Protein AF-A0A1I4NZX6-F1 (afdb_monomer_lite)

Structure (mmCIF, N/CA/C/O backbone):
data_AF-A0A1I4NZX6-F1
#
_entry.id   AF-A0A1I4NZX6-F1
#
loop_
_atom_site.group_PDB
_atom_site.id
_atom_site.type_symbol
_atom_site.label_atom_id
_atom_site.label_alt_id
_atom_site.label_comp_id
_atom_site.label_asym_id
_atom_site.label_entity_id
_atom_site.label_seq_id
_atom_site.pdbx_PDB_ins_code
_atom_site.Cartn_x
_atom_site.Cartn_y
_atom_site.Cartn_z
_atom_site.occupancy
_atom_site.B_iso_or_equiv
_atom_site.auth_seq_id
_atom_site.auth_comp_id
_atom_site.auth_asym_id
_atom_site.auth_atom_id
_atom_site.pdbx_PDB_model_num
ATOM 1 N N . MET A 1 1 ? 3.596 -20.701 75.213 1.00 30.16 1 MET A N 1
ATOM 2 C CA . MET A 1 1 ? 3.706 -19.304 74.751 1.00 30.16 1 MET A CA 1
ATOM 3 C C . MET A 1 1 ? 3.427 -19.307 73.259 1.00 30.16 1 MET A C 1
ATOM 5 O O . MET A 1 1 ? 4.344 -19.486 72.475 1.00 30.16 1 MET A O 1
ATOM 9 N N . ASN A 1 2 ? 2.148 -19.255 72.891 1.00 27.12 2 ASN A N 1
ATOM 10 C CA . ASN A 1 2 ? 1.731 -18.977 71.521 1.00 27.12 2 ASN A CA 1
ATOM 11 C C . ASN A 1 2 ? 1.273 -17.527 71.542 1.00 27.12 2 ASN A C 1
ATOM 13 O O . ASN A 1 2 ? 0.329 -17.206 72.255 1.00 27.12 2 ASN A O 1
ATOM 17 N N . GLU A 1 3 ? 2.021 -16.668 70.862 1.00 26.77 3 GLU A N 1
ATOM 18 C CA . GLU A 1 3 ? 1.690 -15.258 70.723 1.00 26.77 3 GLU A CA 1
ATOM 19 C C . GLU A 1 3 ? 0.497 -15.113 69.781 1.00 26.77 3 GLU A C 1
ATOM 21 O O . GLU A 1 3 ? 0.566 -15.432 68.589 1.00 26.77 3 GLU A O 1
ATOM 26 N N . ASP A 1 4 ? -0.595 -14.619 70.355 1.00 28.33 4 ASP A N 1
ATOM 27 C CA . ASP A 1 4 ? -1.706 -14.001 69.657 1.00 28.33 4 ASP A CA 1
ATOM 28 C C . ASP A 1 4 ? -1.171 -12.886 68.752 1.00 28.33 4 ASP A C 1
ATOM 30 O O . ASP A 1 4 ? -0.745 -11.824 69.206 1.00 28.33 4 ASP A O 1
ATOM 34 N N . LYS A 1 5 ? -1.195 -13.111 67.436 1.00 30.08 5 LYS A N 1
ATOM 35 C CA . LYS A 1 5 ? -1.092 -12.010 66.477 1.00 30.08 5 LYS A CA 1
ATOM 36 C C . LYS A 1 5 ? -2.454 -11.337 66.376 1.00 30.08 5 LYS A C 1
ATOM 38 O O . LYS A 1 5 ? -3.245 -11.635 65.482 1.00 30.08 5 LYS A O 1
ATOM 43 N N . GLU A 1 6 ? -2.693 -10.398 67.285 1.00 27.98 6 GLU A N 1
ATOM 44 C CA . GLU A 1 6 ? -3.627 -9.298 67.067 1.00 27.98 6 GLU A CA 1
ATOM 45 C C . GLU A 1 6 ? -3.224 -8.556 65.784 1.00 27.98 6 GLU A C 1
ATOM 47 O O . GLU A 1 6 ? -2.279 -7.770 65.744 1.00 27.98 6 GLU A O 1
ATOM 52 N N . ILE A 1 7 ? -3.945 -8.822 64.694 1.00 33.06 7 ILE A N 1
ATOM 53 C CA . ILE A 1 7 ? -3.899 -7.997 63.484 1.00 33.06 7 ILE A CA 1
ATOM 54 C C . ILE A 1 7 ? -4.880 -6.840 63.705 1.00 33.06 7 ILE A C 1
ATOM 56 O O . ILE A 1 7 ? -6.031 -6.869 63.243 1.00 33.06 7 ILE A O 1
ATOM 60 N N . SER A 1 8 ? -4.416 -5.850 64.467 1.00 31.31 8 SER A N 1
ATOM 61 C CA . SER A 1 8 ? -5.085 -4.573 64.694 1.00 31.31 8 SER A CA 1
ATOM 62 C C . SER A 1 8 ? -5.046 -3.695 63.430 1.00 31.31 8 SER A C 1
ATOM 64 O O . SER A 1 8 ? -4.047 -3.620 62.717 1.00 31.31 8 SER A O 1
ATOM 66 N N . GLY A 1 9 ? -6.189 -3.069 63.130 1.00 38.53 9 GLY A N 1
ATOM 67 C CA . GLY A 1 9 ? -6.301 -1.829 62.353 1.00 38.53 9 GLY A CA 1
ATOM 68 C C . GLY A 1 9 ? -5.837 -1.814 60.889 1.00 38.53 9 GLY A C 1
ATOM 69 O O . GLY A 1 9 ? -4.881 -1.120 60.556 1.00 38.53 9 GLY A O 1
ATOM 70 N N . LYS A 1 10 ? -6.578 -2.447 59.967 1.00 43.25 10 LYS A N 1
ATOM 71 C CA . LYS A 1 10 ? -6.562 -2.057 58.540 1.00 43.25 10 LYS A CA 1
ATOM 72 C C . LYS A 1 10 ? -7.950 -1.569 58.102 1.00 43.25 10 LYS A C 1
ATOM 74 O O . LYS A 1 10 ? -8.851 -2.368 57.888 1.00 43.25 10 LYS A O 1
ATOM 79 N N . SER A 1 11 ? -8.063 -0.239 58.031 1.00 46.28 11 SER A N 1
ATOM 80 C CA . SER A 1 11 ? -9.014 0.631 57.310 1.00 46.28 11 SER A CA 1
ATOM 81 C C . SER A 1 11 ? -10.422 0.091 56.991 1.00 46.28 11 SER A C 1
ATOM 83 O O . SER A 1 11 ? -10.776 -0.129 55.836 1.00 46.28 11 SER A O 1
ATOM 85 N N . SER A 1 12 ? -11.285 0.029 58.005 1.00 57.16 12 SER A N 1
ATOM 86 C CA . SER A 1 12 ? -12.745 -0.153 57.902 1.00 57.16 12 SER A CA 1
ATOM 87 C C . SER A 1 12 ? -13.510 1.087 57.392 1.00 57.16 12 SER A C 1
ATOM 89 O O . SER A 1 12 ? -14.732 1.154 57.524 1.00 57.16 12 SER A O 1
ATOM 91 N N . LYS A 1 13 ? -12.815 2.092 56.836 1.00 61.47 13 LYS A N 1
ATOM 92 C CA . LYS A 1 13 ? -13.380 3.422 56.532 1.00 61.47 13 LYS A CA 1
ATOM 93 C C . LYS A 1 13 ? -13.990 3.547 55.135 1.00 61.47 13 LYS A C 1
ATOM 95 O O . LYS A 1 13 ? -14.830 4.422 54.914 1.00 61.47 13 LYS A O 1
ATOM 100 N N . ASP A 1 14 ? -13.611 2.674 54.206 1.00 76.88 14 ASP A N 1
ATOM 101 C CA . ASP A 1 14 ? -14.084 2.722 52.821 1.00 76.88 14 ASP A CA 1
ATOM 102 C C . ASP A 1 14 ? -15.595 2.448 52.719 1.00 76.88 14 ASP A C 1
ATOM 104 O O . ASP A 1 14 ? -16.129 1.565 53.393 1.00 76.88 14 ASP A O 1
ATOM 108 N N . LYS A 1 15 ? -16.285 3.207 51.858 1.00 87.56 15 LYS A N 1
ATOM 109 C CA . LYS A 1 15 ? -17.732 3.106 51.619 1.00 87.56 15 LYS A CA 1
ATOM 110 C C . LYS A 1 15 ? -18.009 2.515 50.239 1.00 87.56 15 LYS A C 1
ATOM 112 O O . LYS A 1 15 ? -17.512 3.037 49.243 1.00 87.56 15 LYS A O 1
ATOM 117 N N . PHE A 1 16 ? -18.875 1.509 50.178 1.00 91.12 16 PHE A N 1
ATOM 118 C CA . PHE A 1 16 ? -19.306 0.879 48.932 1.00 91.12 16 PHE A CA 1
ATOM 119 C C . PHE A 1 16 ? -20.825 0.969 48.760 1.00 91.12 16 PHE A C 1
ATOM 121 O O . PHE A 1 16 ? -21.578 0.933 49.731 1.00 91.12 16 PHE A O 1
ATOM 128 N N . ASP A 1 17 ? -21.274 1.104 47.511 1.00 89.00 17 ASP A N 1
ATOM 129 C CA . ASP A 1 17 ? -22.693 1.090 47.155 1.00 89.00 17 ASP A CA 1
ATOM 130 C C . ASP A 1 17 ? -23.144 -0.346 46.860 1.00 89.00 17 ASP A C 1
ATOM 132 O O . ASP A 1 17 ? -22.730 -0.953 45.870 1.00 89.00 17 ASP A O 1
ATOM 136 N N . LYS A 1 18 ? -24.024 -0.881 47.714 1.00 88.62 18 LYS A N 1
ATOM 137 C CA . LYS A 1 18 ? -24.563 -2.247 47.623 1.00 88.62 18 LYS A CA 1
ATOM 138 C C . LYS A 1 18 ? -25.339 -2.535 46.331 1.00 88.62 18 LYS A C 1
ATOM 140 O O . LYS A 1 18 ? -25.478 -3.697 45.948 1.00 88.62 18 LYS A O 1
ATOM 145 N N . SER A 1 19 ? -25.831 -1.497 45.653 1.00 84.56 19 SER A N 1
ATOM 146 C CA . SER A 1 19 ? -26.530 -1.621 44.371 1.00 84.56 19 SER A CA 1
ATOM 147 C C . SER A 1 19 ? -25.581 -1.682 43.167 1.00 84.56 19 SER A C 1
ATOM 149 O O . SER A 1 19 ? -25.990 -2.081 42.074 1.00 84.56 19 SER A O 1
ATOM 151 N N . GLU A 1 20 ? -24.298 -1.344 43.343 1.00 87.50 20 GLU A N 1
ATOM 152 C CA . GLU A 1 20 ? -23.347 -1.290 42.239 1.00 87.50 20 GLU A CA 1
ATOM 153 C C . GLU A 1 20 ? -23.066 -2.693 41.668 1.00 87.50 20 GLU A C 1
ATOM 155 O O . GLU A 1 20 ? -22.557 -3.589 42.345 1.00 87.50 20 GLU A O 1
ATOM 160 N N . SER A 1 21 ? -23.322 -2.876 40.368 1.00 85.12 21 SER A N 1
ATOM 161 C CA . SER A 1 21 ? -23.124 -4.162 39.676 1.00 85.12 21 SER A CA 1
ATOM 162 C C . SER A 1 21 ? -21.693 -4.709 39.796 1.00 85.12 21 SER A C 1
ATOM 164 O O . SER A 1 21 ? -21.498 -5.920 39.893 1.00 85.12 21 SER A O 1
ATOM 166 N N . SER A 1 22 ? -20.688 -3.825 39.807 1.00 89.62 22 SER A N 1
ATOM 167 C CA . SER A 1 22 ? -19.271 -4.184 39.957 1.00 89.62 22 SER A CA 1
ATOM 168 C C . SER A 1 22 ? -18.984 -4.787 41.335 1.00 89.62 22 SER A C 1
ATOM 170 O O . SER A 1 22 ? -18.205 -5.731 41.438 1.00 89.62 22 SER A O 1
ATOM 172 N N . LEU A 1 23 ? -19.632 -4.269 42.386 1.00 93.38 23 LEU A N 1
ATOM 173 C CA . LEU A 1 23 ? -19.502 -4.777 43.752 1.00 93.38 23 LEU A CA 1
ATOM 174 C C . LEU A 1 23 ? -20.216 -6.120 43.905 1.00 93.38 23 LEU A C 1
ATOM 176 O O . LEU A 1 23 ? -19.630 -7.070 44.417 1.00 93.38 23 LEU A O 1
ATOM 180 N N . ARG A 1 24 ? -21.450 -6.218 43.399 1.00 92.81 24 ARG A N 1
ATOM 181 C CA . ARG A 1 24 ? -22.233 -7.466 43.362 1.00 92.81 24 ARG A CA 1
ATOM 182 C C . ARG A 1 24 ? -21.461 -8.602 42.680 1.00 92.81 24 ARG A C 1
ATOM 184 O O . ARG A 1 24 ? -21.359 -9.696 43.228 1.00 92.81 24 ARG A O 1
ATOM 191 N N . SER A 1 25 ? -20.852 -8.308 41.530 1.00 91.00 25 SER A N 1
ATOM 192 C CA . SER A 1 25 ? -20.027 -9.267 40.778 1.00 91.00 25 SER A CA 1
ATOM 193 C C . SER A 1 25 ? -18.772 -9.676 41.552 1.00 91.00 25 SER A C 1
ATOM 195 O O . SER A 1 25 ? -18.437 -10.856 41.602 1.00 91.00 25 SER A O 1
ATOM 197 N N . ALA A 1 26 ? -18.095 -8.717 42.194 1.00 94.69 26 ALA A N 1
ATOM 198 C CA . ALA A 1 26 ? -16.909 -8.992 43.001 1.00 94.69 26 ALA A CA 1
ATOM 199 C C . ALA A 1 26 ? -17.219 -9.882 44.213 1.00 94.69 26 ALA A C 1
ATOM 201 O O . ALA A 1 26 ? -16.462 -10.807 44.501 1.00 94.69 26 ALA A O 1
ATOM 202 N N . LEU A 1 27 ? -18.338 -9.631 44.901 1.00 95.75 27 LEU A N 1
ATOM 203 C CA . LEU A 1 27 ? -18.786 -10.453 46.023 1.00 95.75 27 LEU A CA 1
ATOM 204 C C . LEU A 1 27 ? -19.117 -11.878 45.566 1.00 95.75 27 LEU A C 1
ATOM 206 O O . LEU A 1 27 ? -18.623 -12.826 46.165 1.00 95.75 27 LEU A O 1
ATOM 210 N N . LEU A 1 28 ? -19.884 -12.062 44.490 1.00 94.62 28 LEU A N 1
ATOM 211 C CA . LEU A 1 28 ? -20.178 -13.412 43.995 1.00 94.62 28 LEU A CA 1
ATOM 212 C C . LEU A 1 28 ? -18.919 -14.185 43.609 1.00 94.62 28 LEU A C 1
ATOM 214 O O . LEU A 1 28 ? -18.779 -15.336 44.013 1.00 94.62 28 LEU A O 1
ATOM 218 N N . ASP A 1 29 ? -17.998 -13.553 42.884 1.00 94.69 29 ASP A N 1
ATOM 219 C CA . ASP A 1 29 ? -16.764 -14.198 42.436 1.00 94.69 29 ASP A CA 1
ATOM 220 C C . ASP A 1 29 ? -15.904 -14.651 43.627 1.00 94.69 29 ASP A C 1
ATOM 222 O O . ASP A 1 29 ? -15.516 -15.813 43.715 1.00 94.69 29 ASP A O 1
ATOM 226 N N . VAL A 1 30 ? -15.671 -13.771 44.608 1.00 96.62 30 VAL A N 1
ATOM 227 C CA . VAL A 1 30 ? -14.835 -14.101 45.778 1.00 96.62 30 VAL A CA 1
ATOM 228 C C . VAL A 1 30 ? -15.483 -15.145 46.683 1.00 96.62 30 VAL A C 1
ATOM 230 O O . VAL A 1 30 ? -14.790 -16.002 47.233 1.00 96.62 30 VAL A O 1
ATOM 233 N N . TYR A 1 31 ? -16.806 -15.107 46.830 1.00 95.75 31 TYR A N 1
ATOM 234 C CA . TYR A 1 31 ? -17.549 -16.087 47.621 1.00 95.75 31 TYR A CA 1
ATOM 235 C C . TYR A 1 31 ? -17.957 -17.329 46.811 1.00 95.75 31 TYR A C 1
ATOM 237 O O . TYR A 1 31 ? -18.746 -18.141 47.299 1.00 95.75 31 TYR A O 1
ATOM 245 N N . ASN A 1 32 ? -17.397 -17.521 45.610 1.00 94.38 32 ASN A N 1
ATOM 246 C CA . ASN A 1 32 ? -17.639 -18.675 44.741 1.00 94.38 32 ASN A CA 1
ATOM 247 C C . ASN A 1 32 ? -19.132 -18.953 44.506 1.00 94.38 32 ASN A C 1
ATOM 249 O O . ASN A 1 32 ? -19.565 -20.105 44.570 1.00 94.38 32 ASN A O 1
ATOM 253 N N . TYR A 1 33 ? -19.912 -17.899 44.257 1.00 94.50 33 TYR A N 1
ATOM 254 C CA . TYR A 1 33 ? -21.345 -17.966 43.964 1.00 94.50 33 TYR A CA 1
ATOM 255 C C . TYR A 1 33 ? -22.147 -18.662 45.068 1.00 94.50 33 TYR A C 1
ATOM 257 O O . TYR A 1 33 ? -23.057 -19.444 44.796 1.00 94.50 33 TYR A O 1
ATOM 265 N N . LYS A 1 34 ? -21.794 -18.420 46.336 1.00 95.31 34 LYS A N 1
ATOM 266 C CA . LYS A 1 34 ? -22.477 -18.996 47.501 1.00 95.31 34 LYS A CA 1
ATOM 267 C C . LYS A 1 34 ? -22.960 -17.924 48.466 1.00 95.31 34 LYS A C 1
ATOM 269 O O . LYS A 1 34 ? -22.283 -16.934 48.722 1.00 95.31 34 LYS A O 1
ATOM 274 N N . CYS A 1 35 ? -24.122 -18.181 49.058 1.00 94.38 35 CYS A N 1
ATOM 275 C CA . CYS A 1 35 ? -24.672 -17.413 50.164 1.00 94.38 35 CYS A CA 1
ATOM 276 C C . CYS A 1 35 ? -23.741 -17.531 51.370 1.00 94.38 35 CYS A C 1
ATOM 278 O O . CYS A 1 35 ? -23.431 -18.636 51.815 1.00 94.38 35 CYS A O 1
ATOM 280 N N . PHE A 1 36 ? -23.347 -16.396 51.933 1.00 95.81 36 PHE A N 1
ATOM 281 C CA . PHE A 1 36 ? -22.419 -16.310 53.050 1.00 95.81 36 PHE A CA 1
ATOM 282 C C . PHE A 1 36 ? -22.888 -17.080 54.291 1.00 95.81 36 PHE A C 1
ATOM 284 O O . PHE A 1 36 ? -22.095 -17.783 54.922 1.00 95.81 36 PHE A O 1
ATOM 291 N N . TYR A 1 37 ? -24.185 -16.986 54.596 1.00 93.44 37 TYR A N 1
ATOM 292 C CA . TYR A 1 37 ? -24.783 -17.582 55.792 1.00 93.44 37 TYR A CA 1
ATOM 293 C C . TYR A 1 37 ? -25.073 -19.078 55.653 1.00 93.44 37 TYR A C 1
ATOM 295 O O . TYR A 1 37 ? -24.938 -19.819 56.617 1.00 93.44 37 TYR A O 1
ATOM 303 N N . THR A 1 38 ? -25.479 -19.534 54.465 1.00 92.69 38 THR A N 1
ATOM 304 C CA . THR A 1 38 ? -25.988 -20.911 54.275 1.00 92.69 38 THR A CA 1
ATOM 305 C C . THR A 1 38 ? -25.081 -21.797 53.430 1.00 92.69 38 THR A C 1
ATOM 307 O O . THR A 1 38 ? -25.274 -23.007 53.391 1.00 92.69 38 THR A O 1
ATOM 310 N N . GLY A 1 39 ? -24.131 -21.217 52.693 1.00 90.19 39 GLY A N 1
ATOM 311 C CA . GLY A 1 39 ? -23.296 -21.929 51.723 1.00 90.19 39 GLY A CA 1
ATOM 312 C C . GLY A 1 39 ? -24.029 -22.382 50.454 1.00 90.19 39 GLY A C 1
ATOM 313 O O . GLY A 1 39 ? -23.389 -22.937 49.560 1.00 90.19 39 GLY A O 1
ATOM 314 N N . MET A 1 40 ? -25.342 -22.144 50.346 1.00 92.69 40 MET A N 1
ATOM 315 C CA . MET A 1 40 ? -26.130 -22.507 49.166 1.00 92.69 40 MET A CA 1
ATOM 316 C C . MET A 1 40 ? -25.745 -21.654 47.947 1.00 92.69 40 MET A C 1
ATOM 318 O O . MET A 1 40 ? -25.449 -20.472 48.132 1.00 92.69 40 MET A O 1
ATOM 322 N N . PRO A 1 41 ? -25.820 -22.191 46.714 1.00 92.00 41 PRO A N 1
ATOM 323 C CA . PRO A 1 41 ? -25.543 -21.431 45.495 1.00 92.00 41 PRO A CA 1
ATOM 324 C C . PRO A 1 41 ? -26.425 -20.186 45.350 1.00 92.00 41 PRO A C 1
ATOM 326 O O . PRO A 1 41 ? -27.624 -20.263 45.626 1.00 92.00 41 PRO A O 1
ATOM 329 N N . VAL A 1 42 ? -25.835 -19.069 44.925 1.00 91.44 42 VAL A N 1
ATOM 330 C CA . VAL A 1 42 ? -26.476 -17.775 44.640 1.00 91.44 42 VAL A CA 1
ATOM 331 C C . VAL A 1 42 ? -25.980 -17.298 43.284 1.00 91.44 42 VAL A C 1
ATOM 333 O O . VAL A 1 42 ? -24.771 -17.187 43.080 1.00 91.44 42 VAL A O 1
ATOM 336 N N . ASP A 1 43 ? -26.901 -17.029 42.370 1.00 82.94 43 ASP A N 1
ATOM 337 C CA . ASP A 1 43 ? -26.598 -16.383 41.098 1.00 82.94 43 ASP A CA 1
ATOM 338 C C . ASP A 1 43 ? -26.754 -14.856 41.205 1.00 82.94 43 ASP A C 1
ATOM 340 O O . ASP A 1 43 ? -27.026 -14.303 42.271 1.00 82.94 43 ASP A O 1
ATOM 344 N N . PHE A 1 44 ? -26.501 -14.149 40.106 1.00 82.94 44 PHE A N 1
ATOM 345 C CA . PHE A 1 44 ? -26.519 -12.688 40.098 1.00 82.94 44 PHE A CA 1
ATOM 346 C C . PHE A 1 44 ? -27.912 -12.088 40.339 1.00 82.94 44 PHE A C 1
ATOM 348 O O . PHE A 1 44 ? -28.009 -11.006 40.936 1.00 82.94 44 PHE A O 1
ATOM 355 N N . ASP A 1 45 ? -28.959 -12.795 39.915 1.00 76.75 45 ASP A N 1
ATOM 356 C CA . ASP A 1 45 ? -30.344 -12.334 39.969 1.00 76.75 45 ASP A CA 1
ATOM 357 C C . ASP A 1 45 ? -30.935 -12.534 41.375 1.00 76.75 45 ASP A C 1
ATOM 359 O O . ASP A 1 45 ? -31.590 -11.634 41.900 1.00 76.75 45 ASP A O 1
ATOM 363 N N . ASP A 1 46 ? -30.602 -13.644 42.041 1.00 82.19 46 ASP A N 1
ATOM 364 C CA . ASP A 1 46 ? -31.024 -13.958 43.416 1.00 82.19 46 ASP A CA 1
ATOM 365 C C . ASP A 1 46 ? -30.149 -13.311 44.513 1.00 82.19 46 ASP A C 1
ATOM 367 O O . ASP A 1 46 ? -30.440 -13.435 45.716 1.00 82.19 46 ASP A O 1
ATOM 371 N N . LEU A 1 47 ? -29.058 -12.636 44.131 1.00 88.50 47 LEU A N 1
ATOM 372 C CA . LEU A 1 47 ? -28.125 -12.001 45.059 1.00 88.50 47 LEU A CA 1
ATOM 373 C C . LEU A 1 47 ? -28.729 -10.762 45.737 1.00 88.50 47 LEU A C 1
ATOM 375 O O . LEU A 1 47 ? -29.022 -9.754 45.092 1.00 88.50 47 LEU A O 1
ATOM 379 N N . ASN A 1 48 ? -28.709 -10.757 47.068 1.00 91.62 48 ASN A N 1
ATOM 380 C CA . ASN A 1 48 ? -28.738 -9.541 47.874 1.00 91.62 48 ASN A CA 1
ATOM 381 C C . ASN A 1 48 ? -27.378 -9.331 48.543 1.00 91.62 48 ASN A C 1
ATOM 383 O O . ASN A 1 48 ? -26.779 -10.266 49.068 1.00 91.62 48 ASN A O 1
ATOM 387 N N . VAL A 1 49 ? -26.889 -8.093 48.523 1.00 94.06 49 VAL A N 1
ATOM 388 C CA . VAL A 1 49 ? -25.727 -7.700 49.325 1.00 94.06 49 VAL A CA 1
ATOM 389 C C . VAL A 1 49 ? -26.252 -7.300 50.699 1.00 94.06 49 VAL A C 1
ATOM 391 O O . VAL A 1 49 ? -26.949 -6.292 50.814 1.00 94.06 49 VAL A O 1
ATOM 394 N N . ASP A 1 50 ? -25.949 -8.121 51.697 1.00 93.12 50 ASP A N 1
ATOM 395 C CA . ASP A 1 50 ? -26.407 -7.961 53.075 1.00 93.12 50 ASP A CA 1
ATOM 396 C C . ASP A 1 50 ? -25.338 -7.303 53.947 1.00 93.12 50 ASP A C 1
ATOM 398 O O . ASP A 1 50 ? -24.135 -7.416 53.685 1.00 93.12 50 ASP A O 1
ATOM 402 N N . HIS A 1 51 ? -25.801 -6.662 55.013 1.00 93.88 51 HIS A N 1
ATOM 403 C CA . HIS A 1 51 ? -24.993 -6.121 56.086 1.00 93.88 51 HIS A CA 1
ATOM 404 C C . HIS A 1 51 ? -25.031 -7.071 57.286 1.00 93.88 51 HIS A C 1
ATOM 406 O O . HIS A 1 51 ? -26.091 -7.291 57.877 1.00 93.88 51 HIS A O 1
ATOM 412 N N . ILE A 1 52 ? -23.873 -7.596 57.707 1.00 93.50 52 ILE A N 1
ATOM 413 C CA . ILE A 1 52 ? -23.792 -8.436 58.917 1.00 93.50 52 ILE A CA 1
ATOM 414 C C . ILE A 1 52 ? -24.335 -7.654 60.122 1.00 93.50 52 ILE A C 1
ATOM 416 O O . ILE A 1 52 ? -25.223 -8.140 60.822 1.00 93.50 52 ILE A O 1
ATOM 420 N N . ILE A 1 53 ? -23.852 -6.424 60.305 1.00 92.94 53 ILE A N 1
ATOM 421 C CA . ILE A 1 53 ? -24.388 -5.419 61.226 1.00 92.94 53 ILE A CA 1
ATOM 422 C C . ILE A 1 53 ? -25.390 -4.545 60.455 1.00 92.94 53 ILE A C 1
ATOM 424 O O . ILE A 1 53 ? -24.949 -3.812 59.565 1.00 92.94 53 ILE A O 1
ATOM 428 N N . PRO A 1 54 ? -26.697 -4.592 60.773 1.00 91.12 54 PRO A N 1
ATOM 429 C CA . PRO A 1 54 ? -27.743 -3.902 60.020 1.00 91.12 54 PRO A CA 1
ATOM 430 C C . PRO A 1 54 ? -27.514 -2.395 59.845 1.00 91.12 54 PRO A C 1
ATOM 432 O O . PRO A 1 54 ? -27.167 -1.684 60.787 1.00 91.12 54 PRO A O 1
ATOM 435 N N . GLU A 1 55 ? -27.798 -1.881 58.645 1.00 89.50 55 GLU A N 1
ATOM 436 C CA . GLU A 1 55 ? -27.704 -0.448 58.321 1.00 89.50 55 GLU A CA 1
ATOM 437 C C . GLU A 1 55 ? -28.703 0.412 59.126 1.00 89.50 55 GLU A C 1
ATOM 439 O O . GLU A 1 55 ? -28.447 1.589 59.383 1.00 89.50 55 GLU A O 1
ATOM 444 N N . SER A 1 56 ? -29.809 -0.174 59.598 1.00 87.88 56 SER A N 1
ATOM 445 C CA . SER A 1 56 ? -30.816 0.489 60.443 1.00 87.88 56 SER A CA 1
ATOM 446 C C . SER A 1 56 ? -30.255 1.012 61.774 1.00 87.88 56 SER A C 1
ATOM 448 O O . SER A 1 56 ? -30.752 2.017 62.297 1.00 87.88 56 SER A O 1
ATOM 450 N N . LEU A 1 57 ? -29.176 0.410 62.293 1.00 86.62 57 LEU A N 1
ATOM 451 C CA . LEU A 1 57 ? -28.487 0.875 63.502 1.00 86.62 57 LEU A CA 1
ATOM 452 C C . LEU A 1 57 ? -27.833 2.249 63.343 1.00 86.62 57 LEU A C 1
ATOM 454 O O . LEU A 1 57 ? -27.589 2.924 64.341 1.00 86.62 57 LEU A O 1
ATOM 458 N N . ASN A 1 58 ? -27.606 2.719 62.115 1.00 83.56 58 ASN A N 1
ATOM 459 C CA . ASN A 1 58 ? -27.014 4.034 61.871 1.00 83.56 58 ASN A CA 1
ATOM 460 C C . ASN A 1 58 ? -27.882 5.180 62.442 1.00 83.56 58 ASN A C 1
ATOM 462 O O . ASN A 1 58 ? -27.376 6.232 62.833 1.00 83.56 58 ASN A O 1
ATOM 466 N N . ASN A 1 59 ? -29.195 4.945 62.568 1.00 83.88 59 ASN A N 1
ATOM 467 C CA . ASN A 1 59 ? -30.149 5.877 63.174 1.00 83.88 59 ASN A CA 1
ATOM 468 C C . ASN A 1 59 ? -30.201 5.785 64.714 1.00 83.88 59 ASN A C 1
ATOM 470 O O . ASN A 1 59 ? -30.808 6.638 65.360 1.00 83.88 59 ASN A O 1
ATOM 474 N N . LYS A 1 60 ? -29.549 4.782 65.317 1.00 88.12 60 LYS A N 1
ATOM 475 C CA . LYS A 1 60 ? -29.525 4.506 66.761 1.00 88.12 60 LYS A CA 1
ATOM 476 C C . LYS A 1 60 ? -28.091 4.577 67.293 1.00 88.12 60 LYS A C 1
ATOM 478 O O . LYS A 1 60 ? -27.505 3.580 67.698 1.00 88.12 60 LYS A O 1
ATOM 483 N N . LYS A 1 61 ? -27.512 5.784 67.296 1.00 84.12 61 LYS A N 1
ATOM 484 C CA . LYS A 1 61 ? -26.080 6.014 67.589 1.00 84.12 61 LYS A CA 1
ATOM 485 C C . LYS A 1 61 ? -25.575 5.364 68.884 1.00 84.12 61 LYS A C 1
ATOM 487 O O . LYS A 1 61 ? -24.452 4.873 68.902 1.00 84.12 61 LYS A O 1
ATOM 492 N N . LYS A 1 62 ? -26.381 5.373 69.953 1.00 87.12 62 LYS A N 1
ATOM 493 C CA . LYS A 1 62 ? -26.013 4.752 71.235 1.00 87.12 62 LYS A CA 1
ATOM 494 C C . LYS A 1 62 ? -25.939 3.228 71.107 1.00 87.12 62 LYS A C 1
ATOM 496 O O . LYS A 1 62 ? -24.904 2.654 71.414 1.00 87.12 62 LYS A O 1
ATOM 501 N N . ASP A 1 63 ? -26.987 2.612 70.567 1.00 86.44 63 ASP A N 1
ATOM 502 C CA . ASP A 1 63 ? -27.073 1.159 70.384 1.00 86.44 63 ASP A CA 1
ATOM 503 C C . ASP A 1 63 ? -25.989 0.642 69.428 1.00 86.44 63 ASP A C 1
ATOM 505 O O . ASP A 1 63 ? -25.396 -0.407 69.667 1.00 86.44 63 ASP A O 1
ATOM 509 N N . LEU A 1 64 ? -25.682 1.405 68.371 1.00 88.62 64 LEU A N 1
ATOM 510 C CA . LEU A 1 64 ? -24.583 1.098 67.457 1.00 88.62 64 LEU A CA 1
ATOM 511 C C . LEU A 1 64 ? -23.234 1.127 68.184 1.00 88.62 64 LEU A C 1
ATOM 513 O O . LEU A 1 64 ? -22.460 0.188 68.043 1.00 88.62 64 LEU A O 1
ATOM 517 N N . LYS A 1 65 ? -22.962 2.167 68.981 1.00 87.94 65 LYS A N 1
ATOM 518 C CA . LYS A 1 65 ? -21.712 2.285 69.744 1.00 87.94 65 LYS A CA 1
ATOM 519 C C . LYS A 1 65 ? -21.555 1.143 70.751 1.00 87.94 65 LYS A C 1
ATOM 521 O O . LYS A 1 65 ? -20.493 0.526 70.811 1.00 87.94 65 LYS A O 1
ATOM 526 N N . ASP A 1 66 ? -22.620 0.830 71.485 1.00 90.44 66 ASP A N 1
ATOM 527 C CA . ASP A 1 66 ? -22.629 -0.265 72.457 1.00 90.44 66 ASP A CA 1
ATOM 528 C C . ASP A 1 66 ? -22.383 -1.616 71.761 1.00 90.44 66 ASP A C 1
ATOM 530 O O . ASP A 1 66 ? -21.600 -2.435 72.243 1.00 90.44 66 ASP A O 1
ATOM 534 N N . TYR A 1 67 ? -23.003 -1.849 70.599 1.00 90.75 67 TYR A N 1
ATOM 535 C CA . TYR A 1 67 ? -22.828 -3.089 69.844 1.00 90.75 67 TYR A CA 1
ATOM 536 C C . TYR A 1 67 ? -21.442 -3.206 69.197 1.00 90.75 67 TYR A C 1
ATOM 538 O O . TYR A 1 67 ? -20.824 -4.263 69.305 1.00 90.75 67 TYR A O 1
ATOM 546 N N . LEU A 1 68 ? -20.916 -2.133 68.589 1.00 91.06 68 LEU A N 1
ATOM 547 C CA . LEU A 1 68 ? -19.555 -2.095 68.033 1.00 91.06 68 LEU A CA 1
ATOM 548 C C . LEU A 1 68 ? -18.511 -2.408 69.110 1.00 91.06 68 LEU A C 1
ATOM 550 O O . LEU A 1 68 ? -17.625 -3.229 68.875 1.00 91.06 68 LEU A O 1
ATOM 554 N N . SER A 1 69 ? -18.674 -1.838 70.310 1.00 89.81 69 SER A N 1
ATOM 555 C CA . SER A 1 69 ? -17.805 -2.127 71.453 1.00 89.81 69 SER A CA 1
ATOM 556 C C . SER A 1 69 ? -17.845 -3.607 71.850 1.00 89.81 69 SER A C 1
ATOM 558 O O . SER A 1 69 ? -16.785 -4.207 72.023 1.00 89.81 69 SER A O 1
ATOM 560 N N . LYS A 1 70 ? -19.034 -4.227 71.913 1.00 90.56 70 LYS A N 1
ATOM 561 C CA . LYS A 1 70 ? -19.181 -5.668 72.207 1.00 90.56 70 LYS A CA 1
ATOM 562 C C . LYS A 1 70 ? -18.483 -6.551 71.176 1.00 90.56 70 LYS A C 1
ATOM 564 O O . LYS A 1 70 ? -17.789 -7.501 71.528 1.00 90.56 70 LYS A O 1
ATOM 569 N N . VAL A 1 71 ? -18.627 -6.239 69.888 1.00 89.94 71 VAL A N 1
ATOM 570 C CA . VAL A 1 71 ? -18.008 -7.039 68.818 1.00 89.94 71 VAL A CA 1
ATOM 571 C C . VAL A 1 71 ? -16.538 -6.687 68.558 1.00 89.94 71 VAL A C 1
ATOM 573 O O . VAL A 1 71 ? -15.912 -7.316 67.707 1.00 89.94 71 VAL A O 1
ATOM 576 N N . GLY A 1 72 ? -15.965 -5.738 69.307 1.00 87.75 72 GLY A N 1
ATOM 577 C CA . GLY A 1 72 ? -14.553 -5.356 69.220 1.00 87.75 72 GLY A CA 1
ATOM 578 C C . GLY A 1 72 ? -14.200 -4.542 67.972 1.00 87.75 72 GLY A C 1
ATOM 579 O O . GLY A 1 72 ? -13.111 -4.708 67.425 1.00 87.75 72 GLY A O 1
ATOM 580 N N . LEU A 1 73 ? -15.122 -3.705 67.489 1.00 89.19 73 LEU A N 1
ATOM 581 C CA . LEU A 1 73 ? -14.906 -2.792 66.364 1.00 89.19 73 LEU A CA 1
ATOM 582 C C . LEU A 1 73 ? -14.785 -1.337 66.833 1.00 89.19 73 LEU A C 1
ATOM 584 O O . LEU A 1 73 ? -15.375 -0.943 67.837 1.00 89.19 73 LEU A O 1
ATOM 588 N N . ASP A 1 74 ? -14.051 -0.537 66.059 1.00 87.88 74 ASP A N 1
ATOM 589 C CA . ASP A 1 74 ? -13.872 0.895 66.311 1.00 87.88 74 ASP A CA 1
ATOM 590 C C . ASP A 1 74 ? -15.197 1.672 66.197 1.00 87.88 74 ASP A C 1
ATOM 592 O O . ASP A 1 74 ? -16.068 1.341 65.388 1.00 87.88 74 ASP A O 1
ATOM 596 N N . GLU A 1 75 ? -15.338 2.756 66.968 1.00 83.56 75 GLU A N 1
ATOM 597 C CA . GLU A 1 75 ? -16.545 3.602 66.956 1.00 83.56 75 GLU A CA 1
ATOM 598 C C . GLU A 1 75 ? -16.810 4.275 65.597 1.00 83.56 75 GLU A C 1
ATOM 600 O O . GLU A 1 75 ? -17.941 4.668 65.312 1.00 83.56 75 GLU A O 1
ATOM 605 N N . ASP A 1 76 ? -15.781 4.418 64.758 1.00 83.62 76 ASP A N 1
ATOM 606 C CA . ASP A 1 76 ? -15.861 5.000 63.416 1.00 83.62 76 ASP A CA 1
ATOM 607 C C . ASP A 1 76 ? -16.019 3.948 62.300 1.00 83.62 76 ASP A C 1
ATOM 609 O O . ASP A 1 76 ? -15.852 4.265 61.117 1.00 83.62 76 ASP A O 1
ATOM 613 N N . PHE A 1 77 ? -16.375 2.706 62.654 1.00 88.38 77 PHE A N 1
ATOM 614 C CA . PHE A 1 77 ? -16.613 1.625 61.702 1.00 88.38 77 PHE A CA 1
ATOM 615 C C . PHE A 1 77 ? -17.697 1.984 60.677 1.00 88.38 77 PHE A C 1
ATOM 617 O O . PHE A 1 77 ? -18.851 2.269 61.012 1.00 88.38 77 PHE A O 1
ATOM 624 N N . ASN A 1 78 ? -17.351 1.907 59.391 1.00 89.44 78 ASN A N 1
ATOM 625 C CA . ASN A 1 78 ? -18.303 2.151 58.320 1.00 89.44 78 ASN A CA 1
ATOM 626 C C . ASN A 1 78 ? -19.122 0.885 58.036 1.00 89.44 78 ASN A C 1
ATOM 628 O O . ASN A 1 78 ? -18.604 -0.105 57.508 1.00 89.44 78 ASN A O 1
ATOM 632 N N . LEU A 1 79 ? -20.427 0.937 58.321 1.00 91.19 79 LEU A N 1
ATOM 633 C CA . LEU A 1 79 ? -21.352 -0.166 58.037 1.00 91.19 79 LEU A CA 1
ATOM 634 C C . LEU A 1 79 ? -21.396 -0.530 56.548 1.00 91.19 79 LEU A C 1
ATOM 636 O O . LEU A 1 79 ? -21.671 -1.674 56.222 1.00 91.19 79 LEU A O 1
ATOM 640 N N . ASN A 1 80 ? -21.076 0.393 55.642 1.00 91.56 80 ASN A N 1
ATOM 641 C CA . ASN A 1 80 ? -21.013 0.145 54.200 1.00 91.56 80 ASN A CA 1
ATOM 642 C C . ASN A 1 80 ? -19.612 -0.282 53.716 1.00 91.56 80 ASN A C 1
ATOM 644 O O . ASN A 1 80 ? -19.301 -0.147 52.531 1.00 91.56 80 ASN A O 1
ATOM 648 N N . SER A 1 81 ? -18.756 -0.773 54.614 1.00 93.62 81 SER A N 1
ATOM 649 C CA . SER A 1 81 ? -17.438 -1.313 54.269 1.00 93.62 81 SER A CA 1
ATOM 650 C C . SER A 1 81 ? -17.501 -2.788 53.863 1.00 93.62 81 SER A C 1
ATOM 652 O O . SER A 1 81 ? -18.377 -3.537 54.292 1.00 93.62 81 SER A O 1
ATOM 654 N N . LEU A 1 82 ? -16.514 -3.257 53.090 1.00 94.12 82 LEU A N 1
ATOM 655 C CA . LEU A 1 82 ? -16.397 -4.675 52.698 1.00 94.12 82 LEU A CA 1
ATOM 656 C C . LEU A 1 82 ? -16.240 -5.636 53.885 1.00 94.12 82 LEU A C 1
ATOM 658 O O . LEU A 1 82 ? -16.449 -6.835 53.736 1.00 94.12 82 LEU A O 1
ATOM 662 N N . TYR A 1 83 ? -15.896 -5.114 55.062 1.00 93.69 83 TYR A N 1
ATOM 663 C CA . TYR A 1 83 ? -15.827 -5.878 56.305 1.00 93.69 83 TYR A CA 1
ATOM 664 C C . TYR A 1 83 ? -17.216 -6.221 56.863 1.00 93.69 83 TYR A C 1
ATOM 666 O O . TYR A 1 83 ? -17.321 -7.087 57.726 1.00 93.69 83 TYR A O 1
ATOM 674 N N . ASN A 1 84 ? -18.271 -5.565 56.369 1.00 95.19 84 ASN A N 1
ATOM 675 C CA . ASN A 1 84 ? -19.657 -5.779 56.779 1.00 95.19 84 ASN A CA 1
ATOM 676 C C . ASN A 1 84 ? -20.568 -6.275 55.642 1.00 95.19 84 ASN A C 1
ATOM 678 O O . ASN A 1 84 ? -21.688 -6.697 55.916 1.00 95.19 84 ASN A O 1
ATOM 682 N N . LEU A 1 85 ? -20.116 -6.206 54.384 1.00 95.69 85 LEU A N 1
ATOM 683 C CA . LEU A 1 85 ? -20.912 -6.548 53.202 1.00 95.69 85 LEU A CA 1
ATOM 684 C C . LEU A 1 85 ? -20.656 -7.981 52.735 1.00 95.69 85 LEU A C 1
ATOM 686 O O . LEU A 1 85 ? -19.517 -8.361 52.451 1.00 95.69 85 LEU A O 1
ATOM 690 N N . VAL A 1 86 ? -21.724 -8.763 52.586 1.00 95.25 86 VAL A N 1
ATOM 691 C CA . VAL A 1 86 ? -21.645 -10.174 52.183 1.00 95.25 86 VAL A CA 1
ATOM 692 C C . VAL A 1 86 ? -22.741 -10.556 51.185 1.00 95.25 86 VAL A C 1
ATOM 694 O O . VAL A 1 86 ? -23.813 -9.953 51.183 1.00 95.25 86 VAL A O 1
ATOM 697 N N . PRO A 1 87 ? -22.513 -11.560 50.319 1.00 96.06 87 PRO A N 1
ATOM 698 C CA . PRO A 1 87 ? -23.554 -12.062 49.435 1.00 96.06 87 PRO A CA 1
ATOM 699 C C . PRO A 1 87 ? -24.524 -12.972 50.195 1.00 96.06 87 PRO A C 1
ATOM 701 O O . PRO A 1 87 ? -24.117 -13.955 50.815 1.00 96.06 87 PRO A O 1
ATOM 704 N N . ALA A 1 88 ? -25.820 -12.697 50.109 1.00 94.00 88 ALA A N 1
ATOM 705 C CA . ALA A 1 88 ? -26.875 -13.491 50.723 1.00 94.00 88 ALA A CA 1
ATOM 706 C C . ALA A 1 88 ? -28.010 -13.769 49.730 1.00 94.00 88 ALA A C 1
ATOM 708 O O . ALA A 1 88 ? -28.255 -13.002 48.801 1.00 94.00 88 ALA A O 1
ATOM 709 N N . LYS A 1 89 ? -28.741 -14.870 49.944 1.00 90.38 89 LYS A N 1
ATOM 710 C CA . LYS A 1 89 ? -30.020 -15.094 49.251 1.00 90.38 89 LYS A CA 1
ATOM 711 C C . LYS A 1 89 ? -31.057 -14.113 49.765 1.00 90.38 89 LYS A C 1
ATOM 713 O O . LYS A 1 89 ? -31.154 -13.934 50.979 1.00 90.38 89 LYS A O 1
ATOM 718 N N . MET A 1 90 ? -31.914 -13.611 48.879 1.00 83.75 90 MET A N 1
ATOM 719 C CA . MET A 1 90 ? -33.025 -12.723 49.240 1.00 83.75 90 MET A CA 1
ATOM 720 C C . MET A 1 90 ? -33.853 -13.240 50.430 1.00 83.75 90 MET A C 1
ATOM 722 O O . MET A 1 90 ? -34.105 -12.489 51.370 1.00 83.75 90 MET A O 1
ATOM 726 N N . ARG A 1 91 ? -34.232 -14.529 50.434 1.00 85.56 91 ARG A N 1
ATOM 727 C CA . ARG A 1 91 ? -35.002 -15.131 51.538 1.00 85.56 91 ARG A CA 1
ATOM 728 C C . ARG A 1 91 ? -34.247 -15.077 52.869 1.00 85.56 91 ARG A C 1
ATOM 730 O O . ARG A 1 91 ? -34.823 -14.655 53.856 1.00 85.56 91 ARG A O 1
ATOM 737 N N . ILE A 1 92 ? -32.966 -15.446 52.877 1.00 86.81 92 ILE A N 1
ATOM 738 C CA . ILE A 1 92 ? -32.142 -15.473 54.097 1.00 86.81 92 ILE A CA 1
ATOM 739 C C . ILE A 1 92 ? -31.893 -14.057 54.624 1.00 86.81 92 ILE A C 1
ATOM 741 O O . ILE A 1 92 ? -32.009 -13.820 55.818 1.00 86.81 92 ILE A O 1
ATOM 745 N N . ASN A 1 93 ? -31.612 -13.110 53.729 1.00 85.12 93 ASN A N 1
ATOM 746 C CA . ASN A 1 93 ? -31.475 -11.693 54.060 1.00 85.12 93 ASN A CA 1
ATOM 747 C C . ASN A 1 93 ? -32.766 -11.131 54.680 1.00 85.12 93 ASN A C 1
ATOM 749 O O . ASN A 1 93 ? -32.721 -10.356 55.628 1.00 85.12 93 ASN A O 1
ATOM 753 N N . ARG A 1 94 ? -33.932 -11.526 54.154 1.00 85.25 94 ARG A N 1
ATOM 754 C CA . ARG A 1 94 ? -35.234 -11.128 54.705 1.00 85.25 94 ARG A CA 1
ATOM 755 C C . ARG A 1 94 ? -35.504 -11.766 56.067 1.00 85.25 94 ARG A C 1
ATOM 757 O O . ARG A 1 94 ? -36.017 -11.081 56.939 1.00 85.25 94 ARG A O 1
ATOM 764 N N . ASP A 1 95 ? -35.163 -13.042 56.231 1.00 84.81 95 ASP A N 1
ATOM 765 C CA . ASP A 1 95 ? -35.348 -13.763 57.493 1.00 84.81 95 ASP A CA 1
ATOM 766 C C . ASP A 1 95 ? -34.425 -13.201 58.596 1.00 84.81 95 ASP A C 1
ATOM 768 O O . ASP A 1 95 ? -34.829 -13.167 59.751 1.00 84.81 95 ASP A O 1
ATOM 772 N N . LYS A 1 96 ? -33.224 -12.705 58.247 1.00 86.81 96 LYS A N 1
ATOM 773 C CA . LYS A 1 96 ? -32.331 -11.970 59.163 1.00 86.81 96 LYS A CA 1
ATOM 774 C C . LYS A 1 96 ? -32.876 -10.584 59.535 1.00 86.81 96 LYS A C 1
ATOM 776 O O . LYS A 1 96 ? -32.760 -10.165 60.680 1.00 86.81 96 LYS A O 1
ATOM 781 N N . SER A 1 97 ? -33.421 -9.847 58.567 1.00 87.00 97 SER A N 1
ATOM 782 C CA . SER A 1 97 ? -33.927 -8.481 58.757 1.00 87.00 97 SER A CA 1
ATOM 783 C C . SER A 1 97 ? -32.926 -7.570 59.506 1.00 87.00 97 SER A C 1
ATOM 785 O O . SER A 1 97 ? -31.739 -7.528 59.172 1.00 87.00 97 SER A O 1
ATOM 787 N N . ASP A 1 98 ? -33.407 -6.837 60.514 1.00 87.06 98 ASP A N 1
ATOM 788 C CA . ASP A 1 98 ? -32.631 -5.910 61.341 1.00 87.06 98 ASP A CA 1
ATOM 789 C C . ASP A 1 98 ? -32.124 -6.570 62.634 1.00 87.06 98 ASP A C 1
ATOM 791 O O . ASP A 1 98 ? -31.669 -5.875 63.547 1.00 87.06 98 ASP A O 1
ATOM 795 N N . ASP A 1 99 ? -32.197 -7.900 62.728 1.00 87.62 99 ASP A N 1
ATOM 796 C CA . ASP A 1 99 ? -31.797 -8.614 63.933 1.00 87.62 99 ASP A CA 1
ATOM 797 C C . ASP A 1 99 ? -30.277 -8.577 64.112 1.00 87.62 99 ASP A C 1
ATOM 799 O O . ASP A 1 99 ? -29.487 -8.677 63.160 1.00 87.62 99 ASP A O 1
ATOM 803 N N . LEU A 1 100 ? -29.871 -8.435 65.373 1.00 89.38 100 LEU A N 1
ATOM 804 C CA . LEU A 1 100 ? -28.477 -8.508 65.777 1.00 89.38 100 LEU A CA 1
ATOM 805 C C . LEU A 1 100 ? -28.108 -9.944 66.109 1.00 89.38 100 LEU A C 1
ATOM 807 O O . LEU A 1 100 ? -28.852 -10.664 66.770 1.00 89.38 100 LEU A O 1
ATOM 811 N N . PHE A 1 101 ? -26.923 -10.340 65.664 1.00 91.25 101 PHE A N 1
ATOM 812 C CA . PHE A 1 101 ? -26.349 -11.611 66.063 1.00 91.25 101 PHE A CA 1
ATOM 813 C C . PHE A 1 101 ? -25.789 -11.515 67.484 1.00 91.25 101 PHE A C 1
ATOM 815 O O . PHE A 1 101 ? -25.312 -10.465 67.911 1.00 91.25 101 PHE A O 1
ATOM 822 N N . GLU A 1 102 ? -25.801 -12.640 68.195 1.00 92.88 102 GLU A N 1
ATOM 823 C CA . GLU A 1 102 ? -25.080 -12.767 69.461 1.00 92.88 102 GLU A CA 1
ATOM 824 C C . GLU A 1 102 ? -23.583 -12.494 69.268 1.00 92.88 102 GLU A C 1
ATOM 826 O O . GLU A 1 102 ? -23.020 -12.778 68.207 1.00 92.88 102 GLU A O 1
ATOM 831 N N . GLU A 1 103 ? -22.938 -11.955 70.303 1.00 91.12 103 GLU A N 1
ATOM 832 C CA . GLU A 1 103 ? -21.594 -11.364 70.236 1.00 91.12 103 GLU A CA 1
ATOM 833 C C . GLU A 1 103 ? -20.552 -12.276 69.566 1.00 91.12 103 GLU A C 1
ATOM 835 O O . GLU A 1 103 ? -19.888 -11.868 68.608 1.00 91.12 103 GLU A O 1
ATOM 840 N N . ASP A 1 104 ? -20.440 -13.526 70.017 1.00 91.25 104 ASP A N 1
ATOM 841 C CA . ASP A 1 104 ? -19.452 -14.477 69.495 1.00 91.25 104 ASP A CA 1
ATOM 842 C C . ASP A 1 104 ? -19.722 -14.852 68.033 1.00 91.25 104 ASP A C 1
ATOM 844 O O . ASP A 1 104 ? -18.800 -14.973 67.218 1.00 91.25 104 ASP A O 1
ATOM 848 N N . TYR A 1 105 ? -20.998 -14.990 67.669 1.00 92.44 105 TYR A N 1
ATOM 849 C CA . TYR A 1 105 ? -21.388 -15.319 66.304 1.00 92.44 105 TYR A CA 1
ATOM 850 C C . TYR A 1 105 ? -21.177 -14.127 65.363 1.00 92.44 105 TYR A C 1
ATOM 852 O O . TYR A 1 105 ? -20.662 -14.296 64.256 1.00 92.44 105 TYR A O 1
ATOM 860 N N . ALA A 1 106 ? -21.479 -12.909 65.819 1.00 92.38 106 ALA A N 1
ATOM 861 C CA . ALA A 1 106 ? -21.191 -11.683 65.087 1.00 92.38 106 ALA A CA 1
ATOM 862 C C . ALA A 1 106 ? -19.687 -11.544 64.806 1.00 92.38 106 ALA A C 1
ATOM 864 O O . ALA A 1 106 ? -19.297 -11.340 63.653 1.00 92.38 106 ALA A O 1
ATOM 865 N N . LYS A 1 107 ? -18.835 -11.738 65.825 1.00 92.56 107 LYS A N 1
ATOM 866 C CA . LYS A 1 107 ? -17.367 -11.726 65.685 1.00 92.56 107 LYS A CA 1
ATOM 867 C C . LYS A 1 107 ? -16.887 -12.752 64.660 1.00 92.56 107 LYS A C 1
ATOM 869 O O . LYS A 1 107 ? -16.070 -12.427 63.796 1.00 92.56 107 LYS A O 1
ATOM 874 N N . TYR A 1 108 ? -17.423 -13.973 64.705 1.00 93.44 108 TYR A N 1
ATOM 875 C CA . TYR A 1 108 ? -17.097 -15.022 63.737 1.00 93.44 108 TYR A CA 1
ATOM 876 C C . TYR A 1 108 ? -17.431 -14.613 62.292 1.00 93.44 108 TYR A C 1
ATOM 878 O O . TYR A 1 108 ? -16.590 -14.745 61.396 1.00 93.44 108 TYR A O 1
ATOM 886 N N . LEU A 1 109 ? -18.635 -14.083 62.056 1.00 94.19 109 LEU A N 1
ATOM 887 C CA . LEU A 1 109 ? -19.071 -13.643 60.728 1.00 94.19 109 LEU A CA 1
ATOM 888 C C . LEU A 1 109 ? -18.233 -12.463 60.217 1.00 94.19 109 LEU A C 1
ATOM 890 O O . LEU A 1 109 ? -17.753 -12.494 59.082 1.00 94.19 109 LEU A O 1
ATOM 894 N N . LEU A 1 110 ? -17.991 -11.459 61.058 1.00 93.75 110 LEU A N 1
ATOM 895 C CA . LEU A 1 110 ? -17.168 -10.297 60.714 1.00 93.75 110 LEU A CA 1
ATOM 896 C C . LEU A 1 110 ? -15.731 -10.703 60.370 1.00 93.75 110 LEU A C 1
ATOM 898 O O . LEU A 1 110 ? -15.162 -10.209 59.397 1.00 93.75 110 LEU A O 1
ATOM 902 N N . ASN A 1 111 ? -15.154 -11.665 61.097 1.00 93.00 111 ASN A N 1
ATOM 903 C CA . ASN A 1 111 ? -13.820 -12.173 60.784 1.00 93.00 111 ASN A CA 1
ATOM 904 C C . ASN A 1 111 ? -13.786 -12.891 59.422 1.00 93.00 111 ASN A C 1
ATOM 906 O O . ASN A 1 111 ? -12.862 -12.700 58.631 1.00 93.00 111 ASN A O 1
ATOM 910 N N . ARG A 1 112 ? -14.825 -13.666 59.085 1.00 93.69 112 ARG A N 1
ATOM 911 C CA . ARG A 1 112 ? -14.937 -14.289 57.754 1.00 93.69 112 ARG A CA 1
ATOM 912 C C . ARG A 1 112 ? -15.066 -13.261 56.631 1.00 93.69 112 ARG A C 1
ATOM 914 O O . ARG A 1 112 ? -14.453 -13.454 55.582 1.00 93.69 112 ARG A O 1
ATOM 921 N N . ALA A 1 113 ? -15.828 -12.189 56.840 1.00 94.06 113 ALA A N 1
ATOM 922 C CA . ALA A 1 113 ? -15.919 -11.096 55.875 1.00 94.06 113 ALA A CA 1
ATOM 923 C C . ALA A 1 113 ? -14.566 -10.384 55.710 1.00 94.06 113 ALA A C 1
ATOM 925 O O . ALA A 1 113 ? -14.095 -10.192 54.587 1.00 94.06 113 ALA A O 1
ATOM 926 N N . LYS A 1 114 ? -13.876 -10.108 56.826 1.00 93.50 114 LYS A N 1
ATOM 927 C CA . LYS A 1 114 ? -12.536 -9.503 56.859 1.00 93.50 114 LYS A CA 1
ATOM 928 C C . LYS A 1 114 ? -11.513 -10.282 56.031 1.00 93.50 114 LYS A C 1
ATOM 930 O O . LYS A 1 114 ? -10.769 -9.665 55.273 1.00 93.50 114 LYS A O 1
ATOM 935 N N . LEU A 1 115 ? -11.503 -11.616 56.110 1.00 93.88 115 LEU A N 1
ATOM 936 C CA . LEU A 1 115 ? -10.578 -12.464 55.339 1.00 93.88 115 LEU A CA 1
ATOM 937 C C . LEU A 1 115 ? -10.753 -12.350 53.814 1.00 93.88 115 LEU A C 1
ATOM 939 O O . LEU A 1 115 ? -9.811 -12.616 53.067 1.00 93.88 115 LEU A O 1
ATOM 943 N N . ASN A 1 116 ? -11.940 -11.959 53.345 1.00 94.62 116 ASN A N 1
ATOM 944 C CA . ASN A 1 116 ? -12.246 -11.826 51.921 1.00 94.62 116 ASN A CA 1
ATOM 945 C C . ASN A 1 116 ? -12.252 -10.373 51.427 1.00 94.62 116 ASN A C 1
ATOM 947 O O . ASN A 1 116 ? -12.187 -10.157 50.218 1.00 94.62 116 ASN A O 1
ATOM 951 N N . ALA A 1 117 ? -12.296 -9.386 52.325 1.00 94.12 117 ALA A N 1
ATOM 952 C CA . ALA A 1 117 ? -12.461 -7.973 51.985 1.00 94.12 117 ALA A CA 1
ATOM 953 C C . ALA A 1 117 ? -11.410 -7.459 50.981 1.00 94.12 117 ALA A C 1
ATOM 955 O O . ALA A 1 117 ? -11.772 -6.832 49.985 1.00 94.12 117 ALA A O 1
ATOM 956 N N . GLU A 1 118 ? -10.125 -7.780 51.176 1.00 93.50 118 GLU A N 1
ATOM 957 C CA . GLU A 1 118 ? -9.055 -7.352 50.257 1.00 93.50 118 GLU A CA 1
ATOM 958 C C . GLU A 1 118 ? -9.221 -7.960 48.850 1.00 93.50 118 GLU A C 1
ATOM 960 O O . GLU A 1 118 ? -9.082 -7.257 47.847 1.00 93.50 118 GLU A O 1
ATOM 965 N N . LYS A 1 119 ? -9.614 -9.239 48.759 1.00 95.44 119 LYS A N 1
ATOM 966 C CA . LYS A 1 119 ? -9.878 -9.914 47.474 1.00 95.44 119 LYS A CA 1
ATOM 967 C C . LYS A 1 119 ? -11.092 -9.317 46.762 1.00 95.44 119 LYS A C 1
ATOM 969 O O . LYS A 1 119 ? -11.068 -9.135 45.545 1.00 95.44 119 LYS A O 1
ATOM 974 N N . VAL A 1 120 ? -12.147 -8.988 47.514 1.00 95.50 120 VAL A N 1
ATOM 975 C CA . VAL A 1 120 ? -13.340 -8.324 46.965 1.00 95.50 120 VAL A CA 1
ATOM 976 C C . VAL A 1 120 ? -12.970 -6.948 46.423 1.00 95.50 120 VAL A C 1
ATOM 978 O O . VAL A 1 120 ? -13.401 -6.601 45.326 1.00 95.50 120 VAL A O 1
ATOM 981 N N . LEU A 1 121 ? -12.128 -6.189 47.128 1.00 94.50 121 LEU A N 1
ATOM 982 C CA . LEU A 1 121 ? -11.670 -4.876 46.677 1.00 94.50 121 LEU A CA 1
ATOM 983 C C . LEU A 1 121 ? -10.886 -4.953 45.359 1.00 94.50 121 LEU A C 1
ATOM 985 O O . LEU A 1 121 ? -11.105 -4.138 44.460 1.00 94.50 121 LEU A O 1
ATOM 989 N N . GLU A 1 122 ? -9.989 -5.930 45.227 1.00 93.50 122 GLU A N 1
ATOM 990 C CA . GLU A 1 122 ? -9.226 -6.156 43.998 1.00 93.50 122 GLU A CA 1
ATOM 991 C C . GLU A 1 122 ? -10.152 -6.483 42.815 1.00 93.50 122 GLU A C 1
ATOM 993 O O . GLU A 1 122 ? -10.099 -5.831 41.766 1.00 93.50 122 GLU A O 1
ATOM 998 N N . LYS A 1 123 ? -11.073 -7.438 42.999 1.00 93.44 123 LYS A N 1
ATOM 999 C CA . LYS A 1 123 ? -12.054 -7.816 41.972 1.00 93.44 123 LYS A CA 1
ATOM 1000 C C . LYS A 1 123 ? -12.983 -6.659 41.617 1.00 93.44 123 LYS A C 1
ATOM 1002 O O . LYS A 1 123 ? -13.230 -6.426 40.436 1.00 93.44 123 LYS A O 1
ATOM 1007 N N . TYR A 1 124 ? -13.436 -5.891 42.604 1.00 93.25 124 TYR A N 1
ATOM 1008 C CA . TYR A 1 124 ? -14.268 -4.704 42.410 1.00 93.25 124 TYR A CA 1
ATOM 1009 C C . TYR A 1 124 ? -13.593 -3.675 41.500 1.00 93.25 124 TYR A C 1
ATOM 1011 O O . TYR A 1 124 ? -14.205 -3.229 40.526 1.00 93.25 124 TYR A O 1
ATOM 1019 N N . LYS A 1 125 ? -12.319 -3.343 41.758 1.00 91.38 125 LYS A N 1
ATOM 1020 C CA . LYS A 1 125 ? -11.544 -2.420 40.912 1.00 91.38 125 LYS A CA 1
ATOM 1021 C C . LYS A 1 125 ? -11.454 -2.926 39.468 1.00 91.38 125 LYS A C 1
ATOM 1023 O O . LYS A 1 125 ? -11.680 -2.147 38.541 1.00 91.38 125 LYS A O 1
ATOM 1028 N N . ASN A 1 126 ? -11.218 -4.226 39.282 1.00 88.19 126 ASN A N 1
ATOM 1029 C CA . ASN A 1 126 ? -11.146 -4.863 37.963 1.00 88.19 126 ASN A CA 1
ATOM 1030 C C . ASN A 1 126 ? -12.493 -4.868 37.216 1.00 88.19 126 ASN A C 1
ATOM 1032 O O . ASN A 1 126 ? -12.536 -4.620 36.012 1.00 88.19 126 ASN A O 1
ATOM 1036 N N . PHE A 1 127 ? -13.608 -5.134 37.900 1.00 86.50 127 PHE A N 1
ATOM 1037 C CA . PHE A 1 127 ? -14.937 -5.068 37.282 1.00 86.50 127 PHE A CA 1
ATOM 1038 C C . PHE A 1 127 ? -15.336 -3.629 36.937 1.00 86.50 127 PHE A C 1
ATOM 1040 O O . PHE A 1 127 ? -15.916 -3.384 35.876 1.00 86.50 127 PHE A O 1
ATOM 1047 N N . LYS A 1 128 ? -14.982 -2.663 37.791 1.00 83.25 128 LYS A N 1
ATOM 1048 C CA . LYS A 1 128 ? -15.276 -1.243 37.576 1.00 83.25 128 LYS A CA 1
ATOM 1049 C C . LYS A 1 128 ? -14.514 -0.668 36.380 1.00 83.25 128 LYS A C 1
ATOM 1051 O O . LYS A 1 128 ? -15.121 0.033 35.573 1.00 83.25 128 LYS A O 1
ATOM 1056 N N . SER A 1 129 ? -13.230 -1.002 36.222 1.00 76.56 129 SER A N 1
ATOM 1057 C CA . SER A 1 129 ? -12.440 -0.585 35.055 1.00 76.56 129 SER A CA 1
ATOM 1058 C C . SER A 1 129 ? -12.982 -1.187 33.755 1.00 76.56 129 SER A C 1
ATOM 1060 O O . SER A 1 129 ? -13.235 -0.444 32.808 1.00 76.56 129 SER A O 1
ATOM 1062 N N . LYS A 1 130 ? -13.285 -2.495 33.734 1.00 76.06 130 LYS A N 1
ATOM 1063 C CA . LYS A 1 130 ? -13.895 -3.167 32.571 1.00 76.06 130 LYS A CA 1
ATOM 1064 C C . LYS A 1 130 ? -15.213 -2.519 32.142 1.00 76.06 130 LYS A C 1
ATOM 1066 O O . LYS A 1 130 ? -15.397 -2.263 30.958 1.00 76.06 130 LYS A O 1
ATOM 1071 N N . LYS A 1 131 ? -16.104 -2.195 33.089 1.00 73.25 131 LYS A N 1
ATOM 1072 C CA . LYS A 1 131 ? -17.399 -1.550 32.802 1.00 73.25 131 LYS A CA 1
ATOM 1073 C C . LYS A 1 131 ? -17.242 -0.191 32.113 1.00 73.25 131 LYS A C 1
ATOM 1075 O O . LYS A 1 131 ? -18.031 0.133 31.228 1.00 73.25 131 LYS A O 1
ATOM 1080 N N . ILE A 1 132 ? -16.245 0.600 32.513 1.00 68.69 132 ILE A N 1
ATOM 1081 C CA . ILE A 1 132 ? -15.943 1.890 31.876 1.00 68.69 132 ILE A CA 1
ATOM 1082 C C . ILE A 1 132 ? -15.464 1.658 30.440 1.00 68.69 132 ILE A C 1
ATOM 1084 O O . ILE A 1 132 ? -16.009 2.257 29.519 1.00 68.69 132 ILE A O 1
ATOM 1088 N N . THR A 1 133 ? -14.514 0.742 30.233 1.00 66.44 133 THR A N 1
ATOM 1089 C CA . THR A 1 133 ? -13.996 0.416 28.897 1.00 66.44 133 THR A CA 1
ATOM 1090 C C . THR A 1 133 ? -15.096 -0.074 27.952 1.00 66.44 133 THR A C 1
ATOM 1092 O O . THR A 1 133 ? -15.165 0.388 26.816 1.00 66.44 133 THR A O 1
ATOM 1095 N N . THR A 1 134 ? -15.993 -0.951 28.415 1.00 68.94 134 THR A N 1
ATOM 1096 C CA . THR A 1 134 ? -17.109 -1.460 27.603 1.00 68.94 134 THR A CA 1
ATOM 1097 C C . THR A 1 134 ? -18.066 -0.346 27.184 1.00 68.94 134 THR A C 1
ATOM 1099 O O . THR A 1 134 ? -18.367 -0.238 26.001 1.00 68.94 134 THR A O 1
ATOM 1102 N N . LYS A 1 135 ? -18.470 0.537 28.109 1.00 69.50 135 LYS A N 1
ATOM 1103 C CA . LYS A 1 135 ? -19.344 1.677 27.782 1.00 69.50 135 LYS A CA 1
ATOM 1104 C C . LYS A 1 135 ? -18.719 2.620 26.755 1.00 69.50 135 LYS A C 1
ATOM 1106 O O . LYS A 1 135 ? -19.408 3.091 25.857 1.00 69.50 135 LYS A O 1
ATOM 1111 N N . THR A 1 136 ? -17.422 2.894 26.875 1.00 66.44 136 THR A N 1
ATOM 1112 C CA . THR A 1 136 ? -16.708 3.746 25.916 1.00 66.44 136 THR A CA 1
ATOM 1113 C C . THR A 1 136 ? -16.647 3.098 24.532 1.00 66.44 136 THR A C 1
ATOM 1115 O O . THR A 1 136 ? -16.900 3.765 23.533 1.00 66.44 136 THR A O 1
ATOM 1118 N N . LEU A 1 137 ? -16.370 1.793 24.458 1.00 70.56 137 LEU A N 1
ATOM 1119 C CA . LEU A 1 137 ? -16.363 1.053 23.193 1.00 70.56 137 LEU A CA 1
ATOM 1120 C C . LEU A 1 137 ? -17.754 0.981 22.553 1.00 70.56 137 LEU A C 1
ATOM 1122 O O . LEU A 1 137 ? -17.869 1.125 21.340 1.00 70.56 137 LEU A O 1
ATOM 1126 N N . GLU A 1 138 ? -18.808 0.800 23.348 1.00 70.69 138 GLU A N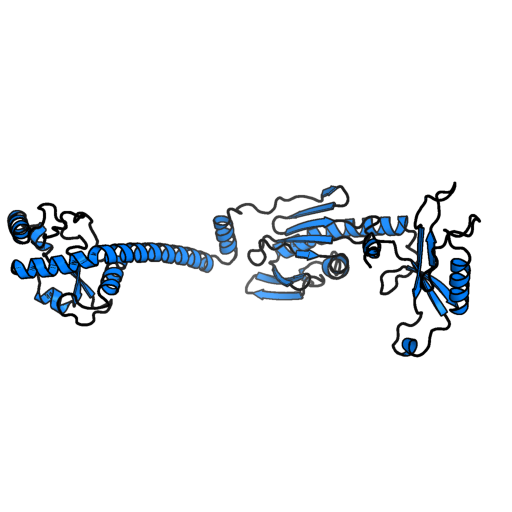 1
ATOM 1127 C CA . GLU A 1 138 ? -20.197 0.832 22.875 1.00 70.69 138 GLU A CA 1
ATOM 1128 C C . GLU A 1 138 ? -20.583 2.210 22.335 1.00 70.69 138 GLU A C 1
ATOM 1130 O O . GLU A 1 138 ? -21.219 2.290 21.285 1.00 70.69 138 GLU A O 1
ATOM 1135 N N . ALA A 1 139 ? -20.153 3.291 22.991 1.00 67.06 139 ALA A N 1
ATOM 1136 C CA . ALA A 1 139 ? -20.376 4.651 22.508 1.00 67.06 139 ALA A CA 1
ATOM 1137 C C . ALA A 1 139 ? -19.665 4.906 21.166 1.00 67.06 139 ALA A C 1
ATOM 1139 O O . ALA A 1 139 ? -20.278 5.443 20.245 1.00 67.06 139 ALA A O 1
ATOM 1140 N N . ILE A 1 140 ? -18.409 4.463 21.019 1.00 68.69 140 ILE A N 1
ATOM 1141 C CA . ILE A 1 140 ? -17.665 4.555 19.749 1.00 68.69 140 ILE A CA 1
ATOM 1142 C C . ILE A 1 140 ? -18.355 3.721 18.663 1.00 68.69 140 ILE A C 1
ATOM 1144 O O . ILE A 1 140 ? -18.605 4.213 17.565 1.00 68.69 140 ILE A O 1
ATOM 1148 N N . ARG A 1 141 ? -18.713 2.468 18.968 1.00 71.00 141 ARG A N 1
ATOM 1149 C CA . ARG A 1 141 ? -19.376 1.563 18.020 1.00 71.00 141 ARG A CA 1
ATOM 1150 C C . ARG A 1 141 ? -20.721 2.114 17.551 1.00 71.00 141 ARG A C 1
ATOM 1152 O O . ARG A 1 141 ? -21.012 2.037 16.362 1.00 71.00 141 ARG A O 1
ATOM 1159 N N . SER A 1 142 ? -21.518 2.660 18.467 1.00 71.94 142 SER A N 1
ATOM 1160 C CA . SER A 1 142 ? -22.819 3.261 18.146 1.00 71.94 142 SER A CA 1
ATOM 1161 C C . SER A 1 142 ? -22.638 4.509 17.283 1.00 71.94 142 SER A C 1
ATOM 1163 O O . SER A 1 142 ? -23.293 4.631 16.256 1.00 71.94 142 SER A O 1
ATOM 1165 N N . GLY A 1 143 ? -21.661 5.365 17.608 1.00 67.31 143 GLY A N 1
ATOM 1166 C CA . GLY A 1 143 ? -21.323 6.532 16.790 1.00 67.31 143 GLY A CA 1
ATOM 1167 C C . GLY A 1 143 ? -20.892 6.180 15.360 1.00 67.31 143 GLY A C 1
ATOM 1168 O O . GLY A 1 143 ? -21.282 6.870 14.419 1.00 67.31 143 GLY A O 1
ATOM 1169 N N . ILE A 1 144 ? -20.130 5.096 15.174 1.00 68.25 144 ILE A N 1
ATOM 1170 C CA . ILE A 1 144 ? -19.761 4.585 13.841 1.00 68.25 144 ILE A CA 1
ATOM 1171 C C . ILE A 1 144 ? -20.991 4.040 13.101 1.00 68.25 144 ILE A C 1
ATOM 1173 O O . ILE A 1 144 ? -21.182 4.343 11.927 1.00 68.25 144 ILE A O 1
ATOM 1177 N N . HIS A 1 145 ? -21.842 3.261 13.776 1.00 67.25 145 HIS A N 1
ATOM 1178 C CA . HIS A 1 145 ? -23.040 2.680 13.162 1.00 67.25 145 HIS A CA 1
ATOM 1179 C C . HIS A 1 145 ? -24.078 3.730 12.746 1.00 67.25 145 HIS A C 1
ATOM 1181 O O . HIS A 1 145 ? -24.695 3.578 11.698 1.00 67.25 145 HIS A O 1
ATOM 1187 N N . GLU A 1 146 ? -24.277 4.778 13.546 1.00 65.06 146 GLU A N 1
ATOM 1188 C CA . GLU A 1 146 ? -25.291 5.810 13.293 1.00 65.06 146 GLU A CA 1
ATOM 1189 C C . GLU A 1 146 ? -24.888 6.808 12.198 1.00 65.06 146 GLU A C 1
ATOM 1191 O O . GLU A 1 146 ? -25.760 7.413 11.579 1.00 65.06 146 GLU A O 1
ATOM 1196 N N . LYS A 1 147 ? -23.583 7.011 11.966 1.00 57.81 147 LYS A N 1
ATOM 1197 C CA . LYS A 1 147 ? -23.067 8.074 11.081 1.00 57.81 147 LYS A CA 1
ATOM 1198 C C . LYS A 1 147 ? -22.215 7.580 9.902 1.00 57.81 147 LYS A C 1
ATOM 1200 O O . LYS A 1 147 ? -21.730 8.401 9.129 1.00 57.81 147 LYS A O 1
ATOM 1205 N N . GLY A 1 148 ? -22.033 6.268 9.750 1.00 60.31 148 GLY A N 1
ATOM 1206 C CA . GLY A 1 148 ? -21.336 5.660 8.612 1.00 60.31 148 GLY A CA 1
ATOM 1207 C C . GLY A 1 148 ? -19.801 5.663 8.699 1.00 60.31 148 GLY A C 1
ATOM 1208 O O . GLY A 1 148 ? -19.195 6.089 9.685 1.00 60.31 148 GLY A O 1
ATOM 1209 N N . VAL A 1 149 ? -19.157 5.152 7.640 1.00 57.69 149 VAL A N 1
ATOM 1210 C CA . VAL A 1 149 ? -17.704 4.877 7.574 1.00 57.69 149 VAL A CA 1
ATOM 1211 C C . VAL A 1 149 ? -16.850 6.145 7.697 1.00 57.69 149 VAL A C 1
ATOM 1213 O O . VAL A 1 149 ? -15.781 6.088 8.303 1.00 57.69 149 VAL A O 1
ATOM 1216 N N . GLY A 1 150 ? -17.329 7.298 7.216 1.00 59.16 150 GLY A N 1
ATOM 1217 C CA . GLY A 1 150 ? -16.633 8.582 7.387 1.00 59.16 150 GLY A CA 1
ATOM 1218 C C . GLY A 1 150 ? -16.362 8.927 8.857 1.00 59.16 150 GLY A C 1
ATOM 1219 O O . GLY A 1 150 ? -15.293 9.430 9.191 1.00 59.16 150 GLY A O 1
ATOM 1220 N N . ASN A 1 151 ? -17.264 8.541 9.766 1.00 65.81 151 ASN A N 1
ATOM 1221 C CA . ASN A 1 151 ? -17.080 8.757 11.200 1.00 65.81 151 ASN A CA 1
ATOM 1222 C C . ASN A 1 151 ? -16.030 7.798 11.800 1.00 65.81 151 ASN A C 1
ATOM 1224 O O . ASN A 1 151 ? -15.318 8.147 12.738 1.00 65.81 151 ASN A O 1
ATOM 1228 N N . ALA A 1 152 ? -15.864 6.595 11.233 1.00 67.81 152 ALA A N 1
ATOM 1229 C CA . ALA A 1 152 ? -14.806 5.672 11.649 1.00 67.81 152 ALA A CA 1
ATOM 1230 C C . ALA A 1 152 ? -13.402 6.226 11.350 1.00 67.81 152 ALA A C 1
ATOM 1232 O O . ALA A 1 152 ? -12.495 6.049 12.166 1.00 67.81 152 ALA A O 1
ATOM 1233 N N . GLU A 1 153 ? -13.223 6.928 10.224 1.00 70.50 153 GLU A N 1
ATOM 1234 C CA . GLU A 1 153 ? -11.967 7.626 9.928 1.00 70.50 153 GLU A CA 1
ATOM 1235 C C . GLU A 1 153 ? -11.679 8.744 10.935 1.00 70.50 153 GLU A C 1
ATOM 1237 O O . GLU A 1 153 ? -10.541 8.874 11.383 1.00 70.50 153 GLU A O 1
ATOM 1242 N N . GLU A 1 154 ? -12.689 9.525 11.330 1.00 70.00 154 GLU A N 1
ATOM 1243 C CA . GLU A 1 154 ? -12.544 10.578 12.343 1.00 70.00 154 GLU A CA 1
ATOM 1244 C C . GLU A 1 154 ? -12.141 10.014 13.711 1.00 70.00 154 GLU A C 1
ATOM 1246 O O . GLU A 1 154 ? -11.197 10.512 14.330 1.00 70.00 154 GLU A O 1
ATOM 1251 N N . TYR A 1 155 ? -12.788 8.934 14.163 1.00 71.44 155 TYR A N 1
ATOM 1252 C CA . TYR A 1 155 ? -12.407 8.263 15.408 1.00 71.44 155 TYR A CA 1
ATOM 1253 C C . TYR A 1 155 ? -10.986 7.707 15.349 1.00 71.44 155 TYR A C 1
ATOM 1255 O O . TYR A 1 155 ? -10.239 7.840 16.320 1.00 71.44 155 TYR A O 1
ATOM 1263 N N . TYR A 1 156 ? -10.589 7.103 14.226 1.00 73.12 156 TYR A N 1
ATOM 1264 C CA . TYR A 1 156 ? -9.219 6.627 14.066 1.00 73.12 156 TYR A CA 1
ATOM 1265 C C . TYR A 1 156 ? -8.221 7.789 14.075 1.00 73.12 156 TYR A C 1
ATOM 1267 O O . TYR A 1 156 ? -7.235 7.718 14.802 1.00 73.12 156 TYR A O 1
ATOM 1275 N N . ASN A 1 157 ? -8.481 8.869 13.326 1.00 72.69 157 ASN A N 1
ATOM 1276 C CA . ASN A 1 157 ? -7.640 10.071 13.317 1.00 72.69 157 ASN A CA 1
ATOM 1277 C C . ASN A 1 157 ? -7.420 10.589 14.745 1.00 72.69 157 ASN A C 1
ATOM 1279 O O . ASN A 1 157 ? -6.279 10.834 15.138 1.00 72.69 157 ASN A O 1
ATOM 1283 N N . PHE A 1 158 ? -8.498 10.678 15.530 1.00 67.88 158 PHE A N 1
ATOM 1284 C CA . PHE A 1 158 ? -8.446 11.102 16.924 1.00 67.88 158 PHE A CA 1
ATOM 1285 C C . PHE A 1 158 ? -7.576 10.170 17.780 1.00 67.88 158 PHE A C 1
ATOM 1287 O O . PHE A 1 158 ? -6.708 10.641 18.510 1.00 67.88 158 PHE A O 1
ATOM 1294 N N . LEU A 1 159 ? -7.768 8.851 17.673 1.00 69.62 159 LEU A N 1
ATOM 1295 C CA . LEU A 1 159 ? -7.006 7.861 18.444 1.00 69.62 159 LEU A CA 1
ATOM 1296 C C . LEU A 1 159 ? -5.524 7.806 18.047 1.00 69.62 159 LEU A C 1
ATOM 1298 O O . LEU A 1 159 ? -4.664 7.621 18.907 1.00 69.62 159 LEU A O 1
ATOM 1302 N N . ALA A 1 160 ? -5.226 7.967 16.759 1.00 69.44 160 ALA A N 1
ATOM 1303 C CA . ALA A 1 160 ? -3.873 7.928 16.213 1.00 69.44 160 ALA A CA 1
ATOM 1304 C C . ALA A 1 160 ? -3.143 9.282 16.298 1.00 69.44 160 ALA A C 1
ATOM 1306 O O . ALA A 1 160 ? -1.957 9.353 15.984 1.00 69.44 160 ALA A O 1
ATOM 1307 N N . ASN A 1 161 ? -3.819 10.354 16.735 1.00 69.88 161 ASN A N 1
ATOM 1308 C CA . ASN A 1 161 ? -3.345 11.741 16.640 1.00 69.88 161 ASN A CA 1
ATOM 1309 C C . ASN A 1 161 ? -2.997 12.171 15.198 1.00 69.88 161 ASN A C 1
ATOM 1311 O O . ASN A 1 161 ? -2.144 13.028 14.974 1.00 69.88 161 ASN A O 1
ATOM 1315 N N . GLU A 1 162 ? -3.685 11.607 14.206 1.00 68.88 162 GLU A N 1
ATOM 1316 C CA . GLU A 1 162 ? -3.482 11.847 12.772 1.00 68.88 162 GLU A CA 1
ATOM 1317 C C . GLU A 1 162 ? -4.564 12.776 12.201 1.00 68.88 162 GLU A C 1
ATOM 1319 O O . GLU A 1 162 ? -5.144 12.531 11.145 1.00 68.88 162 GLU A O 1
ATOM 1324 N N . ASN A 1 163 ? -4.870 13.869 12.897 1.00 65.69 163 ASN A N 1
ATOM 1325 C CA . ASN A 1 163 ? -6.023 14.727 12.585 1.00 65.69 163 ASN A CA 1
ATOM 1326 C C . ASN A 1 163 ? -5.904 15.548 11.283 1.00 65.69 163 ASN A C 1
ATOM 1328 O O . ASN A 1 163 ? -6.833 16.267 10.933 1.00 65.69 163 ASN A O 1
ATOM 1332 N N . GLN A 1 164 ? -4.777 15.480 10.572 1.00 68.50 164 GLN A N 1
ATOM 1333 C CA . GLN A 1 164 ? -4.485 16.307 9.394 1.00 68.50 164 GLN A CA 1
ATOM 1334 C C . GLN A 1 164 ? -4.288 15.423 8.159 1.00 68.50 164 GLN A C 1
ATOM 1336 O O . GLN A 1 164 ? -3.530 14.458 8.298 1.00 68.50 164 GLN A O 1
ATOM 1341 N N . PRO A 1 165 ? -4.905 15.724 6.989 1.00 78.31 165 PRO A N 1
ATOM 1342 C CA . PRO A 1 165 ? -4.652 15.031 5.717 1.00 78.31 165 PRO A CA 1
ATOM 1343 C C . PRO A 1 165 ? -3.163 15.041 5.357 1.00 78.31 165 PRO A C 1
ATOM 1345 O O . PRO A 1 165 ? -2.377 15.774 5.963 1.00 78.31 165 PRO A O 1
ATOM 1348 N N . PHE A 1 166 ? -2.748 14.236 4.371 1.00 82.75 166 PHE A N 1
ATOM 1349 C CA . PHE A 1 166 ? -1.399 14.432 3.842 1.00 82.75 166 PHE A CA 1
ATOM 1350 C C . PHE A 1 166 ? -1.253 15.879 3.349 1.00 82.75 166 PHE A C 1
ATOM 1352 O O . PHE A 1 166 ? -2.207 16.422 2.783 1.00 82.75 166 PHE A O 1
ATOM 1359 N N . PRO A 1 167 ? -0.085 16.515 3.555 1.00 86.44 167 PRO A N 1
ATOM 1360 C CA . PRO A 1 167 ? 0.140 17.845 3.023 1.00 86.44 167 PRO A CA 1
ATOM 1361 C C . PRO A 1 167 ? -0.004 17.786 1.504 1.00 86.44 167 PRO A C 1
ATOM 1363 O O . PRO A 1 167 ? 0.581 16.911 0.855 1.00 86.44 167 PRO A O 1
ATOM 1366 N N . GLU A 1 168 ? -0.786 18.704 0.943 1.00 92.00 168 GLU A N 1
ATOM 1367 C CA . GLU A 1 168 ? -0.818 18.880 -0.501 1.00 92.00 168 GLU A CA 1
ATOM 1368 C C . GLU A 1 168 ? 0.529 19.427 -0.943 1.00 92.00 168 GLU A C 1
ATOM 1370 O O . GLU A 1 168 ? 0.959 20.512 -0.550 1.00 92.00 168 GLU A O 1
ATOM 1375 N N . ILE A 1 169 ? 1.227 18.614 -1.722 1.00 92.62 169 ILE A N 1
ATOM 1376 C CA . ILE A 1 169 ? 2.522 18.956 -2.278 1.00 92.62 169 ILE A CA 1
ATOM 1377 C C . ILE A 1 169 ? 2.397 18.701 -3.767 1.00 92.62 169 ILE A C 1
ATOM 1379 O O . ILE A 1 169 ? 2.240 17.556 -4.209 1.00 92.62 169 ILE A O 1
ATOM 1383 N N . ASP A 1 170 ? 2.461 19.789 -4.527 1.00 93.56 170 ASP A N 1
ATOM 1384 C CA . ASP A 1 170 ? 2.582 19.737 -5.974 1.00 93.56 170 ASP A CA 1
ATOM 1385 C C . ASP A 1 170 ? 3.834 18.964 -6.397 1.00 93.56 170 ASP A C 1
ATOM 1387 O O . ASP A 1 170 ? 4.696 18.603 -5.593 1.00 93.56 170 ASP A O 1
ATOM 1391 N N . ARG A 1 171 ? 3.948 18.711 -7.700 1.00 96.06 171 ARG A N 1
ATOM 1392 C CA . ARG A 1 171 ? 5.088 18.003 -8.275 1.00 96.06 171 ARG A CA 1
ATOM 1393 C C . ARG A 1 171 ? 6.416 18.610 -7.808 1.00 96.06 171 ARG A C 1
ATOM 1395 O O . ARG A 1 171 ? 6.768 19.726 -8.189 1.00 96.06 171 ARG A O 1
ATOM 1402 N N . LYS A 1 172 ? 7.207 17.808 -7.098 1.00 96.56 172 LYS A N 1
ATOM 1403 C CA . LYS A 1 172 ? 8.593 18.105 -6.739 1.00 96.56 172 LYS A CA 1
ATOM 1404 C C . LYS A 1 172 ? 9.528 17.092 -7.399 1.00 96.56 172 LYS A C 1
ATOM 1406 O O . LYS A 1 172 ? 9.363 15.888 -7.220 1.00 96.56 172 LYS A O 1
ATOM 1411 N N . VAL A 1 173 ? 10.514 17.576 -8.158 1.00 95.56 173 VAL A N 1
ATOM 1412 C CA . VAL A 1 173 ? 11.529 16.733 -8.811 1.00 95.56 173 VAL A CA 1
ATOM 1413 C C . VAL A 1 173 ? 12.923 17.261 -8.490 1.00 95.56 173 VAL A C 1
ATOM 1415 O O . VAL A 1 173 ? 13.300 18.333 -8.951 1.00 95.56 173 VAL A O 1
ATOM 1418 N N . GLU A 1 174 ? 13.690 16.508 -7.704 1.00 93.19 174 GLU A N 1
ATOM 1419 C CA . GLU A 1 174 ? 15.048 16.866 -7.274 1.00 93.19 174 GLU A CA 1
ATOM 1420 C C . GLU A 1 174 ? 15.911 15.605 -7.190 1.00 93.19 174 GLU A C 1
ATOM 1422 O O . GLU A 1 174 ? 15.458 14.581 -6.689 1.00 93.19 174 GLU A O 1
ATOM 1427 N N . ASN A 1 175 ? 17.167 15.662 -7.647 1.00 89.69 175 ASN A N 1
ATOM 1428 C CA . ASN A 1 175 ? 18.135 14.560 -7.520 1.00 89.69 175 ASN A CA 1
ATOM 1429 C C . ASN A 1 175 ? 17.605 13.190 -8.000 1.00 89.69 175 ASN A C 1
ATOM 1431 O O . ASN A 1 175 ? 17.796 12.176 -7.331 1.00 89.69 175 ASN A O 1
ATOM 1435 N N . ASN A 1 176 ? 16.922 13.162 -9.152 1.00 90.81 176 ASN A N 1
ATOM 1436 C CA . ASN A 1 176 ? 16.263 11.971 -9.719 1.00 90.81 176 ASN A CA 1
ATOM 1437 C C . ASN A 1 176 ? 15.197 11.350 -8.810 1.00 90.81 176 ASN A C 1
ATOM 1439 O O . ASN A 1 176 ? 14.831 10.190 -8.981 1.00 90.81 176 ASN A O 1
ATOM 1443 N N . LYS A 1 177 ? 14.681 12.113 -7.851 1.00 96.38 177 LYS A N 1
ATOM 1444 C CA . LYS A 1 177 ? 13.505 11.746 -7.080 1.00 96.38 177 LYS A CA 1
ATOM 1445 C C . LYS A 1 177 ? 12.308 12.534 -7.563 1.00 96.38 177 LYS A C 1
ATOM 1447 O O . LYS A 1 177 ? 12.425 13.707 -7.909 1.00 96.38 177 LYS A O 1
ATOM 1452 N N . TYR A 1 178 ? 11.166 11.875 -7.558 1.00 97.94 178 TYR A N 1
ATOM 1453 C CA . TYR A 1 178 ? 9.863 12.473 -7.776 1.00 97.94 178 TYR A CA 1
ATOM 1454 C C . TYR A 1 178 ? 9.070 12.386 -6.478 1.00 97.94 178 TYR A C 1
ATOM 1456 O O . TYR A 1 178 ? 9.094 11.359 -5.801 1.00 97.94 178 TYR A O 1
ATOM 1464 N N . PHE A 1 179 ? 8.348 13.447 -6.149 1.00 97.94 179 PHE A N 1
ATOM 1465 C CA . PHE A 1 179 ? 7.412 13.454 -5.042 1.00 97.94 179 PHE A CA 1
ATOM 1466 C C . PHE A 1 179 ? 6.161 14.248 -5.412 1.00 97.94 179 PHE A C 1
ATOM 1468 O O . PHE A 1 179 ? 6.260 15.355 -5.945 1.00 97.94 179 PHE A O 1
ATOM 1475 N N . LYS A 1 180 ? 4.990 13.687 -5.108 1.00 97.75 180 LYS A N 1
ATOM 1476 C CA . LYS A 1 180 ? 3.700 14.377 -5.192 1.00 97.75 180 LYS A CA 1
ATOM 1477 C C . LYS A 1 180 ? 2.765 13.827 -4.124 1.00 97.75 180 LYS A C 1
ATOM 1479 O O . LYS A 1 180 ? 2.766 12.627 -3.842 1.00 97.75 180 LYS A O 1
ATOM 1484 N N . SER A 1 181 ? 1.979 14.708 -3.521 1.00 96.50 181 SER A N 1
ATOM 1485 C CA . SER A 1 181 ? 1.084 14.362 -2.422 1.00 96.50 181 SER A CA 1
ATOM 1486 C C . SER A 1 181 ? -0.252 15.074 -2.573 1.00 96.50 181 SER A C 1
ATOM 1488 O O . SER A 1 181 ? -0.305 16.283 -2.797 1.00 96.50 181 SER A O 1
ATOM 1490 N N . LYS A 1 182 ? -1.323 14.300 -2.448 1.00 95.12 182 LYS A N 1
ATOM 1491 C CA . LYS A 1 182 ? -2.719 14.727 -2.372 1.00 95.12 182 LYS A CA 1
ATOM 1492 C C . LYS A 1 182 ? -3.272 14.345 -0.994 1.00 95.12 182 LYS A C 1
ATOM 1494 O O . LYS A 1 182 ? -2.643 13.534 -0.313 1.00 95.12 182 LYS A O 1
ATOM 1499 N N . PRO A 1 183 ? -4.431 14.874 -0.561 1.00 90.81 183 PRO A N 1
ATOM 1500 C CA . PRO A 1 183 ? -4.940 14.651 0.794 1.00 90.81 183 PRO A CA 1
ATOM 1501 C C . PRO A 1 183 ? -5.055 13.174 1.193 1.00 90.81 183 PRO A C 1
ATOM 1503 O O . PRO A 1 183 ? -4.854 12.842 2.367 1.00 90.81 183 PRO A O 1
ATOM 1506 N N . THR A 1 184 ? -5.350 12.295 0.226 1.00 91.50 184 THR A N 1
ATOM 1507 C CA . THR A 1 184 ? -5.594 10.867 0.476 1.00 91.50 184 THR A CA 1
ATOM 1508 C C . THR A 1 184 ? -4.480 9.925 0.009 1.00 91.50 184 THR A C 1
ATOM 1510 O O . THR A 1 184 ? -4.357 8.820 0.544 1.00 91.50 184 THR A O 1
ATOM 1513 N N . VAL A 1 185 ? -3.632 10.350 -0.934 1.00 94.50 185 VAL A N 1
ATOM 1514 C CA . VAL A 1 185 ? -2.574 9.523 -1.536 1.00 94.50 185 VAL A CA 1
ATOM 1515 C C . VAL A 1 185 ? -1.282 10.325 -1.671 1.00 94.50 185 VAL A C 1
ATOM 1517 O O . VAL A 1 185 ? -1.297 11.484 -2.075 1.00 94.50 185 VAL A O 1
ATOM 1520 N N . SER A 1 186 ? -0.138 9.703 -1.386 1.00 96.12 186 SER A N 1
ATOM 1521 C CA . SER A 1 186 ? 1.173 10.266 -1.733 1.00 96.12 186 SER A CA 1
ATOM 1522 C C . SER A 1 186 ? 2.044 9.254 -2.466 1.00 96.12 186 SER A C 1
ATOM 1524 O O . SER A 1 186 ? 1.978 8.054 -2.191 1.00 96.12 186 SER A O 1
ATOM 1526 N N . LEU A 1 187 ? 2.868 9.754 -3.389 1.00 97.81 187 LEU A N 1
ATOM 1527 C CA . LEU A 1 187 ? 3.827 8.971 -4.161 1.00 97.81 187 LEU A CA 1
ATOM 1528 C C . LEU A 1 187 ? 5.216 9.591 -4.025 1.00 97.81 187 LEU A C 1
ATOM 1530 O O . LEU A 1 187 ? 5.423 10.764 -4.343 1.00 97.81 187 LEU A O 1
ATOM 1534 N N . GLU A 1 188 ? 6.175 8.773 -3.603 1.00 98.12 188 GLU A N 1
ATOM 1535 C CA . GLU A 1 188 ? 7.605 9.056 -3.722 1.00 98.12 188 GLU A CA 1
ATOM 1536 C C . GLU A 1 188 ? 8.222 8.074 -4.718 1.00 98.12 188 GLU A C 1
ATOM 1538 O O . GLU A 1 188 ? 7.937 6.881 -4.678 1.00 98.12 188 GLU A O 1
ATOM 1543 N N . ALA A 1 189 ? 9.074 8.553 -5.616 1.00 98.12 189 ALA A N 1
ATOM 1544 C CA . ALA A 1 189 ? 9.703 7.728 -6.635 1.00 98.12 189 ALA A CA 1
ATOM 1545 C C . ALA A 1 189 ? 11.187 8.037 -6.796 1.00 98.12 189 ALA A C 1
ATOM 1547 O O . ALA A 1 189 ? 11.614 9.184 -6.700 1.00 98.12 189 ALA A O 1
ATOM 1548 N N . THR A 1 190 ? 11.957 7.002 -7.124 1.00 97.56 190 THR A N 1
ATOM 1549 C CA . THR A 1 190 ? 13.284 7.132 -7.728 1.00 97.56 190 THR A CA 1
ATOM 1550 C C . THR A 1 190 ? 13.131 6.948 -9.232 1.00 97.56 190 THR A C 1
ATOM 1552 O O . THR A 1 190 ? 12.663 5.908 -9.698 1.00 97.56 190 THR A O 1
ATOM 1555 N N . LEU A 1 191 ? 13.500 7.974 -9.990 1.00 97.00 191 LEU A N 1
ATOM 1556 C CA . LEU A 1 191 ? 13.423 7.987 -11.442 1.00 97.00 191 LEU A CA 1
ATOM 1557 C C . LEU A 1 191 ? 14.559 7.145 -12.050 1.00 97.00 191 LEU A C 1
ATOM 1559 O O . LEU A 1 191 ? 15.648 7.070 -11.474 1.00 97.00 191 LEU A O 1
ATOM 1563 N N . PRO A 1 192 ? 14.331 6.531 -13.222 1.00 93.19 192 PRO A N 1
ATOM 1564 C CA . PRO A 1 192 ? 15.376 5.858 -13.982 1.00 93.19 192 PRO A CA 1
ATOM 1565 C C . PRO A 1 192 ? 16.548 6.798 -14.264 1.00 93.19 192 PRO A C 1
ATOM 1567 O O . PRO A 1 192 ? 16.341 7.909 -14.750 1.00 93.19 192 PRO A O 1
ATOM 1570 N N . MET A 1 193 ? 17.781 6.344 -14.034 1.00 89.50 193 MET A N 1
ATOM 1571 C CA . MET A 1 193 ? 18.974 7.138 -14.334 1.00 89.50 193 MET A CA 1
ATOM 1572 C C . MET A 1 193 ? 20.166 6.269 -14.738 1.00 89.50 193 MET A C 1
ATOM 1574 O O . MET A 1 193 ? 20.224 5.097 -14.411 1.00 89.50 193 MET A O 1
ATOM 1578 N N . TYR A 1 194 ? 21.182 6.804 -15.409 1.00 82.56 194 TYR A N 1
ATOM 1579 C CA . TYR A 1 194 ? 22.392 6.011 -15.642 1.00 82.56 194 TYR A CA 1
ATOM 1580 C C . TYR A 1 194 ? 23.211 5.910 -14.338 1.00 82.56 194 TYR A C 1
ATOM 1582 O O . TYR A 1 194 ? 23.379 6.931 -13.670 1.00 82.56 194 TYR A O 1
ATOM 1590 N N . PRO A 1 195 ? 23.733 4.730 -13.944 1.00 75.19 195 PRO A N 1
ATOM 1591 C CA . PRO A 1 195 ? 23.672 3.435 -14.639 1.00 75.19 195 PRO A CA 1
ATOM 1592 C C . PRO A 1 195 ? 22.446 2.563 -14.294 1.00 75.19 195 PRO A C 1
ATOM 1594 O O . PRO A 1 195 ? 22.243 1.521 -14.914 1.00 75.19 195 PRO A O 1
ATOM 1597 N N . ARG A 1 196 ? 21.620 2.946 -13.312 1.00 82.69 196 ARG A N 1
ATOM 1598 C CA . ARG A 1 196 ? 20.405 2.213 -12.913 1.00 82.69 196 ARG A CA 1
ATOM 1599 C C . ARG A 1 196 ? 19.180 2.607 -13.753 1.00 82.69 196 ARG A C 1
ATOM 1601 O O . ARG A 1 196 ? 18.397 3.481 -13.387 1.00 82.69 196 ARG A O 1
ATOM 1608 N N . LEU A 1 197 ? 18.968 1.903 -14.859 1.00 85.12 197 LEU A N 1
ATOM 1609 C CA . LEU A 1 197 ? 17.910 2.230 -15.831 1.00 85.12 197 LEU A CA 1
ATOM 1610 C C . LEU A 1 197 ? 16.470 1.927 -15.381 1.00 85.12 197 LEU A C 1
ATOM 1612 O O . LEU A 1 197 ? 15.523 2.108 -16.153 1.00 85.12 197 LEU A O 1
ATOM 1616 N N . GLU A 1 198 ? 16.319 1.433 -14.161 1.00 90.00 198 GLU A N 1
ATOM 1617 C CA . GLU A 1 198 ? 15.060 1.055 -13.542 1.00 90.00 198 GLU A CA 1
ATOM 1618 C C . GLU A 1 198 ? 14.734 2.041 -12.427 1.00 90.00 198 GLU A C 1
ATOM 1620 O O . GLU A 1 198 ? 15.581 2.360 -11.591 1.00 90.00 198 GLU A O 1
ATOM 1625 N N . GLY A 1 199 ? 13.495 2.522 -12.425 1.00 94.00 199 GLY A N 1
ATOM 1626 C CA . GLY A 1 199 ? 12.956 3.320 -11.333 1.00 94.00 199 GLY A CA 1
ATOM 1627 C C . GLY A 1 199 ? 12.123 2.473 -10.378 1.00 94.00 199 GLY A C 1
ATOM 1628 O O . GLY A 1 199 ? 11.750 1.343 -10.694 1.00 94.00 199 GLY A O 1
ATOM 1629 N N . SER A 1 200 ? 11.793 3.052 -9.236 1.00 97.19 200 SER A N 1
ATOM 1630 C CA . SER A 1 200 ? 10.913 2.463 -8.228 1.00 97.19 200 SER A CA 1
ATOM 1631 C C . SER A 1 200 ? 10.034 3.545 -7.612 1.00 97.19 200 SER A C 1
ATOM 1633 O O . SER A 1 200 ? 10.381 4.728 -7.663 1.00 97.19 200 SER A O 1
ATOM 1635 N N . CYS A 1 201 ? 8.905 3.166 -7.019 1.00 97.94 201 CYS A N 1
ATOM 1636 C CA . CYS A 1 201 ? 8.065 4.096 -6.274 1.00 97.94 201 CYS A CA 1
ATOM 1637 C C . CYS A 1 201 ? 7.489 3.471 -5.007 1.00 97.94 201 CYS A C 1
ATOM 1639 O O . CYS A 1 201 ? 7.416 2.251 -4.874 1.00 97.94 201 CYS A O 1
ATOM 1641 N N . SER A 1 202 ? 7.079 4.332 -4.085 1.00 97.62 202 SER A N 1
ATOM 1642 C CA . SER A 1 202 ? 6.390 3.997 -2.851 1.00 97.62 202 SER A CA 1
ATOM 1643 C C . SER A 1 202 ? 5.109 4.818 -2.771 1.00 97.62 202 SER A C 1
ATOM 1645 O O . SER A 1 202 ? 5.146 6.050 -2.835 1.00 97.62 202 SER A O 1
ATOM 1647 N N . LEU A 1 203 ? 3.982 4.122 -2.667 1.00 96.62 203 LEU A N 1
ATOM 1648 C CA . LEU A 1 203 ? 2.651 4.691 -2.512 1.00 96.62 203 LEU A CA 1
ATOM 1649 C C . LEU A 1 203 ? 2.212 4.589 -1.053 1.00 96.62 203 LEU A C 1
ATOM 1651 O O . LEU A 1 203 ? 2.368 3.544 -0.417 1.00 96.62 203 LEU A O 1
ATOM 1655 N N . ARG A 1 204 ? 1.627 5.670 -0.539 1.00 94.62 204 ARG A N 1
ATOM 1656 C CA . ARG A 1 204 ? 1.000 5.712 0.787 1.00 94.62 204 ARG A CA 1
ATOM 1657 C C . ARG A 1 204 ? -0.429 6.193 0.664 1.00 94.62 204 ARG A C 1
ATOM 1659 O O . ARG A 1 204 ? -0.694 7.156 -0.054 1.00 94.62 204 ARG A O 1
ATOM 1666 N N . PHE A 1 205 ? -1.306 5.565 1.434 1.00 92.31 205 PHE A N 1
ATOM 1667 C CA . PHE A 1 205 ? -2.737 5.832 1.439 1.00 92.31 205 PHE A CA 1
ATOM 1668 C C . PHE A 1 205 ? -3.185 6.280 2.825 1.00 92.31 205 PHE A C 1
ATOM 1670 O O . PHE A 1 205 ? -2.681 5.804 3.846 1.00 92.31 205 PHE A O 1
ATOM 1677 N N . ARG A 1 206 ? -4.157 7.189 2.852 1.00 86.62 206 ARG A N 1
ATOM 1678 C CA . ARG A 1 206 ? -4.837 7.616 4.075 1.00 86.62 206 ARG A CA 1
ATOM 1679 C C . ARG A 1 206 ? -6.071 6.766 4.392 1.00 86.62 206 ARG A C 1
ATOM 1681 O O . ARG A 1 206 ? -6.527 6.797 5.532 1.00 86.62 206 ARG A O 1
ATOM 1688 N N . SER A 1 207 ? -6.555 5.980 3.433 1.00 84.94 207 SER A N 1
ATOM 1689 C CA . SER A 1 207 ? -7.692 5.075 3.614 1.00 84.94 207 SER A CA 1
ATOM 1690 C C . SER A 1 207 ? -7.530 4.219 4.862 1.00 84.94 207 SER A C 1
ATOM 1692 O O . SER A 1 207 ? -6.527 3.512 4.985 1.00 84.94 207 SER A O 1
ATOM 1694 N N . LEU A 1 208 ? -8.512 4.236 5.768 1.00 78.25 208 LEU A N 1
ATOM 1695 C CA . LEU A 1 208 ? -8.483 3.469 7.023 1.00 78.25 208 LEU A CA 1
ATOM 1696 C C . LEU A 1 208 ? -8.068 1.998 6.836 1.00 78.25 208 LEU A C 1
ATOM 1698 O O . LEU A 1 208 ? -7.396 1.425 7.690 1.00 78.25 208 LEU A O 1
ATOM 1702 N N . LYS A 1 209 ? -8.444 1.386 5.709 1.00 80.00 209 LYS A N 1
ATOM 1703 C CA . LYS A 1 209 ? -8.233 -0.042 5.428 1.00 80.00 209 LYS A CA 1
ATOM 1704 C C . LYS A 1 209 ? -6.796 -0.404 5.039 1.00 80.00 209 LYS A C 1
ATOM 1706 O O . LYS A 1 209 ? -6.422 -1.565 5.164 1.00 80.00 209 LYS A O 1
ATOM 1711 N N . VAL A 1 210 ? -6.003 0.564 4.579 1.00 84.56 210 VAL A N 1
ATOM 1712 C CA . VAL A 1 210 ? -4.592 0.378 4.169 1.00 84.56 210 VAL A CA 1
ATOM 1713 C C . VAL A 1 210 ? -3.666 1.449 4.729 1.00 84.56 210 VAL A C 1
ATOM 1715 O O . VAL A 1 210 ? -2.548 1.668 4.255 1.00 84.56 210 VAL A O 1
ATOM 1718 N N . ARG A 1 211 ? -4.134 2.134 5.768 1.00 81.56 211 ARG A N 1
ATOM 1719 C CA . ARG A 1 211 ? -3.379 3.167 6.450 1.00 81.56 211 ARG A CA 1
ATOM 1720 C C . ARG A 1 211 ? -2.109 2.572 7.054 1.00 81.56 211 ARG A C 1
ATOM 1722 O O . ARG A 1 211 ? -2.109 1.443 7.537 1.00 81.56 211 ARG A O 1
ATOM 1729 N N . ASN A 1 212 ? -1.024 3.343 7.024 1.00 77.44 212 ASN A N 1
ATOM 1730 C CA . ASN A 1 212 ? 0.322 2.941 7.459 1.00 77.44 212 ASN A CA 1
ATOM 1731 C C . ASN A 1 212 ? 1.002 1.852 6.611 1.00 77.44 212 ASN A C 1
ATOM 1733 O O . ASN A 1 212 ? 2.148 1.495 6.888 1.00 77.44 212 ASN A O 1
ATOM 1737 N N . CYS A 1 213 ? 0.366 1.370 5.541 1.00 83.50 213 CYS A N 1
ATOM 1738 C CA . CYS A 1 213 ? 1.037 0.538 4.553 1.00 83.50 213 CYS A CA 1
ATOM 1739 C C . CYS A 1 213 ? 1.791 1.405 3.533 1.00 83.50 213 CYS A C 1
ATOM 1741 O O . CYS A 1 213 ? 1.294 2.430 3.063 1.00 83.50 213 CYS A O 1
ATOM 1743 N N . MET A 1 214 ? 2.998 0.961 3.174 1.00 90.44 214 MET A N 1
ATOM 1744 C CA . MET A 1 214 ? 3.764 1.487 2.043 1.00 90.44 214 MET A CA 1
ATOM 1745 C C . MET A 1 214 ? 3.783 0.435 0.944 1.00 90.44 214 MET A C 1
ATOM 1747 O O . MET A 1 214 ? 4.366 -0.638 1.119 1.00 90.44 214 MET A O 1
ATOM 1751 N N . VAL A 1 215 ? 3.149 0.739 -0.184 1.00 94.25 215 VAL A N 1
ATOM 1752 C CA . VAL A 1 215 ? 3.144 -0.148 -1.347 1.00 94.25 215 VAL A CA 1
ATOM 1753 C C . VAL A 1 215 ? 4.327 0.222 -2.231 1.00 94.25 215 VAL A C 1
ATOM 1755 O O . VAL A 1 215 ? 4.345 1.290 -2.840 1.00 94.25 215 VAL A O 1
ATOM 1758 N N . ASN A 1 216 ? 5.335 -0.649 -2.272 1.00 96.19 216 ASN A N 1
ATOM 1759 C CA . ASN A 1 216 ? 6.552 -0.432 -3.049 1.00 96.19 216 ASN A CA 1
ATOM 1760 C C . ASN A 1 216 ? 6.468 -1.170 -4.383 1.00 96.19 216 ASN A C 1
ATOM 1762 O O . ASN A 1 216 ? 6.201 -2.371 -4.406 1.00 96.19 216 ASN A O 1
ATOM 1766 N N . LEU A 1 217 ? 6.734 -0.454 -5.471 1.00 96.88 217 LEU A N 1
ATOM 1767 C CA . LEU A 1 217 ? 6.648 -0.963 -6.836 1.00 96.88 217 LEU A CA 1
ATOM 1768 C C . LEU A 1 217 ? 7.998 -0.811 -7.536 1.00 96.88 217 LEU A C 1
ATOM 1770 O O . LEU A 1 217 ? 8.654 0.235 -7.444 1.00 96.88 217 LEU A O 1
ATOM 1774 N N . GLY A 1 218 ? 8.414 -1.874 -8.222 1.00 95.81 218 GLY A N 1
ATOM 1775 C CA . GLY A 1 218 ? 9.587 -1.882 -9.081 1.00 95.81 218 GLY A CA 1
ATOM 1776 C C . GLY A 1 218 ? 9.277 -1.358 -10.480 1.00 95.81 218 GLY A C 1
ATOM 1777 O O . GLY A 1 218 ? 8.158 -0.957 -10.799 1.00 95.81 218 GLY A O 1
ATOM 1778 N N . HIS A 1 219 ? 10.292 -1.366 -11.345 1.00 93.81 219 HIS A N 1
ATOM 1779 C CA . HIS A 1 219 ? 10.158 -0.873 -12.716 1.00 93.81 219 HIS A CA 1
ATOM 1780 C C . HIS A 1 219 ? 9.058 -1.596 -13.493 1.00 93.81 219 HIS A C 1
ATOM 1782 O O . HIS A 1 219 ? 8.290 -0.950 -14.204 1.00 93.81 219 HIS A O 1
ATOM 1788 N N . LYS A 1 220 ? 8.997 -2.924 -13.354 1.00 92.00 220 LYS A N 1
ATOM 1789 C CA . LYS A 1 220 ? 8.036 -3.756 -14.068 1.00 92.00 220 LYS A CA 1
ATOM 1790 C C . LYS A 1 220 ? 6.609 -3.392 -13.665 1.00 92.00 220 LYS A C 1
ATOM 1792 O O . LYS A 1 220 ? 5.814 -3.059 -14.532 1.00 92.00 220 LYS A O 1
ATOM 1797 N N . GLU A 1 221 ? 6.318 -3.357 -12.368 1.00 95.62 221 GLU A N 1
ATOM 1798 C CA . GLU A 1 221 ? 4.986 -3.034 -11.855 1.00 95.62 221 GLU A CA 1
ATOM 1799 C C . GLU A 1 221 ? 4.574 -1.592 -12.175 1.00 95.62 221 GLU A C 1
ATOM 1801 O O . GLU A 1 221 ? 3.425 -1.346 -12.522 1.00 95.62 221 GLU A O 1
ATOM 1806 N N . ILE A 1 222 ? 5.504 -0.631 -12.131 1.00 97.12 222 ILE A N 1
ATOM 1807 C CA . ILE A 1 222 ? 5.212 0.750 -12.546 1.00 97.12 222 ILE A CA 1
ATOM 1808 C C . ILE A 1 222 ? 4.719 0.788 -13.996 1.00 97.12 222 ILE A C 1
ATOM 1810 O O . ILE A 1 222 ? 3.714 1.428 -14.291 1.00 97.12 222 ILE A O 1
ATOM 1814 N N . VAL A 1 223 ? 5.429 0.124 -14.908 1.00 94.50 223 VAL A N 1
ATOM 1815 C CA . VAL A 1 223 ? 5.119 0.196 -16.340 1.00 94.50 223 VAL A CA 1
ATOM 1816 C C . VAL A 1 223 ? 3.903 -0.650 -16.701 1.00 94.50 223 VAL A C 1
ATOM 1818 O O . VAL A 1 223 ? 3.087 -0.207 -17.500 1.00 94.50 223 VAL A O 1
ATOM 1821 N N . GLU A 1 224 ? 3.786 -1.852 -16.142 1.00 94.00 224 GLU A N 1
ATOM 1822 C CA . GLU A 1 224 ? 2.719 -2.790 -16.498 1.00 94.00 224 GLU A CA 1
ATOM 1823 C C . GLU A 1 224 ? 1.406 -2.489 -15.774 1.00 94.00 224 GLU A C 1
ATOM 1825 O O . GLU A 1 224 ? 0.357 -2.674 -16.368 1.00 94.00 224 GLU A O 1
ATOM 1830 N N . VAL A 1 225 ? 1.447 -1.999 -14.529 1.00 96.06 225 VAL A N 1
ATOM 1831 C CA . VAL A 1 225 ? 0.238 -1.808 -13.709 1.00 96.06 225 VAL A CA 1
ATOM 1832 C C . VAL A 1 225 ? -0.158 -0.336 -13.622 1.00 96.06 225 VAL A C 1
ATOM 1834 O O . VAL A 1 225 ? -1.303 0.015 -13.894 1.00 96.06 225 VAL A O 1
ATOM 1837 N N . LEU A 1 226 ? 0.771 0.559 -13.255 1.00 97.69 226 LEU A N 1
ATOM 1838 C CA . LEU A 1 226 ? 0.408 1.973 -13.069 1.00 97.69 226 LEU A CA 1
ATOM 1839 C C . LEU A 1 226 ? 0.159 2.695 -14.395 1.00 97.69 226 LEU A C 1
ATOM 1841 O O . LEU A 1 226 ? -0.666 3.602 -14.449 1.00 97.69 226 LEU A O 1
ATOM 1845 N N . PHE A 1 227 ? 0.900 2.347 -15.448 1.00 97.38 227 PHE A N 1
ATOM 1846 C CA . PHE A 1 227 ? 0.832 3.059 -16.730 1.00 97.38 227 PHE A CA 1
ATOM 1847 C C . PHE A 1 227 ? -0.163 2.452 -17.727 1.00 97.38 227 PHE A C 1
ATOM 1849 O O . PHE A 1 227 ? -0.335 2.975 -18.831 1.00 97.38 227 PHE A O 1
ATOM 1856 N N . GLU A 1 228 ? -0.846 1.379 -17.351 1.00 96.62 228 GLU A N 1
ATOM 1857 C CA . GLU A 1 228 ? -1.964 0.861 -18.124 1.00 96.62 228 GLU A CA 1
ATOM 1858 C C . GLU A 1 228 ? -3.205 1.747 -17.913 1.00 96.62 228 GLU A C 1
ATOM 1860 O O . GLU A 1 228 ? -3.600 2.047 -16.785 1.00 96.62 228 GLU A O 1
ATOM 1865 N N . GLY A 1 229 ? -3.799 2.216 -19.016 1.00 96.25 229 GLY A N 1
ATOM 1866 C CA . GLY A 1 229 ? -4.952 3.123 -18.979 1.00 96.25 229 GLY A CA 1
ATOM 1867 C C . GLY A 1 229 ? -4.622 4.571 -18.601 1.00 96.25 229 GLY A C 1
ATOM 1868 O O . GLY A 1 229 ? -5.454 5.260 -18.016 1.00 96.25 229 GLY A O 1
ATOM 1869 N N . LEU A 1 230 ? -3.410 5.072 -18.876 1.00 96.81 230 LEU A N 1
ATOM 1870 C CA . LEU A 1 230 ? -3.053 6.471 -18.579 1.00 96.81 230 LEU A CA 1
ATOM 1871 C C . LEU A 1 230 ? -4.048 7.484 -19.176 1.00 96.81 230 LEU A C 1
ATOM 1873 O O . LEU A 1 230 ? -4.477 7.355 -20.321 1.00 96.81 230 LEU A O 1
ATOM 1877 N N . GLY A 1 231 ? -4.401 8.507 -18.393 1.00 94.88 231 GLY A N 1
ATOM 1878 C CA . GLY A 1 231 ? -5.366 9.552 -18.743 1.00 94.88 231 GLY A CA 1
ATOM 1879 C C . GLY A 1 231 ? -6.836 9.129 -18.879 1.00 94.88 231 GLY A C 1
ATOM 1880 O O . GLY A 1 231 ? -7.667 9.990 -19.168 1.00 94.88 231 GLY A O 1
ATOM 1881 N N . THR A 1 232 ? -7.199 7.853 -18.698 1.00 97.00 232 THR A N 1
ATOM 1882 C CA . THR A 1 232 ? -8.613 7.446 -18.750 1.00 97.00 232 THR A CA 1
ATOM 1883 C C . THR A 1 232 ? -9.318 7.742 -17.422 1.00 97.00 232 THR A C 1
ATOM 1885 O O . THR A 1 232 ? -8.743 7.441 -16.371 1.00 97.00 232 THR A O 1
ATOM 1888 N N . PRO A 1 233 ? -10.568 8.244 -17.436 1.00 95.62 233 PRO A N 1
ATOM 1889 C CA . PRO A 1 233 ? -11.390 8.348 -16.231 1.00 95.62 233 PRO A CA 1
ATOM 1890 C C . PRO A 1 233 ? -11.507 6.998 -15.508 1.00 95.62 233 PRO A C 1
ATOM 1892 O O . PRO A 1 233 ? -11.666 5.958 -16.155 1.00 95.62 233 PRO A O 1
ATOM 1895 N N . PHE A 1 234 ? -11.421 6.999 -14.175 1.00 94.62 234 PHE A N 1
ATOM 1896 C CA . PHE A 1 234 ? -11.422 5.764 -13.380 1.00 94.62 234 PHE A CA 1
ATOM 1897 C C . PHE A 1 234 ? -12.771 5.034 -13.418 1.00 94.62 234 PHE A C 1
ATOM 1899 O O . PHE A 1 234 ? -12.836 3.831 -13.183 1.00 94.62 234 PHE A O 1
ATOM 1906 N N . GLU A 1 235 ? -13.846 5.737 -13.764 1.00 93.12 235 GLU A N 1
ATOM 1907 C CA . GLU A 1 235 ? -15.195 5.201 -13.918 1.00 93.12 235 GLU A CA 1
ATOM 1908 C C . GLU A 1 235 ? -15.317 4.220 -15.087 1.00 93.12 235 GLU A C 1
ATOM 1910 O O . GLU A 1 235 ? -16.231 3.398 -15.085 1.00 93.12 235 GLU A O 1
ATOM 1915 N N . LEU A 1 236 ? -14.405 4.299 -16.064 1.00 93.88 236 LEU A N 1
ATOM 1916 C CA . LEU A 1 236 ? -14.353 3.384 -17.205 1.00 93.88 236 LEU A CA 1
ATOM 1917 C C . LEU A 1 236 ? -13.632 2.070 -16.888 1.00 93.88 236 LEU A C 1
ATOM 1919 O O . LEU A 1 236 ? -13.647 1.176 -17.727 1.00 93.88 236 LEU A O 1
ATOM 1923 N N . GLU A 1 237 ? -12.986 1.961 -15.720 1.00 93.25 237 GLU A N 1
ATOM 1924 C CA . GLU A 1 237 ? -12.306 0.736 -15.265 1.00 93.25 237 GLU A CA 1
ATOM 1925 C C . GLU A 1 237 ? -11.201 0.259 -16.232 1.00 93.25 237 GLU A C 1
ATOM 1927 O O . GLU A 1 237 ? -10.875 -0.917 -16.308 1.00 93.25 237 GLU A O 1
ATOM 1932 N N . LEU A 1 238 ? -10.600 1.199 -16.975 1.00 95.38 238 LEU A N 1
ATOM 1933 C CA . LEU A 1 238 ? -9.507 0.938 -17.924 1.00 95.38 238 LEU A CA 1
ATOM 1934 C C . LEU A 1 238 ? -8.109 1.085 -17.303 1.00 95.38 238 LEU A C 1
ATOM 1936 O O . LEU A 1 238 ? -7.110 0.884 -17.989 1.00 95.38 238 LEU A O 1
ATOM 1940 N N . ARG A 1 239 ? -8.024 1.483 -16.028 1.00 97.12 239 ARG A N 1
ATOM 1941 C CA . ARG A 1 239 ? -6.760 1.626 -15.293 1.00 97.12 239 ARG A CA 1
ATOM 1942 C C . ARG A 1 239 ? -6.274 0.245 -14.862 1.00 97.12 239 ARG A C 1
ATOM 1944 O O . ARG A 1 239 ? -7.010 -0.432 -14.154 1.00 97.12 239 ARG A O 1
ATOM 1951 N N . GLY A 1 240 ? -5.037 -0.134 -15.183 1.00 95.44 240 GLY A N 1
ATOM 1952 C CA . GLY A 1 240 ? -4.531 -1.492 -14.897 1.00 95.44 240 GLY A CA 1
ATOM 1953 C C . GLY A 1 240 ? -4.468 -1.868 -13.412 1.00 95.44 240 GLY A C 1
ATOM 1954 O O . GLY A 1 240 ? -4.446 -3.042 -13.065 1.00 95.44 240 GLY A O 1
ATOM 1955 N N . PHE A 1 241 ? -4.475 -0.880 -12.513 1.00 96.38 241 PHE A N 1
ATOM 1956 C CA . PHE A 1 241 ? -4.545 -1.106 -11.067 1.00 96.38 241 PHE A CA 1
ATOM 1957 C C . PHE A 1 241 ? -5.975 -1.264 -10.519 1.00 96.38 241 PHE A C 1
ATOM 1959 O O . PHE A 1 241 ? -6.116 -1.519 -9.326 1.00 96.38 241 PHE A O 1
ATOM 1966 N N . ILE A 1 242 ? -7.031 -1.081 -11.321 1.00 96.94 242 ILE A N 1
ATOM 1967 C CA . ILE A 1 242 ? -8.424 -1.313 -10.904 1.00 96.94 242 ILE A CA 1
ATOM 1968 C C . ILE A 1 242 ? -8.795 -2.751 -11.279 1.00 96.94 242 ILE A C 1
ATOM 1970 O O . ILE A 1 242 ? -8.930 -3.067 -12.453 1.00 96.94 242 ILE A O 1
ATOM 1974 N N . ASP A 1 243 ? -8.966 -3.608 -10.273 1.00 95.31 243 ASP A N 1
ATOM 1975 C CA . ASP A 1 243 ? -9.279 -5.033 -10.456 1.00 95.31 243 ASP A CA 1
ATOM 1976 C C . ASP A 1 243 ? -10.794 -5.278 -10.532 1.00 95.31 243 ASP A C 1
ATOM 1978 O O . ASP A 1 243 ? -11.295 -5.991 -11.399 1.00 95.31 243 ASP A O 1
ATOM 1982 N N . ALA A 1 244 ? -11.552 -4.642 -9.637 1.00 93.44 244 ALA A N 1
ATOM 1983 C CA . ALA A 1 244 ? -13.002 -4.780 -9.589 1.00 93.44 244 ALA A CA 1
ATOM 1984 C C . ALA A 1 244 ? -13.668 -3.549 -8.977 1.00 93.44 244 ALA A C 1
ATOM 1986 O O . ALA A 1 244 ? -13.057 -2.786 -8.224 1.00 93.44 244 ALA A O 1
ATOM 1987 N N . THR A 1 245 ? -14.964 -3.390 -9.231 1.00 92.94 245 THR A N 1
ATOM 1988 C CA . THR A 1 245 ? -15.785 -2.386 -8.556 1.00 92.94 245 THR A CA 1
ATOM 1989 C C . THR A 1 245 ? -17.035 -3.017 -7.962 1.00 92.94 245 THR A C 1
ATOM 1991 O O . THR A 1 245 ? -17.601 -3.966 -8.504 1.00 92.94 245 THR A O 1
ATOM 1994 N N . ILE A 1 246 ? -17.456 -2.512 -6.803 1.00 88.81 246 ILE A N 1
ATOM 1995 C CA . ILE A 1 246 ? -18.687 -2.943 -6.141 1.00 88.81 246 ILE A CA 1
ATOM 1996 C C . ILE A 1 246 ? -19.514 -1.705 -5.819 1.00 88.81 246 ILE A C 1
ATOM 1998 O O . ILE A 1 246 ? -19.033 -0.768 -5.179 1.00 88.81 246 ILE A O 1
ATOM 2002 N N . GLN A 1 247 ? -20.772 -1.720 -6.254 1.00 85.12 247 GLN A N 1
ATOM 2003 C CA . GLN A 1 247 ? -21.766 -0.731 -5.858 1.00 85.12 247 GLN A CA 1
ATOM 2004 C C . GLN A 1 247 ? -22.365 -1.141 -4.507 1.00 85.12 247 GLN A C 1
ATOM 2006 O O . GLN A 1 247 ? -22.961 -2.214 -4.398 1.00 85.12 247 GLN A O 1
ATOM 2011 N N . HIS A 1 248 ? -22.224 -0.291 -3.492 1.00 73.69 248 HIS A N 1
ATOM 2012 C CA . HIS A 1 248 ? -22.852 -0.455 -2.184 1.00 73.69 248 HIS A CA 1
ATOM 2013 C C . HIS A 1 248 ? -23.711 0.773 -1.882 1.00 73.69 248 HIS A C 1
ATOM 2015 O O . HIS A 1 248 ? -23.186 1.844 -1.599 1.00 73.69 248 HIS A O 1
ATOM 2021 N N . GLU A 1 249 ? -25.035 0.607 -1.934 1.00 78.75 249 GLU A N 1
ATOM 2022 C CA . GLU A 1 249 ? -25.993 1.708 -1.753 1.00 78.75 249 GLU A CA 1
ATOM 2023 C C . GLU A 1 249 ? -25.671 2.879 -2.710 1.00 78.75 249 GLU A C 1
ATOM 2025 O O . GLU A 1 249 ? -25.646 2.684 -3.930 1.00 78.75 249 GLU A O 1
ATOM 2030 N N . GLU A 1 250 ? -25.399 4.071 -2.174 1.00 71.44 250 GLU A N 1
ATOM 2031 C CA . GLU A 1 250 ? -25.048 5.280 -2.932 1.00 71.44 250 GLU A CA 1
ATOM 2032 C C . GLU A 1 250 ? -23.537 5.416 -3.216 1.00 71.44 250 GLU A C 1
ATOM 2034 O O . GLU A 1 250 ? -23.134 6.296 -3.977 1.00 71.44 250 GLU A O 1
ATOM 2039 N N . GLU A 1 251 ? -22.685 4.532 -2.681 1.00 78.19 251 GLU A N 1
ATOM 2040 C CA . GLU A 1 251 ? -21.227 4.614 -2.825 1.00 78.19 251 GLU A CA 1
ATOM 2041 C C .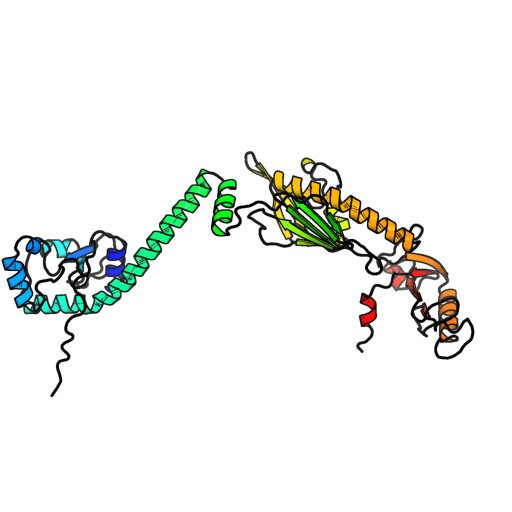 GLU A 1 251 ? -20.653 3.494 -3.711 1.00 78.19 251 GLU A C 1
ATOM 2043 O O . GLU A 1 251 ? -20.927 2.302 -3.542 1.00 78.19 251 GLU A O 1
ATOM 2048 N N . LYS A 1 252 ? -19.794 3.878 -4.664 1.00 86.56 252 LYS A N 1
ATOM 2049 C CA . LYS A 1 252 ? -19.017 2.934 -5.480 1.00 86.56 252 LYS A CA 1
ATOM 2050 C C . LYS A 1 252 ? -17.640 2.735 -4.855 1.00 86.56 252 LYS A C 1
ATOM 2052 O O . LYS A 1 252 ? -16.888 3.697 -4.689 1.00 86.56 252 LYS A O 1
ATOM 2057 N N . VAL A 1 253 ? -17.308 1.486 -4.547 1.00 90.19 253 VAL A N 1
ATOM 2058 C CA . VAL A 1 253 ? -16.009 1.078 -4.001 1.00 90.19 253 VAL A CA 1
ATOM 2059 C C . VAL A 1 253 ? -15.175 0.439 -5.106 1.00 90.19 253 VAL A C 1
ATOM 2061 O O . VAL A 1 253 ? -15.671 -0.399 -5.859 1.00 90.19 253 VAL A O 1
ATOM 2064 N N . PHE A 1 254 ? -13.900 0.81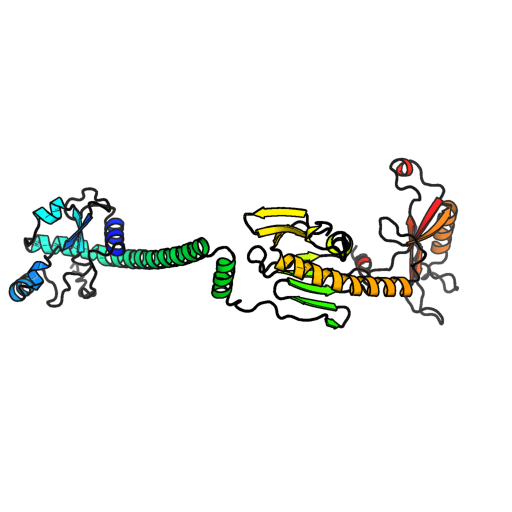1 -5.183 1.00 93.94 254 PHE A N 1
ATOM 2065 C CA . PHE A 1 254 ? -12.953 0.316 -6.179 1.00 93.94 254 PHE A CA 1
ATOM 2066 C C . PHE A 1 254 ? -11.912 -0.561 -5.498 1.00 93.94 254 PHE A C 1
ATOM 2068 O O . PHE A 1 254 ? -11.250 -0.122 -4.562 1.00 93.94 254 PHE A O 1
ATOM 2075 N N . PHE A 1 255 ? -11.751 -1.791 -5.964 1.00 94.62 255 PHE A N 1
ATOM 2076 C CA . PHE A 1 255 ? -10.705 -2.691 -5.503 1.00 94.62 255 PHE A CA 1
ATOM 2077 C C . PHE A 1 255 ? -9.456 -2.458 -6.339 1.00 94.62 255 PHE A C 1
ATOM 2079 O O . PHE A 1 255 ? -9.445 -2.684 -7.547 1.00 94.62 255 PHE A O 1
ATOM 2086 N N . ILE A 1 256 ? -8.419 -1.961 -5.673 1.00 95.75 256 ILE A N 1
ATOM 2087 C CA . ILE A 1 256 ? -7.147 -1.615 -6.283 1.00 95.75 256 ILE A CA 1
ATOM 2088 C C . ILE A 1 256 ? -6.169 -2.753 -6.046 1.00 95.75 256 ILE A C 1
ATOM 2090 O O . ILE A 1 256 ? -5.910 -3.099 -4.891 1.00 95.75 256 ILE A O 1
ATOM 2094 N N . GLN A 1 257 ? -5.616 -3.304 -7.123 1.00 95.75 257 GLN A N 1
ATOM 2095 C CA . GLN A 1 257 ? -4.569 -4.313 -7.067 1.00 95.75 257 GLN A CA 1
ATOM 2096 C C . GLN A 1 257 ? -3.213 -3.678 -7.368 1.00 95.75 257 GLN A C 1
ATOM 2098 O O . GLN A 1 257 ? -2.953 -3.199 -8.470 1.00 95.75 257 GLN A O 1
ATOM 2103 N N . LEU A 1 258 ? -2.324 -3.707 -6.377 1.00 93.94 258 LEU A N 1
ATOM 2104 C CA . LEU A 1 258 ? -0.930 -3.298 -6.521 1.00 93.94 258 LEU A CA 1
ATOM 2105 C C . LEU A 1 258 ? -0.028 -4.414 -5.993 1.00 93.94 258 LEU A C 1
ATOM 2107 O O . LEU A 1 258 ? -0.142 -4.844 -4.840 1.00 93.94 258 LEU A O 1
ATOM 2111 N N . SER A 1 259 ? 0.882 -4.889 -6.843 1.00 84.31 259 SER A N 1
ATOM 2112 C CA . SER A 1 259 ? 1.670 -6.101 -6.592 1.00 84.31 259 SER A CA 1
ATOM 2113 C C . SER A 1 259 ? 0.757 -7.298 -6.265 1.00 84.31 259 SER A C 1
ATOM 2115 O O . SER A 1 259 ? -0.115 -7.645 -7.058 1.00 84.31 259 SER A O 1
ATOM 2117 N N . ASN A 1 260 ? 0.927 -7.916 -5.091 1.00 86.81 260 ASN A N 1
ATOM 2118 C CA . ASN A 1 260 ? 0.138 -9.063 -4.628 1.00 86.81 260 ASN A CA 1
ATOM 2119 C C . ASN A 1 260 ? -0.887 -8.670 -3.551 1.00 86.81 260 ASN A C 1
ATOM 2121 O O . ASN A 1 260 ? -1.260 -9.496 -2.722 1.00 86.81 260 ASN A O 1
ATOM 2125 N N . SER A 1 261 ? -1.261 -7.392 -3.479 1.00 90.06 261 SER A N 1
ATOM 2126 C CA . SER A 1 261 ? -2.212 -6.881 -2.492 1.00 90.06 261 SER A CA 1
ATOM 2127 C C . SER A 1 261 ? -3.375 -6.198 -3.189 1.00 90.06 261 SER A C 1
ATOM 2129 O O . SER A 1 261 ? -3.166 -5.344 -4.049 1.00 90.06 261 SER A O 1
ATOM 2131 N N . THR A 1 262 ? -4.586 -6.548 -2.761 1.00 93.75 262 THR A N 1
ATOM 2132 C CA . THR A 1 262 ? -5.819 -5.915 -3.222 1.00 93.75 262 THR A CA 1
ATOM 2133 C C . THR A 1 262 ? -6.502 -5.249 -2.044 1.00 93.75 262 THR A C 1
ATOM 2135 O O . THR A 1 262 ? -6.668 -5.859 -0.985 1.00 93.75 262 THR A O 1
ATOM 2138 N N . PHE A 1 263 ? -6.899 -3.995 -2.214 1.00 93.00 263 PHE A N 1
ATOM 2139 C CA . PHE A 1 263 ? -7.580 -3.247 -1.170 1.00 93.00 263 PHE A CA 1
ATOM 2140 C C . PHE A 1 263 ? -8.599 -2.264 -1.744 1.00 93.00 263 PHE A C 1
ATOM 2142 O O . PHE A 1 263 ? -8.424 -1.763 -2.852 1.00 93.00 263 PHE A O 1
ATOM 2149 N N . PRO A 1 264 ? -9.677 -1.981 -1.003 1.00 92.00 264 PRO A N 1
ATOM 2150 C CA . PRO A 1 264 ? -10.720 -1.085 -1.473 1.00 92.00 264 PRO A CA 1
ATOM 2151 C C . PRO A 1 264 ? -10.367 0.387 -1.217 1.00 92.00 264 PRO A C 1
ATOM 2153 O O . PRO A 1 264 ? -9.945 0.735 -0.114 1.00 92.00 264 PRO A O 1
ATOM 2156 N N . LEU A 1 265 ? -10.638 1.237 -2.203 1.00 92.19 265 LEU A N 1
ATOM 2157 C CA . LEU A 1 265 ? -10.589 2.696 -2.136 1.00 92.19 265 LEU A CA 1
ATOM 2158 C C . LEU A 1 265 ? -11.949 3.298 -2.533 1.00 92.19 265 LEU A C 1
ATOM 2160 O O . LEU A 1 265 ? -12.718 2.697 -3.290 1.00 92.19 265 LEU A O 1
ATOM 2164 N N . ASN A 1 266 ? -12.249 4.491 -2.022 1.00 90.44 266 ASN A N 1
ATOM 2165 C CA . ASN A 1 266 ? -13.407 5.290 -2.434 1.00 90.44 266 ASN A CA 1
ATOM 2166 C C . ASN A 1 266 ? -13.098 6.151 -3.677 1.00 90.44 266 ASN A C 1
ATOM 2168 O O . ASN A 1 266 ? -11.955 6.253 -4.119 1.00 90.44 266 ASN A O 1
ATOM 2172 N N . GLN A 1 267 ? -14.119 6.802 -4.241 1.00 91.56 267 GLN A N 1
ATOM 2173 C CA . GLN A 1 267 ? -13.980 7.622 -5.454 1.00 91.56 267 GLN A CA 1
ATOM 2174 C C . GLN A 1 267 ? -12.930 8.738 -5.324 1.00 91.56 267 GLN A C 1
ATOM 2176 O O . GLN A 1 267 ? -12.131 8.937 -6.237 1.00 91.56 267 GLN A O 1
ATOM 2181 N N . THR A 1 268 ? -12.902 9.450 -4.194 1.00 91.50 268 THR A N 1
ATOM 2182 C CA . THR A 1 268 ? -11.940 10.538 -3.947 1.00 91.50 268 THR A CA 1
ATOM 2183 C C . THR A 1 268 ? -10.507 10.010 -3.919 1.00 91.50 268 THR A C 1
ATOM 2185 O O . THR A 1 268 ? -9.620 10.595 -4.536 1.00 91.50 268 THR A O 1
ATOM 2188 N N . GLU A 1 269 ? -10.290 8.873 -3.262 1.00 93.69 269 GLU A N 1
ATOM 2189 C CA . GLU A 1 269 ? -8.983 8.217 -3.162 1.00 93.69 269 GLU A CA 1
ATOM 2190 C C . GLU A 1 269 ? -8.477 7.719 -4.519 1.00 93.69 269 GLU A C 1
ATOM 2192 O O . GLU A 1 269 ? -7.309 7.910 -4.862 1.00 93.69 269 GLU A O 1
ATOM 2197 N N . VAL A 1 270 ? -9.354 7.113 -5.324 1.00 95.69 270 VAL A N 1
ATOM 2198 C CA . VAL A 1 270 ? -9.005 6.647 -6.675 1.00 95.69 270 VAL A CA 1
ATOM 2199 C C . VAL A 1 270 ? -8.701 7.817 -7.600 1.00 95.69 270 VAL A C 1
ATOM 2201 O O . VAL A 1 270 ? -7.768 7.739 -8.403 1.00 95.69 270 VAL A O 1
ATOM 2204 N N . LYS A 1 271 ? -9.448 8.916 -7.478 1.00 96.19 271 LYS A N 1
ATOM 2205 C CA . LYS A 1 271 ? -9.189 10.141 -8.232 1.00 96.19 271 LYS A CA 1
ATOM 2206 C C . LYS A 1 271 ? -7.817 10.729 -7.892 1.00 96.19 271 LYS A C 1
ATOM 2208 O O . LYS A 1 271 ? -7.036 10.994 -8.802 1.00 96.19 271 LYS A O 1
ATOM 2213 N N . ASP A 1 272 ? -7.492 10.869 -6.607 1.00 96.44 272 ASP A N 1
ATOM 2214 C CA . ASP A 1 272 ? -6.176 11.349 -6.165 1.00 96.44 272 ASP A CA 1
ATOM 2215 C C . ASP A 1 272 ? -5.044 10.430 -6.659 1.00 96.44 272 ASP A C 1
ATOM 2217 O O . ASP A 1 272 ? -4.007 10.912 -7.125 1.00 96.44 272 ASP A O 1
ATOM 2221 N N . LEU A 1 273 ? -5.248 9.106 -6.608 1.00 97.31 273 LEU A N 1
ATOM 2222 C CA . LEU A 1 273 ? -4.306 8.121 -7.141 1.00 97.31 273 LEU A CA 1
ATOM 2223 C C . LEU A 1 273 ? -4.087 8.314 -8.651 1.00 97.31 273 LEU A C 1
ATOM 2225 O O . LEU A 1 273 ? -2.944 8.361 -9.106 1.00 97.31 273 LEU A O 1
ATOM 2229 N N . CYS A 1 274 ? -5.168 8.482 -9.415 1.00 97.88 274 CYS A N 1
ATOM 2230 C CA . CYS A 1 274 ? -5.134 8.758 -10.850 1.00 97.88 274 CYS A CA 1
ATOM 2231 C C . CYS A 1 274 ? -4.338 10.029 -11.179 1.00 97.88 274 CYS A C 1
ATOM 2233 O O . CYS A 1 274 ? -3.412 9.982 -11.990 1.00 97.88 274 CYS A O 1
ATOM 2235 N N . ASP A 1 275 ? -4.649 11.136 -10.504 1.00 97.25 275 ASP A N 1
ATOM 2236 C CA . ASP A 1 275 ? -4.010 12.442 -10.712 1.00 97.25 275 ASP A CA 1
ATOM 2237 C C . ASP A 1 275 ? -2.502 12.422 -10.406 1.00 97.25 275 ASP A C 1
ATOM 2239 O O . ASP A 1 275 ? -1.709 13.179 -10.986 1.00 97.25 275 ASP A O 1
ATOM 2243 N N . ILE A 1 276 ? -2.087 11.594 -9.447 1.00 98.19 276 ILE A N 1
ATOM 2244 C CA . ILE A 1 276 ? -0.677 11.401 -9.112 1.00 98.19 276 ILE A CA 1
ATOM 2245 C C . ILE A 1 276 ? 0.014 10.517 -10.153 1.00 98.19 276 ILE A C 1
ATOM 2247 O O . ILE A 1 276 ? 1.106 10.865 -10.604 1.00 98.19 276 ILE A O 1
ATOM 2251 N N . ILE A 1 277 ? -0.602 9.404 -10.558 1.00 98.25 277 ILE A N 1
ATOM 2252 C CA . ILE A 1 277 ? -0.021 8.464 -11.526 1.00 98.25 277 ILE A CA 1
ATOM 2253 C C . ILE A 1 277 ? 0.157 9.112 -12.900 1.00 98.25 277 ILE A C 1
ATOM 2255 O O . ILE A 1 277 ? 1.231 8.986 -13.491 1.00 98.25 277 ILE A O 1
ATOM 2259 N N . ASP A 1 278 ? -0.846 9.840 -13.397 1.00 97.94 278 ASP A N 1
ATOM 2260 C CA . ASP A 1 278 ? -0.761 10.487 -14.710 1.00 97.94 278 ASP A CA 1
ATOM 2261 C C . ASP A 1 278 ? 0.377 11.518 -14.744 1.00 97.94 278 ASP A C 1
ATOM 2263 O O . ASP A 1 278 ? 1.169 11.563 -15.688 1.00 97.94 278 ASP A O 1
ATOM 2267 N N . ASP A 1 279 ? 0.533 12.286 -13.665 1.00 98.06 279 ASP A N 1
ATOM 2268 C CA . ASP A 1 279 ? 1.624 13.243 -13.489 1.00 98.06 279 ASP A CA 1
ATOM 2269 C C . ASP A 1 279 ? 3.001 12.568 -13.432 1.00 98.06 279 ASP A C 1
ATOM 2271 O O . ASP A 1 279 ? 3.929 12.955 -14.152 1.00 98.06 279 ASP A O 1
ATOM 2275 N N . PHE A 1 280 ? 3.116 11.529 -12.605 1.00 98.44 280 PHE A N 1
ATOM 2276 C CA . PHE A 1 280 ? 4.331 10.745 -12.439 1.00 98.44 280 PHE A CA 1
ATOM 2277 C C . PHE A 1 280 ? 4.767 10.089 -13.754 1.00 98.44 280 PHE A C 1
ATOM 2279 O O . PHE A 1 280 ? 5.950 10.137 -14.103 1.00 98.44 280 PHE A O 1
ATOM 2286 N N . SER A 1 281 ? 3.819 9.541 -14.520 1.00 97.88 281 SER A N 1
ATOM 2287 C CA . SER A 1 281 ? 4.089 8.872 -15.795 1.00 97.88 281 SER A CA 1
ATOM 2288 C C . SER A 1 281 ? 4.784 9.793 -16.798 1.00 97.88 281 SER A C 1
ATOM 2290 O O . SER A 1 281 ? 5.765 9.396 -17.430 1.00 97.88 281 SER A O 1
ATOM 2292 N N . GLY A 1 282 ? 4.355 11.057 -16.883 1.00 96.31 282 GLY A N 1
ATOM 2293 C CA . GLY A 1 282 ? 4.954 12.043 -17.777 1.00 96.31 282 GLY A CA 1
ATOM 2294 C C . GLY A 1 282 ? 6.429 12.287 -17.461 1.00 96.31 282 GLY A C 1
ATOM 2295 O O . GLY A 1 282 ? 7.263 12.313 -18.369 1.00 96.31 282 GLY A O 1
ATOM 2296 N N . ILE A 1 283 ? 6.767 12.405 -16.173 1.00 97.56 283 ILE A N 1
ATOM 2297 C CA . ILE A 1 283 ? 8.153 12.582 -15.720 1.00 97.56 283 ILE A CA 1
ATOM 2298 C C . ILE A 1 283 ? 8.971 11.311 -15.959 1.00 97.56 283 ILE A C 1
ATOM 2300 O O . ILE A 1 283 ? 10.051 11.370 -16.548 1.00 97.56 283 ILE A O 1
ATOM 2304 N N . TYR A 1 284 ? 8.442 10.156 -15.561 1.00 97.50 284 TYR A N 1
ATOM 2305 C CA . TYR A 1 284 ? 9.130 8.873 -15.670 1.00 97.50 284 TYR A CA 1
ATOM 2306 C C . TYR A 1 284 ? 9.477 8.516 -17.118 1.00 97.50 284 TYR A C 1
ATOM 2308 O O . TYR A 1 284 ? 10.613 8.149 -17.431 1.00 97.50 284 TYR A O 1
ATOM 2316 N N . LEU A 1 285 ? 8.506 8.656 -18.025 1.00 94.75 285 LEU A N 1
ATOM 2317 C CA . LEU A 1 285 ? 8.688 8.369 -19.445 1.00 94.75 285 LEU A CA 1
ATOM 2318 C C . LEU A 1 285 ? 9.656 9.358 -20.101 1.00 94.75 285 LEU A C 1
ATOM 2320 O O . LEU A 1 285 ? 10.406 8.972 -20.997 1.00 94.75 285 LEU A O 1
ATOM 2324 N N . ASN A 1 286 ? 9.685 10.616 -19.656 1.00 94.88 286 ASN A N 1
ATOM 2325 C CA . ASN A 1 286 ? 10.653 11.592 -20.146 1.00 94.88 286 ASN A CA 1
ATOM 2326 C C . ASN A 1 286 ? 12.093 11.237 -19.740 1.00 94.88 286 ASN A C 1
ATOM 2328 O O . ASN A 1 286 ? 12.982 11.260 -20.591 1.00 94.88 286 ASN A O 1
ATOM 2332 N N . GLU A 1 287 ? 12.328 10.848 -18.482 1.00 94.25 287 GLU A N 1
ATOM 2333 C CA . GLU A 1 287 ? 13.656 10.389 -18.046 1.00 94.25 287 GLU A CA 1
ATOM 2334 C C . GLU A 1 287 ? 14.084 9.110 -18.779 1.00 94.25 287 GLU A C 1
ATOM 2336 O O . GLU A 1 287 ? 15.231 8.999 -19.213 1.00 94.25 287 GLU A O 1
ATOM 2341 N N . ARG A 1 288 ? 13.151 8.186 -19.045 1.00 90.44 288 ARG A N 1
ATOM 2342 C CA . ARG A 1 288 ? 13.417 7.009 -19.891 1.00 90.44 288 ARG A CA 1
ATOM 2343 C C . ARG A 1 288 ? 13.883 7.387 -21.292 1.00 90.44 288 ARG A C 1
ATOM 2345 O O . ARG A 1 288 ? 14.914 6.891 -21.730 1.00 90.44 288 ARG A O 1
ATOM 2352 N N . ARG A 1 289 ? 13.200 8.320 -21.962 1.00 89.81 289 ARG A N 1
ATOM 2353 C CA . ARG A 1 289 ? 13.623 8.795 -23.292 1.00 89.81 289 ARG A CA 1
ATOM 2354 C C . ARG A 1 289 ? 15.011 9.432 -23.263 1.00 89.81 289 ARG A C 1
ATOM 2356 O O . ARG A 1 289 ? 15.785 9.249 -24.200 1.00 89.81 289 ARG A O 1
ATOM 2363 N N . LYS A 1 290 ? 15.353 10.175 -22.202 1.00 90.38 290 LYS A N 1
ATOM 2364 C CA . LYS A 1 290 ? 16.710 10.723 -22.036 1.00 90.38 290 LYS A CA 1
ATOM 2365 C C . LYS A 1 290 ? 17.750 9.610 -21.931 1.00 90.38 290 LYS A C 1
ATOM 2367 O O . LYS A 1 290 ? 18.790 9.713 -22.574 1.00 90.38 290 LYS A O 1
ATOM 2372 N N . LEU A 1 291 ? 17.466 8.543 -21.181 1.00 88.94 291 LEU A N 1
ATOM 2373 C CA . LEU A 1 291 ? 18.352 7.379 -21.105 1.00 88.94 291 LEU A CA 1
ATOM 2374 C C . LEU A 1 291 ? 18.498 6.687 -22.454 1.00 88.94 291 LEU A C 1
ATOM 2376 O O . LEU A 1 291 ? 19.621 6.404 -22.863 1.00 88.94 291 LEU A O 1
ATOM 2380 N N . ASP A 1 292 ? 17.400 6.469 -23.173 1.00 85.50 292 ASP A N 1
ATOM 2381 C CA . ASP A 1 292 ? 17.455 5.806 -24.475 1.00 85.50 292 ASP A CA 1
ATOM 2382 C C . ASP A 1 292 ? 18.286 6.623 -25.485 1.00 85.50 292 ASP A C 1
ATOM 2384 O O . ASP A 1 292 ? 19.052 6.050 -26.268 1.00 85.50 292 ASP A O 1
ATOM 2388 N N . ASN A 1 293 ? 18.225 7.960 -25.397 1.00 87.62 293 ASN A N 1
ATOM 2389 C CA . ASN A 1 293 ? 19.069 8.884 -26.159 1.00 87.62 293 ASN A CA 1
ATOM 2390 C C . ASN A 1 293 ? 20.550 8.815 -25.757 1.00 87.62 293 ASN A C 1
ATOM 2392 O O . ASN A 1 293 ? 21.400 8.739 -26.642 1.00 87.62 293 ASN A O 1
ATOM 2396 N N . ILE A 1 294 ? 20.866 8.815 -24.455 1.00 86.12 294 ILE A N 1
ATOM 2397 C CA . ILE A 1 294 ? 22.248 8.683 -23.951 1.00 86.12 294 ILE A CA 1
ATOM 2398 C C . ILE A 1 294 ? 22.862 7.358 -24.411 1.00 86.12 294 ILE A C 1
ATOM 2400 O O . ILE A 1 294 ? 24.007 7.320 -24.851 1.00 86.12 294 ILE A O 1
ATOM 2404 N N . LEU A 1 295 ? 22.093 6.272 -24.333 1.00 84.88 295 LEU A N 1
ATOM 2405 C CA . LEU A 1 295 ? 22.551 4.934 -24.703 1.00 84.88 295 LEU A CA 1
ATOM 2406 C C . LEU A 1 295 ? 22.531 4.703 -26.223 1.00 84.88 295 LEU A C 1
ATOM 2408 O O . LEU A 1 295 ? 23.069 3.705 -26.693 1.00 84.88 295 LEU A O 1
ATOM 2412 N N . GLY A 1 296 ? 21.888 5.581 -27.000 1.00 86.25 296 GLY A N 1
ATOM 2413 C CA . GLY A 1 296 ? 21.717 5.409 -28.445 1.00 86.25 296 GLY A CA 1
ATOM 2414 C C . GLY A 1 296 ? 20.876 4.182 -28.815 1.00 86.25 296 GLY A C 1
ATOM 2415 O O . GLY A 1 296 ? 21.046 3.609 -29.892 1.00 86.25 296 GLY A O 1
ATOM 2416 N N . THR A 1 297 ? 19.974 3.752 -27.928 1.00 84.75 297 THR A N 1
ATOM 2417 C CA . THR A 1 297 ? 19.288 2.451 -28.035 1.00 84.75 297 THR A CA 1
ATOM 2418 C C . THR A 1 297 ? 17.964 2.491 -28.795 1.00 84.75 297 THR A C 1
ATOM 2420 O O . THR A 1 297 ? 17.424 1.442 -29.136 1.00 84.75 297 THR A O 1
ATOM 2423 N N . ASN A 1 298 ? 17.490 3.686 -29.162 1.00 82.12 298 ASN A N 1
ATOM 2424 C CA . ASN A 1 298 ? 16.197 3.944 -29.813 1.00 82.12 298 ASN A CA 1
ATOM 2425 C C . ASN A 1 298 ? 15.891 3.089 -31.060 1.00 82.12 298 ASN A C 1
ATOM 2427 O O . ASN A 1 298 ? 14.735 2.952 -31.449 1.00 82.12 298 ASN A O 1
ATOM 2431 N N . ARG A 1 299 ? 16.918 2.562 -31.738 1.00 86.19 299 ARG A N 1
ATOM 2432 C CA . ARG A 1 299 ? 16.779 1.779 -32.980 1.00 86.19 299 ARG A CA 1
ATOM 2433 C C . ARG A 1 299 ? 16.879 0.269 -32.772 1.0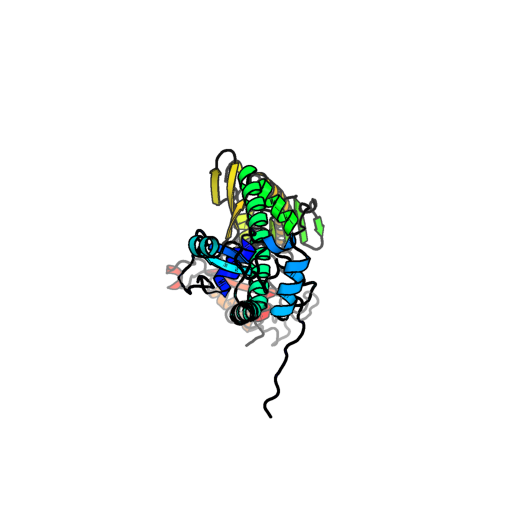0 86.19 299 ARG A C 1
ATOM 2435 O O . ARG A 1 299 ? 16.699 -0.481 -33.730 1.00 86.19 299 ARG A O 1
ATOM 2442 N N . PHE A 1 300 ? 17.181 -0.180 -31.559 1.00 88.19 300 PHE A N 1
ATOM 2443 C CA . PHE A 1 300 ? 17.420 -1.586 -31.267 1.00 88.19 300 PHE A CA 1
ATOM 2444 C C . PHE A 1 300 ? 16.215 -2.203 -30.568 1.00 88.19 300 PHE A C 1
ATOM 2446 O O . PHE A 1 300 ? 15.641 -1.638 -29.640 1.00 88.19 300 PHE A O 1
ATOM 2453 N N . ARG A 1 301 ? 15.837 -3.403 -31.011 1.00 87.19 301 ARG A N 1
ATOM 2454 C CA . ARG A 1 301 ? 14.779 -4.179 -30.357 1.00 87.19 301 ARG A CA 1
ATOM 2455 C C . ARG A 1 301 ? 15.315 -4.796 -29.075 1.00 87.19 301 ARG A C 1
ATOM 2457 O O . ARG A 1 301 ? 16.458 -5.252 -29.047 1.00 87.19 301 ARG A O 1
ATOM 2464 N N . LYS A 1 302 ? 14.475 -4.863 -28.045 1.00 85.19 302 LYS A N 1
ATOM 2465 C CA . LYS A 1 302 ? 14.811 -5.566 -26.809 1.00 85.19 302 LYS A CA 1
ATOM 2466 C C . LYS A 1 302 ? 14.609 -7.077 -26.929 1.00 85.19 302 LYS A C 1
ATOM 2468 O O . LYS A 1 302 ? 13.838 -7.550 -27.765 1.00 85.19 302 LYS A O 1
ATOM 2473 N N . THR A 1 303 ? 15.336 -7.822 -26.110 1.00 83.50 303 THR A N 1
ATOM 2474 C CA . THR A 1 303 ? 15.152 -9.254 -25.871 1.00 83.50 303 THR A CA 1
ATOM 2475 C C . THR A 1 303 ? 14.237 -9.468 -24.668 1.00 83.50 303 THR A C 1
ATOM 2477 O O . THR A 1 303 ? 13.976 -8.529 -23.914 1.00 83.50 303 THR A O 1
ATOM 2480 N N . GLU A 1 304 ? 13.783 -10.702 -24.441 1.00 75.75 304 GLU A N 1
ATOM 2481 C CA . GLU A 1 304 ? 13.028 -11.065 -23.227 1.00 75.75 304 GLU A CA 1
ATOM 2482 C C . GLU A 1 304 ? 13.828 -10.792 -21.943 1.00 75.75 304 GLU A C 1
ATOM 2484 O O . GLU A 1 304 ? 13.265 -10.480 -20.900 1.00 75.75 304 GLU A O 1
ATOM 2489 N N . LYS A 1 305 ? 15.163 -10.833 -22.035 1.00 75.19 305 LYS A N 1
ATOM 2490 C CA . LYS A 1 305 ? 16.091 -10.508 -20.942 1.00 75.19 305 LYS A CA 1
ATOM 2491 C C . LYS A 1 305 ? 16.402 -9.009 -20.837 1.00 75.19 305 LYS A C 1
ATOM 2493 O O . LYS A 1 305 ? 17.347 -8.636 -20.151 1.00 75.19 305 LYS A O 1
ATOM 2498 N N . ASN A 1 306 ? 15.643 -8.152 -21.527 1.00 77.00 306 ASN A N 1
ATOM 2499 C CA . ASN A 1 306 ? 15.793 -6.692 -21.533 1.00 77.00 306 ASN A CA 1
ATOM 2500 C C . ASN A 1 306 ? 17.140 -6.182 -22.107 1.00 77.00 306 ASN A C 1
ATOM 2502 O O . ASN A 1 306 ? 17.479 -5.011 -21.932 1.00 77.00 306 ASN A O 1
ATOM 2506 N N . ASN A 1 307 ? 17.886 -7.027 -22.834 1.00 85.38 307 ASN A N 1
ATOM 2507 C CA . ASN A 1 307 ? 19.069 -6.620 -23.604 1.00 85.38 307 ASN A CA 1
ATOM 2508 C C . ASN A 1 307 ? 18.657 -6.047 -24.966 1.00 85.38 307 ASN A C 1
ATOM 2510 O O . ASN A 1 307 ? 17.574 -6.333 -25.464 1.00 85.38 307 ASN A O 1
ATOM 2514 N N . TYR A 1 308 ? 19.536 -5.296 -25.621 1.00 89.25 308 TYR A N 1
ATOM 2515 C CA . TYR A 1 308 ? 19.331 -4.770 -26.969 1.00 89.25 308 TYR A CA 1
ATOM 2516 C C . TYR A 1 308 ? 19.935 -5.699 -28.025 1.00 89.25 308 TYR A C 1
ATOM 2518 O O . TYR A 1 308 ? 21.126 -6.005 -27.980 1.00 89.25 308 TYR A O 1
ATOM 2526 N N . LYS A 1 309 ? 19.126 -6.129 -28.999 1.00 92.19 309 LYS A N 1
ATOM 2527 C CA . LYS A 1 309 ? 19.558 -6.915 -30.165 1.00 92.19 309 LYS A CA 1
ATOM 2528 C C . LYS A 1 309 ? 20.327 -6.016 -31.124 1.00 92.19 309 LYS A C 1
ATOM 2530 O O . LYS A 1 309 ? 19.711 -5.196 -31.797 1.00 92.19 309 LYS A O 1
ATOM 2535 N N . LEU A 1 310 ? 21.648 -6.178 -31.196 1.00 92.31 310 LEU A N 1
ATOM 2536 C CA . LEU A 1 310 ? 22.517 -5.343 -32.028 1.00 92.31 310 LEU A CA 1
ATOM 2537 C C . LEU A 1 310 ? 22.552 -5.824 -33.480 1.00 92.31 310 LEU A C 1
ATOM 2539 O O . LEU A 1 310 ? 22.269 -5.062 -34.400 1.00 92.31 310 LEU A O 1
ATOM 2543 N N . ILE A 1 311 ? 22.919 -7.091 -33.684 1.00 93.38 311 ILE A N 1
ATOM 2544 C CA . ILE A 1 311 ? 23.096 -7.684 -35.012 1.00 93.38 311 ILE A CA 1
ATOM 2545 C C . ILE A 1 311 ? 22.917 -9.199 -34.956 1.00 93.38 311 ILE A C 1
ATOM 2547 O O . ILE A 1 311 ? 23.260 -9.833 -33.961 1.00 93.38 311 ILE A O 1
ATOM 2551 N N . GLN A 1 312 ? 22.396 -9.778 -36.035 1.00 94.81 312 GLN A N 1
ATOM 2552 C CA . GLN A 1 312 ? 22.311 -11.221 -36.213 1.00 94.81 312 GLN A CA 1
ATOM 2553 C C . GLN A 1 312 ? 23.492 -11.714 -37.057 1.00 94.81 312 GLN A C 1
ATOM 2555 O O . GLN A 1 312 ? 23.734 -11.192 -38.145 1.00 94.81 312 GLN A O 1
ATOM 2560 N N . ILE A 1 313 ? 24.211 -12.731 -36.584 1.00 95.31 313 ILE A N 1
ATOM 2561 C CA . ILE A 1 313 ? 25.364 -13.322 -37.283 1.00 95.31 313 ILE A CA 1
ATOM 2562 C C . ILE A 1 313 ? 25.289 -14.847 -37.283 1.00 95.31 313 ILE A C 1
ATOM 2564 O O . ILE A 1 313 ? 24.534 -15.428 -36.507 1.00 95.31 313 ILE A O 1
ATOM 2568 N N . LYS A 1 314 ? 26.083 -15.512 -38.129 1.00 94.56 314 LYS A N 1
ATOM 2569 C CA . LYS A 1 314 ? 26.238 -16.972 -38.066 1.00 94.56 314 LYS A CA 1
ATOM 2570 C C . LYS A 1 314 ? 26.936 -17.389 -36.772 1.00 94.56 314 LYS A C 1
ATOM 2572 O O . LYS A 1 314 ? 27.840 -16.696 -36.299 1.00 94.56 314 LYS A O 1
ATOM 2577 N N . ARG A 1 315 ? 26.577 -18.555 -36.237 1.00 90.94 315 ARG A N 1
ATOM 2578 C CA . ARG A 1 315 ? 27.201 -19.131 -35.037 1.00 90.94 315 ARG A CA 1
ATOM 2579 C C . ARG A 1 315 ? 28.702 -19.350 -35.213 1.00 90.94 315 ARG A C 1
ATOM 2581 O O . ARG A 1 315 ? 29.472 -19.056 -34.306 1.00 90.94 315 ARG A O 1
ATOM 2588 N N . GLU A 1 316 ? 29.126 -19.797 -36.391 1.00 92.94 316 GLU A N 1
ATOM 2589 C CA . GLU A 1 316 ? 30.547 -19.950 -36.727 1.00 92.94 316 GLU A CA 1
ATOM 2590 C C . GLU A 1 316 ? 31.297 -18.615 -36.632 1.00 92.94 316 GLU A C 1
ATOM 2592 O O . GLU A 1 316 ? 32.383 -18.545 -36.060 1.00 92.94 316 GLU A O 1
ATOM 2597 N N . THR A 1 317 ? 30.686 -17.525 -37.110 1.00 95.69 317 THR A N 1
ATOM 2598 C CA . THR A 1 317 ? 31.254 -16.176 -36.995 1.00 95.69 317 THR A CA 1
ATOM 2599 C C . THR A 1 317 ? 31.391 -15.753 -35.534 1.00 95.69 317 THR A C 1
ATOM 2601 O O . THR A 1 317 ? 32.409 -15.174 -35.168 1.00 95.69 317 THR A O 1
ATOM 2604 N N . TRP A 1 318 ? 30.421 -16.079 -34.675 1.00 94.88 318 TRP A N 1
ATOM 2605 C CA . TRP A 1 318 ? 30.542 -15.823 -33.236 1.00 94.88 318 TRP A CA 1
ATOM 2606 C C . TRP A 1 318 ? 31.709 -16.591 -32.613 1.00 94.88 318 TRP A C 1
ATOM 2608 O O . TRP A 1 318 ? 32.510 -16.007 -31.886 1.00 94.88 318 TRP A O 1
ATOM 2618 N N . GLN A 1 319 ? 31.865 -17.872 -32.959 1.00 93.44 319 GLN A N 1
ATOM 2619 C CA . GLN A 1 319 ? 32.997 -18.674 -32.495 1.00 93.44 319 GLN A CA 1
ATOM 2620 C C . GLN A 1 319 ? 34.338 -18.071 -32.936 1.00 93.44 319 GLN A C 1
ATOM 2622 O O . GLN A 1 319 ? 35.299 -18.063 -32.167 1.00 93.44 319 GLN A O 1
ATOM 2627 N N . MET A 1 320 ? 34.408 -17.521 -34.153 1.00 95.50 320 MET A N 1
ATOM 2628 C CA . MET A 1 320 ? 35.593 -16.803 -34.625 1.00 95.50 320 MET A CA 1
ATOM 2629 C C . MET A 1 320 ? 35.871 -15.538 -33.803 1.00 95.50 320 MET A C 1
ATOM 2631 O O . MET A 1 320 ? 37.032 -15.292 -33.482 1.00 95.50 320 MET A O 1
ATOM 2635 N N . LEU A 1 321 ? 34.842 -14.765 -33.431 1.00 95.12 321 LEU A N 1
ATOM 2636 C CA . LEU A 1 321 ? 34.995 -13.581 -32.574 1.00 95.12 321 LEU A CA 1
ATOM 2637 C C . LEU A 1 321 ? 35.521 -13.952 -31.181 1.00 95.12 321 LEU A C 1
ATOM 2639 O O . LEU A 1 321 ? 36.453 -13.315 -30.701 1.00 95.12 321 LEU A O 1
ATOM 2643 N N . ILE A 1 322 ? 34.982 -15.009 -30.568 1.00 95.50 322 ILE A N 1
ATOM 2644 C CA . ILE A 1 322 ? 35.453 -15.521 -29.271 1.00 95.50 322 ILE A CA 1
ATOM 2645 C C . ILE A 1 322 ? 36.906 -16.000 -29.359 1.00 95.50 322 ILE A C 1
ATOM 2647 O O . ILE A 1 322 ? 37.743 -15.611 -28.549 1.00 95.50 322 ILE A O 1
ATOM 2651 N N . ASN A 1 323 ? 37.248 -16.785 -30.384 1.00 95.75 323 ASN A N 1
ATOM 2652 C CA . ASN A 1 323 ? 38.621 -17.250 -30.584 1.00 95.75 323 ASN A CA 1
ATOM 2653 C C . ASN A 1 323 ? 39.591 -16.084 -30.829 1.00 95.75 323 ASN A C 1
ATOM 2655 O O . ASN A 1 323 ? 40.734 -16.128 -30.376 1.00 95.75 323 ASN A O 1
ATOM 2659 N N . PHE A 1 324 ? 39.151 -15.050 -31.552 1.00 95.69 324 PHE A N 1
ATOM 2660 C CA . PHE A 1 324 ? 39.929 -13.833 -31.754 1.00 95.69 324 PHE A CA 1
ATOM 2661 C C . PHE A 1 324 ? 40.160 -13.102 -30.428 1.00 95.69 324 PHE A C 1
ATOM 2663 O O . PHE A 1 324 ? 41.304 -12.763 -30.135 1.00 95.69 324 PHE A O 1
ATOM 2670 N N . ALA A 1 325 ? 39.114 -12.916 -29.622 1.00 94.69 325 ALA A N 1
ATOM 2671 C CA . ALA A 1 325 ? 39.189 -12.264 -28.318 1.00 94.69 325 ALA A CA 1
ATOM 2672 C C . ALA A 1 325 ? 40.132 -13.000 -27.357 1.00 94.69 325 ALA A C 1
ATOM 2674 O O . ALA A 1 325 ? 41.030 -12.386 -26.797 1.00 94.69 325 ALA A O 1
ATOM 2675 N N . ASN A 1 326 ? 40.015 -14.328 -27.260 1.00 93.88 326 ASN A N 1
ATOM 2676 C CA . ASN A 1 326 ? 40.877 -15.154 -26.409 1.00 93.88 326 ASN A CA 1
ATOM 2677 C C . ASN A 1 326 ? 42.365 -15.094 -26.802 1.00 93.88 326 ASN A C 1
ATOM 2679 O O . ASN A 1 326 ? 43.229 -15.274 -25.952 1.00 93.88 326 ASN A O 1
ATOM 2683 N N . ARG A 1 327 ? 42.685 -14.862 -28.084 1.00 95.00 327 ARG A N 1
ATOM 2684 C CA . ARG A 1 327 ? 44.075 -14.680 -28.548 1.00 95.00 327 ARG A CA 1
ATOM 2685 C C . ARG A 1 327 ? 44.626 -13.282 -28.278 1.00 95.00 327 ARG A C 1
ATOM 2687 O O . ARG A 1 327 ? 45.836 -13.106 -28.349 1.00 95.00 327 ARG A O 1
ATOM 2694 N N . HIS A 1 328 ? 43.756 -12.310 -28.025 1.00 93.88 328 HIS A N 1
ATOM 2695 C CA . HIS A 1 328 ? 44.120 -10.922 -27.764 1.00 93.88 328 HIS A CA 1
ATOM 2696 C C . HIS A 1 328 ? 43.658 -10.517 -26.361 1.00 93.88 328 HIS A C 1
ATOM 2698 O O . HIS A 1 328 ? 42.925 -9.542 -26.178 1.00 93.88 328 HIS A O 1
ATOM 2704 N N . ASP A 1 329 ? 44.095 -11.305 -25.383 1.00 92.00 329 ASP A N 1
ATOM 2705 C CA . ASP A 1 329 ? 43.894 -11.041 -23.963 1.00 92.00 329 ASP A CA 1
ATOM 2706 C C . ASP A 1 329 ? 44.535 -9.703 -23.569 1.00 92.00 329 ASP A C 1
ATOM 2708 O O . ASP A 1 329 ? 45.706 -9.454 -23.863 1.00 92.00 329 ASP A O 1
ATOM 2712 N N . TYR A 1 330 ? 43.772 -8.840 -22.903 1.00 89.06 330 TYR A N 1
ATOM 2713 C CA . TYR A 1 330 ? 44.224 -7.525 -22.459 1.00 89.06 330 TYR A CA 1
ATOM 2714 C C . TYR A 1 330 ? 45.393 -7.569 -21.457 1.00 89.06 330 TYR A C 1
ATOM 2716 O O . TYR A 1 330 ? 46.127 -6.585 -21.356 1.00 89.06 330 TYR A O 1
ATOM 2724 N N . GLU A 1 331 ? 45.601 -8.686 -20.749 1.00 89.06 331 GLU A N 1
ATOM 2725 C CA . GLU A 1 331 ? 46.758 -8.885 -19.855 1.00 89.06 331 GLU A CA 1
ATOM 2726 C C . GLU A 1 331 ? 47.977 -9.480 -20.583 1.00 89.06 331 GLU A C 1
ATOM 2728 O O . GLU A 1 331 ? 49.108 -9.366 -20.110 1.00 89.06 331 GLU A O 1
ATOM 2733 N N . ALA A 1 332 ? 47.784 -10.111 -21.747 1.00 90.31 332 ALA A N 1
ATOM 2734 C CA . ALA A 1 332 ? 48.834 -10.875 -22.428 1.00 90.31 332 ALA A CA 1
ATOM 2735 C C . ALA A 1 332 ? 49.549 -10.110 -23.556 1.00 90.31 332 ALA A C 1
ATOM 2737 O O . ALA A 1 332 ? 50.443 -10.661 -24.204 1.00 90.31 332 ALA A O 1
ATOM 2738 N N . GLY A 1 333 ? 49.191 -8.849 -23.817 1.00 85.56 333 GLY A N 1
ATOM 2739 C CA . GLY A 1 333 ? 49.873 -8.052 -24.833 1.00 85.56 333 GLY A CA 1
ATOM 2740 C C . GLY A 1 333 ? 49.484 -6.579 -24.864 1.00 85.56 333 GLY A C 1
ATOM 2741 O O . GLY A 1 333 ? 48.657 -6.103 -24.099 1.00 85.56 333 GLY A O 1
ATOM 2742 N N . THR A 1 334 ? 50.131 -5.832 -25.760 1.00 83.25 334 THR A N 1
ATOM 2743 C CA . THR A 1 334 ? 50.086 -4.356 -25.784 1.00 83.25 334 THR A CA 1
ATOM 2744 C C . THR A 1 334 ? 49.632 -3.778 -27.124 1.00 83.25 334 THR A C 1
ATOM 2746 O O . THR A 1 334 ? 49.634 -2.562 -27.322 1.00 83.25 334 THR A O 1
ATOM 2749 N N . THR A 1 335 ? 49.247 -4.627 -28.084 1.00 87.94 335 THR A N 1
ATOM 2750 C CA . THR A 1 335 ? 48.712 -4.133 -29.363 1.00 87.94 335 THR A CA 1
ATOM 2751 C C . THR A 1 335 ? 47.306 -3.569 -29.167 1.00 87.94 335 THR A C 1
ATOM 2753 O O . THR A 1 335 ? 46.606 -3.943 -28.231 1.00 87.94 335 THR A O 1
ATOM 2756 N N . LYS A 1 336 ? 46.836 -2.754 -30.118 1.00 86.00 336 LYS A N 1
ATOM 2757 C CA . LYS A 1 336 ? 45.476 -2.181 -30.104 1.00 86.00 336 LYS A CA 1
ATOM 2758 C C . LYS A 1 336 ? 44.330 -3.201 -29.998 1.00 86.00 336 LYS A C 1
ATOM 2760 O O . LYS A 1 336 ? 43.196 -2.794 -29.793 1.00 86.00 336 LYS A O 1
ATOM 2765 N N . TRP A 1 337 ? 44.608 -4.486 -30.225 1.00 89.19 337 TRP A N 1
ATOM 2766 C CA . TRP A 1 337 ? 43.625 -5.564 -30.161 1.00 89.19 337 TRP A CA 1
ATOM 2767 C C . TRP A 1 337 ? 43.614 -6.297 -28.821 1.00 89.19 337 TRP A C 1
ATOM 2769 O O . TRP A 1 337 ? 42.644 -7.002 -28.573 1.00 89.19 337 TRP A O 1
ATOM 2779 N N . HIS A 1 338 ? 44.634 -6.124 -27.968 1.00 91.62 338 HIS A N 1
ATOM 2780 C CA . HIS A 1 338 ? 44.682 -6.692 -26.615 1.00 91.62 338 HIS A CA 1
ATOM 2781 C C . HIS A 1 338 ? 43.756 -5.888 -25.695 1.00 91.62 338 HIS A C 1
ATOM 2783 O O . HIS A 1 338 ? 44.187 -5.099 -24.860 1.00 91.62 338 HIS A O 1
ATOM 2789 N N . MET A 1 339 ? 42.457 -6.015 -25.960 1.00 90.75 339 MET A N 1
ATOM 2790 C CA . MET A 1 339 ? 41.376 -5.268 -25.322 1.00 90.75 339 MET A CA 1
ATOM 2791 C C . MET A 1 339 ? 40.211 -6.178 -24.916 1.00 90.75 339 MET A C 1
ATOM 2793 O O . MET A 1 339 ? 39.067 -5.730 -24.808 1.00 90.75 339 MET A O 1
ATOM 2797 N N . PHE A 1 340 ? 40.480 -7.474 -24.763 1.00 92.62 340 PHE A N 1
ATOM 2798 C CA . PHE A 1 340 ? 39.471 -8.465 -24.424 1.00 92.62 340 PHE A CA 1
ATOM 2799 C C . PHE A 1 340 ? 39.861 -9.229 -23.168 1.00 92.62 340 PHE A C 1
ATOM 2801 O O . PHE A 1 340 ? 41.017 -9.598 -23.003 1.00 92.62 340 PHE A O 1
ATOM 2808 N N . GLU A 1 341 ? 38.889 -9.500 -22.301 1.00 90.94 341 GLU A N 1
ATOM 2809 C CA . GLU A 1 341 ? 39.056 -10.490 -21.233 1.00 90.94 341 GLU A CA 1
ATOM 2810 C C . GLU A 1 341 ? 38.687 -11.870 -21.807 1.00 90.94 341 GLU A C 1
ATOM 2812 O O . GLU A 1 341 ? 37.560 -12.017 -22.303 1.00 90.94 341 GLU A O 1
ATOM 2817 N N . PRO A 1 342 ? 39.586 -12.874 -21.770 1.00 89.06 342 PRO A N 1
ATOM 2818 C CA . PRO A 1 342 ? 39.305 -14.201 -22.303 1.00 89.06 342 PRO A CA 1
ATOM 2819 C C . PRO A 1 342 ? 38.055 -14.824 -21.684 1.00 89.06 342 PRO A C 1
ATOM 2821 O O . PRO A 1 342 ? 37.909 -14.934 -20.465 1.00 89.06 342 PRO A O 1
ATOM 2824 N N . ASN A 1 343 ? 37.133 -15.259 -22.537 1.00 90.00 343 ASN A N 1
ATOM 2825 C CA . ASN A 1 343 ? 35.897 -15.900 -22.123 1.00 90.00 343 ASN A CA 1
ATOM 2826 C C . ASN A 1 343 ? 35.315 -16.706 -23.288 1.00 90.00 343 ASN A C 1
ATOM 2828 O O . ASN A 1 343 ? 35.192 -16.212 -24.403 1.00 90.00 343 ASN A O 1
ATOM 2832 N N . ASN A 1 344 ? 34.908 -17.949 -23.032 1.00 88.62 344 ASN A N 1
ATOM 2833 C CA . ASN A 1 344 ? 34.407 -18.837 -24.087 1.00 88.62 344 ASN A CA 1
ATOM 2834 C C . ASN A 1 344 ? 32.940 -18.585 -24.477 1.00 88.62 344 ASN A C 1
ATOM 2836 O O . ASN A 1 344 ? 32.443 -19.214 -25.408 1.00 88.62 344 ASN A O 1
ATOM 2840 N N . LEU A 1 345 ? 32.237 -17.703 -23.762 1.00 87.25 345 LEU A N 1
ATOM 2841 C CA . LEU A 1 345 ? 30.801 -17.467 -23.919 1.00 87.25 345 LEU A CA 1
ATOM 2842 C C . LEU A 1 345 ? 30.466 -16.012 -24.251 1.00 87.25 345 LEU A C 1
ATOM 2844 O O . LEU A 1 345 ? 29.555 -15.769 -25.038 1.00 87.25 345 LEU A O 1
ATOM 2848 N N . LEU A 1 346 ? 31.168 -15.058 -23.643 1.00 91.25 346 LEU A N 1
ATOM 2849 C CA . LEU A 1 346 ? 30.874 -13.628 -23.702 1.00 91.25 346 LEU A CA 1
ATOM 2850 C C . LEU A 1 346 ? 32.020 -12.878 -24.370 1.00 91.25 346 LEU A C 1
ATOM 2852 O O . LEU A 1 346 ? 33.181 -13.206 -24.157 1.00 91.25 346 LEU A O 1
ATOM 2856 N N . LEU A 1 347 ? 31.706 -11.808 -25.098 1.00 92.62 347 LEU A N 1
ATOM 2857 C CA . LEU A 1 347 ? 32.732 -10.882 -25.567 1.00 92.62 347 LEU A CA 1
ATOM 2858 C C . LEU A 1 347 ? 32.819 -9.706 -24.595 1.00 92.62 347 LEU A C 1
ATOM 2860 O O . LEU A 1 347 ? 31.942 -8.840 -24.585 1.00 92.62 347 LEU A O 1
ATOM 2864 N N . LYS A 1 348 ? 33.865 -9.680 -23.772 1.00 92.06 348 LYS A N 1
ATOM 2865 C CA . LYS A 1 348 ? 34.126 -8.591 -22.828 1.00 92.06 348 LYS A CA 1
ATOM 2866 C C . LYS A 1 348 ? 35.217 -7.688 -23.374 1.00 92.06 348 LYS A C 1
ATOM 2868 O O . LYS A 1 348 ? 36.310 -8.160 -23.661 1.00 92.06 348 LYS A O 1
ATOM 2873 N N . ILE A 1 349 ? 34.903 -6.407 -23.515 1.00 91.00 349 ILE A N 1
ATOM 2874 C CA . ILE A 1 349 ? 35.808 -5.389 -24.041 1.00 91.00 349 ILE A CA 1
ATOM 2875 C C . ILE A 1 349 ? 36.323 -4.563 -22.873 1.00 91.00 349 ILE A C 1
ATOM 2877 O O . ILE A 1 349 ? 35.569 -3.788 -22.285 1.00 91.00 349 ILE A O 1
ATOM 2881 N N . ILE A 1 350 ? 37.598 -4.729 -22.554 1.00 88.56 350 ILE A N 1
ATOM 2882 C CA . ILE A 1 350 ? 38.292 -4.075 -21.448 1.00 88.56 350 ILE A CA 1
ATOM 2883 C C . ILE A 1 350 ? 39.551 -3.414 -21.992 1.00 88.56 350 ILE A C 1
ATOM 2885 O O . ILE A 1 350 ? 40.257 -3.996 -22.806 1.00 88.56 350 ILE A O 1
ATOM 2889 N N . THR A 1 351 ? 39.841 -2.188 -21.579 1.00 83.62 351 THR A N 1
ATOM 2890 C CA . THR A 1 351 ? 41.093 -1.536 -21.978 1.00 83.62 351 THR A CA 1
ATOM 2891 C C . THR A 1 351 ? 41.876 -1.106 -20.757 1.00 83.62 351 THR A C 1
ATOM 2893 O O . THR A 1 351 ? 41.303 -0.766 -19.723 1.00 83.62 351 THR A O 1
ATOM 2896 N N . HIS A 1 352 ? 43.197 -1.053 -20.907 1.00 80.94 352 HIS A N 1
ATOM 2897 C CA . HIS A 1 352 ? 44.039 -0.199 -20.073 1.00 80.94 352 HIS A CA 1
ATOM 2898 C C . HIS A 1 352 ? 43.759 1.274 -20.390 1.00 80.94 352 HIS A C 1
ATOM 2900 O O . HIS A 1 352 ? 43.068 1.591 -21.362 1.00 80.94 352 HIS A O 1
ATOM 2906 N N . ASN A 1 353 ? 44.296 2.186 -19.583 1.00 81.12 353 ASN A N 1
ATOM 2907 C CA . ASN A 1 353 ? 44.155 3.608 -19.871 1.00 81.12 353 ASN A CA 1
ATOM 2908 C C . ASN A 1 353 ? 44.911 3.941 -21.167 1.00 81.12 353 ASN A C 1
ATOM 2910 O O . ASN A 1 353 ? 46.110 3.686 -21.279 1.00 81.12 353 ASN A O 1
ATOM 2914 N N . THR A 1 354 ? 44.216 4.497 -22.153 1.00 75.75 354 THR A N 1
ATOM 2915 C CA . THR A 1 354 ? 44.778 4.893 -23.451 1.00 75.75 354 THR A CA 1
ATOM 2916 C C . THR A 1 354 ? 44.434 6.350 -23.747 1.00 75.75 354 THR A C 1
ATOM 2918 O O . THR A 1 354 ? 43.613 6.958 -23.071 1.00 75.75 354 THR A O 1
ATOM 2921 N N . SER A 1 355 ? 45.004 6.924 -24.810 1.00 78.19 355 SER A N 1
ATOM 2922 C CA . SER A 1 355 ? 44.641 8.279 -25.258 1.00 78.19 355 SER A CA 1
ATOM 2923 C C . SER A 1 355 ? 43.182 8.417 -25.714 1.00 78.19 355 SER A C 1
ATOM 2925 O O . SER A 1 355 ? 42.698 9.537 -25.860 1.00 78.19 355 SER A O 1
ATOM 2927 N N . ARG A 1 356 ? 42.487 7.299 -25.972 1.00 77.69 356 ARG A N 1
ATOM 2928 C CA . ARG A 1 356 ? 41.106 7.269 -26.478 1.00 77.69 356 ARG A CA 1
ATOM 2929 C C . ARG A 1 356 ? 40.091 6.716 -25.475 1.00 77.69 356 ARG A C 1
ATOM 2931 O O . ARG A 1 356 ? 38.926 7.090 -25.550 1.00 77.69 356 ARG A O 1
ATOM 2938 N N . TYR A 1 357 ? 40.509 5.813 -24.595 1.00 77.88 357 TYR A N 1
ATOM 2939 C CA . TYR A 1 357 ? 39.636 5.071 -23.687 1.00 77.88 357 TYR A CA 1
ATOM 2940 C C . TYR A 1 357 ? 40.217 5.063 -22.279 1.00 77.88 357 TYR A C 1
ATOM 2942 O O . TYR A 1 357 ? 41.404 4.776 -22.115 1.00 77.88 357 TYR A O 1
ATOM 2950 N N . GLU A 1 358 ? 39.370 5.312 -21.283 1.00 82.06 358 GLU A N 1
ATOM 2951 C CA . GLU A 1 358 ? 39.723 5.109 -19.878 1.00 82.06 358 GLU A CA 1
ATOM 2952 C C . GLU A 1 358 ? 39.929 3.621 -19.570 1.00 82.06 358 GLU A C 1
ATOM 2954 O O . GLU A 1 358 ? 39.440 2.741 -20.286 1.00 82.06 358 GLU A O 1
ATOM 2959 N N . ALA A 1 359 ? 40.664 3.333 -18.495 1.00 84.06 359 ALA A N 1
ATOM 2960 C CA . ALA A 1 359 ? 40.837 1.962 -18.040 1.00 84.06 359 ALA A CA 1
ATOM 2961 C C . ALA A 1 359 ? 39.509 1.374 -17.537 1.00 84.06 359 ALA A C 1
ATOM 2963 O O . ALA A 1 359 ? 38.788 2.025 -16.782 1.00 84.06 359 ALA A O 1
ATOM 2964 N N . GLY A 1 360 ? 39.223 0.123 -17.895 1.00 86.56 360 GLY A N 1
ATOM 2965 C CA . GLY A 1 360 ? 38.063 -0.610 -17.393 1.00 86.56 360 GLY A CA 1
ATOM 2966 C C . GLY A 1 360 ? 37.224 -1.274 -18.479 1.00 86.56 360 GLY A C 1
ATOM 2967 O O . GLY A 1 360 ? 37.612 -1.361 -19.644 1.00 86.56 360 GLY A O 1
ATOM 2968 N N . LEU A 1 361 ? 36.076 -1.805 -18.055 1.00 86.12 361 LEU A N 1
ATOM 2969 C CA . LEU A 1 361 ? 35.147 -2.555 -18.894 1.00 86.12 361 LEU A CA 1
ATOM 2970 C C . LEU A 1 361 ? 34.235 -1.598 -19.672 1.00 86.12 361 LEU A C 1
ATOM 2972 O O . LEU A 1 361 ? 33.430 -0.880 -19.083 1.00 86.12 361 LEU A O 1
ATOM 2976 N N . HIS A 1 362 ? 34.323 -1.640 -20.999 1.00 85.31 362 HIS A N 1
ATOM 2977 C CA . HIS A 1 362 ? 33.570 -0.768 -21.908 1.00 85.31 362 HIS A CA 1
ATOM 2978 C C . HIS A 1 362 ? 32.292 -1.413 -22.426 1.00 85.31 362 HIS A C 1
ATOM 2980 O O . HIS A 1 362 ? 31.271 -0.749 -22.590 1.00 85.31 362 HIS A O 1
ATOM 2986 N N . ALA A 1 363 ? 32.328 -2.717 -22.697 1.00 87.69 363 ALA A N 1
ATOM 2987 C CA . ALA A 1 363 ? 31.167 -3.438 -23.196 1.00 87.69 363 ALA A CA 1
ATOM 2988 C C . ALA A 1 363 ? 31.234 -4.921 -22.847 1.00 87.69 363 ALA A C 1
ATOM 2990 O O . ALA A 1 363 ? 32.303 -5.528 -22.813 1.00 87.69 363 ALA A O 1
ATOM 2991 N N . MET A 1 364 ? 30.060 -5.514 -22.662 1.00 90.19 364 MET A N 1
ATOM 2992 C CA . MET A 1 364 ? 29.886 -6.954 -22.562 1.00 90.19 364 MET A CA 1
ATOM 2993 C C . MET A 1 364 ? 28.800 -7.366 -23.551 1.00 90.19 364 MET A C 1
ATOM 2995 O O . MET A 1 364 ? 27.645 -6.964 -23.409 1.00 90.19 364 MET A O 1
ATOM 2999 N N . LEU A 1 365 ? 29.183 -8.132 -24.570 1.00 93.00 365 LEU A N 1
ATOM 3000 C CA . LEU A 1 365 ? 28.269 -8.640 -25.588 1.00 93.00 365 LEU A CA 1
ATOM 3001 C C . LEU A 1 365 ? 27.973 -10.113 -25.339 1.00 93.00 365 LEU A C 1
ATOM 3003 O O . LEU A 1 365 ? 28.870 -10.894 -25.009 1.00 93.00 365 LEU A O 1
ATOM 3007 N N . GLN A 1 366 ? 26.710 -10.483 -25.517 1.00 92.06 366 GLN A N 1
ATOM 3008 C CA . GLN A 1 366 ? 26.215 -11.820 -25.213 1.00 92.06 366 GLN A CA 1
ATOM 3009 C C . GLN A 1 366 ? 25.526 -12.428 -26.437 1.00 92.06 366 GLN A C 1
ATOM 3011 O O . GLN A 1 366 ? 24.747 -11.728 -27.098 1.00 92.06 366 GLN A O 1
ATOM 3016 N N . PRO A 1 367 ? 25.770 -13.714 -26.732 1.00 91.38 367 PRO A N 1
ATOM 3017 C CA . PRO A 1 367 ? 25.043 -14.424 -27.767 1.00 91.38 367 PRO A CA 1
ATOM 3018 C C . PRO A 1 367 ? 23.648 -14.811 -27.254 1.00 91.38 367 PRO A C 1
ATOM 3020 O O . PRO A 1 367 ? 23.507 -15.339 -26.152 1.00 91.38 367 PRO A O 1
ATOM 3023 N N . GLU A 1 368 ? 22.617 -14.601 -28.065 1.00 89.06 368 GLU A N 1
ATOM 3024 C CA . GLU A 1 368 ? 21.248 -15.056 -27.798 1.00 89.06 368 GLU A CA 1
ATOM 3025 C C . GLU A 1 368 ? 20.716 -15.854 -28.997 1.00 89.06 368 GLU A C 1
ATOM 3027 O O . GLU A 1 368 ? 21.029 -15.541 -30.150 1.00 89.06 368 GLU A O 1
ATOM 3032 N N . GLN A 1 369 ? 19.941 -16.910 -28.734 1.00 84.69 369 GLN A N 1
ATOM 3033 C CA . GLN A 1 369 ? 19.279 -17.683 -29.787 1.00 84.69 369 GLN A CA 1
ATOM 3034 C C . GLN A 1 369 ? 18.278 -16.812 -30.558 1.00 84.69 369 GLN A C 1
ATOM 3036 O O . GLN A 1 369 ? 17.750 -15.821 -30.051 1.00 84.69 369 GLN A O 1
ATOM 3041 N N . VAL A 1 370 ? 18.066 -17.157 -31.823 1.00 82.19 370 VAL A N 1
ATOM 3042 C CA . VAL A 1 370 ? 17.118 -16.469 -32.700 1.00 82.19 370 VAL A CA 1
ATOM 3043 C C . VAL A 1 370 ? 15.707 -16.953 -32.403 1.00 82.19 370 VAL A C 1
ATOM 3045 O O . VAL A 1 370 ? 14.823 -16.109 -32.270 1.00 82.19 370 VAL A O 1
ATOM 3048 N N . ASP A 1 371 ? 15.538 -18.268 -32.240 1.00 70.50 371 ASP A N 1
ATOM 3049 C CA . ASP A 1 371 ? 14.286 -18.905 -31.835 1.00 70.50 371 ASP A CA 1
ATOM 3050 C C . ASP A 1 371 ? 14.436 -19.528 -30.443 1.00 70.50 371 ASP A C 1
ATOM 3052 O O . ASP A 1 371 ? 15.129 -20.524 -30.254 1.00 70.50 371 ASP A O 1
ATOM 3056 N N . SER A 1 372 ? 13.735 -18.971 -29.454 1.00 63.50 372 SER A N 1
ATOM 3057 C CA . SER A 1 372 ? 13.692 -19.477 -28.071 1.00 63.50 372 SER A CA 1
ATOM 3058 C C . SER A 1 372 ? 12.685 -20.622 -27.869 1.00 63.50 372 SER A C 1
ATOM 3060 O O . SER A 1 372 ? 12.331 -20.961 -26.740 1.00 63.50 372 SER A O 1
ATOM 3062 N N . THR A 1 373 ? 12.191 -21.231 -28.952 1.00 65.06 373 THR A N 1
ATOM 3063 C CA . THR A 1 373 ? 11.199 -22.313 -28.874 1.00 65.06 373 THR A CA 1
ATOM 3064 C C . THR A 1 373 ? 11.817 -23.612 -28.349 1.00 65.06 373 THR A C 1
ATOM 3066 O O . THR A 1 373 ? 13.011 -23.864 -28.514 1.00 65.06 373 THR A O 1
ATOM 3069 N N . LEU A 1 374 ? 10.989 -24.500 -27.780 1.00 60.16 374 LEU A N 1
ATOM 3070 C CA . LEU A 1 374 ? 11.425 -25.831 -27.324 1.00 60.16 374 LEU A CA 1
ATOM 3071 C C . LEU A 1 374 ? 12.146 -26.633 -28.430 1.00 60.16 374 LEU A C 1
ATOM 3073 O O . LEU A 1 374 ? 13.038 -27.427 -28.142 1.00 60.16 374 LEU A O 1
ATOM 3077 N N . ALA A 1 375 ? 11.797 -26.401 -29.700 1.00 56.03 375 ALA A N 1
ATOM 3078 C CA . ALA A 1 375 ? 12.450 -27.023 -30.850 1.00 56.03 375 ALA A CA 1
ATOM 3079 C C . ALA A 1 375 ? 13.891 -26.514 -31.074 1.00 56.03 375 ALA A C 1
ATOM 3081 O O . ALA A 1 375 ? 14.761 -27.302 -31.451 1.00 56.03 375 ALA A O 1
ATOM 3082 N N . GLY A 1 376 ? 14.165 -25.238 -30.778 1.00 58.22 376 GLY A N 1
ATOM 3083 C CA . GLY A 1 376 ? 15.504 -24.628 -30.819 1.00 58.22 376 GLY A CA 1
ATOM 3084 C C . GLY A 1 376 ? 16.445 -25.104 -29.702 1.00 58.22 376 GLY A C 1
ATOM 3085 O O . GLY A 1 376 ? 17.659 -24.909 -29.773 1.00 58.22 376 GLY A O 1
ATOM 3086 N N . MET A 1 377 ? 15.924 -25.799 -28.682 1.00 61.03 377 MET A N 1
ATOM 3087 C CA . MET A 1 377 ? 16.749 -26.433 -27.642 1.00 61.03 377 MET A CA 1
ATOM 3088 C C . MET A 1 377 ? 17.387 -27.751 -28.104 1.00 61.03 377 MET A C 1
ATOM 3090 O O . MET A 1 377 ? 18.411 -28.158 -27.561 1.00 61.03 377 MET A O 1
ATOM 3094 N N . LEU A 1 378 ? 16.806 -28.421 -29.108 1.00 63.94 378 LEU A N 1
ATOM 3095 C CA . LEU A 1 378 ? 17.305 -29.704 -29.624 1.00 63.94 378 LEU A CA 1
ATOM 3096 C C . LEU A 1 378 ? 18.383 -29.537 -30.700 1.00 63.94 378 LEU A C 1
ATOM 3098 O O . LEU A 1 378 ? 19.183 -30.448 -30.916 1.00 63.94 378 LEU A O 1
ATOM 3102 N N . LYS A 1 379 ? 18.400 -28.397 -31.398 1.00 65.75 379 LYS A N 1
ATOM 3103 C CA . LYS A 1 379 ? 19.388 -28.089 -32.435 1.00 65.75 379 LYS A CA 1
ATOM 3104 C C . LYS A 1 379 ? 19.832 -26.636 -32.307 1.00 65.75 379 LYS A C 1
ATOM 3106 O O . LYS A 1 379 ? 18.978 -25.758 -32.327 1.00 65.75 379 LYS A O 1
ATOM 3111 N N . PRO A 1 380 ? 21.143 -26.362 -32.214 1.00 67.31 380 PRO A N 1
ATOM 3112 C CA . PRO A 1 380 ? 21.622 -24.994 -32.141 1.00 67.31 380 PRO A CA 1
ATOM 3113 C C . PRO A 1 380 ? 21.308 -24.245 -33.441 1.00 67.31 380 PRO A C 1
ATOM 3115 O O . PRO A 1 380 ? 21.627 -24.727 -34.526 1.00 67.31 380 PRO A O 1
ATOM 3118 N N . ASP A 1 381 ? 20.743 -23.043 -33.317 1.00 71.00 381 ASP A N 1
ATOM 3119 C CA . ASP A 1 381 ? 20.487 -22.165 -34.461 1.00 71.00 381 ASP A CA 1
ATOM 3120 C C . ASP A 1 381 ? 21.762 -21.914 -35.280 1.00 71.00 381 ASP A C 1
ATOM 3122 O O . ASP A 1 381 ? 22.830 -21.670 -34.705 1.00 71.00 381 ASP A O 1
ATOM 3126 N N . ASP A 1 382 ? 21.637 -21.884 -36.610 1.00 86.25 382 ASP A N 1
ATOM 3127 C CA . ASP A 1 382 ? 22.715 -21.463 -37.522 1.00 86.25 382 ASP A CA 1
ATOM 3128 C C . ASP A 1 382 ? 23.117 -19.997 -37.288 1.00 86.25 382 ASP A C 1
ATOM 3130 O O . ASP A 1 382 ? 24.272 -19.603 -37.459 1.00 86.25 382 ASP A O 1
ATOM 3134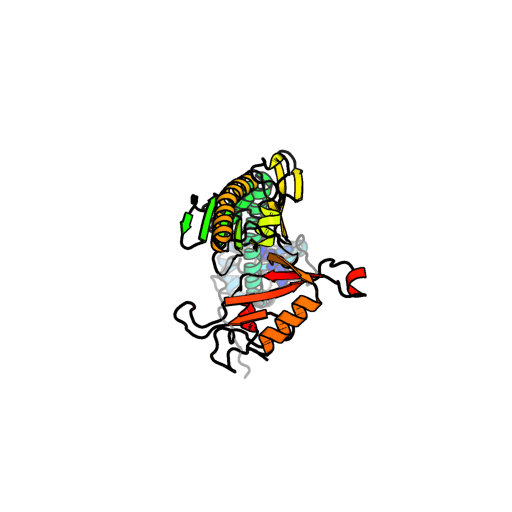 N N . LYS A 1 383 ? 22.165 -19.177 -36.830 1.00 90.50 383 LYS A N 1
ATOM 3135 C CA . LYS A 1 383 ? 22.362 -17.760 -36.532 1.00 90.50 383 LYS A CA 1
ATOM 3136 C C . LYS A 1 383 ? 22.108 -17.459 -35.065 1.00 90.50 383 LYS A C 1
ATOM 3138 O O . LYS A 1 383 ? 21.316 -18.123 -34.416 1.00 90.50 383 LYS A O 1
ATOM 3143 N N . ILE A 1 384 ? 22.745 -16.414 -34.562 1.00 91.75 384 ILE A N 1
ATOM 3144 C CA . ILE A 1 384 ? 22.536 -15.888 -33.215 1.00 91.75 384 ILE A CA 1
ATOM 3145 C C . ILE A 1 384 ? 22.379 -14.370 -33.265 1.00 91.75 384 ILE A C 1
ATOM 3147 O O . ILE A 1 384 ? 22.882 -13.720 -34.185 1.00 91.75 384 ILE A O 1
ATOM 3151 N N . TRP A 1 385 ? 21.724 -13.797 -32.263 1.00 93.25 385 TRP A N 1
ATOM 3152 C CA . TRP A 1 385 ? 21.794 -12.368 -31.981 1.00 93.25 385 TRP A CA 1
ATOM 3153 C C . TRP A 1 385 ? 23.014 -12.066 -31.116 1.00 93.25 385 TRP A C 1
ATOM 3155 O O . TRP A 1 385 ? 23.220 -12.699 -30.085 1.00 93.25 385 TRP A O 1
ATOM 3165 N N . ILE A 1 386 ? 23.795 -11.059 -31.497 1.00 94.25 386 ILE A N 1
ATOM 3166 C CA . ILE A 1 386 ? 24.665 -10.357 -30.558 1.00 94.25 386 ILE A CA 1
ATOM 3167 C C . ILE A 1 386 ? 23.795 -9.347 -29.827 1.00 94.25 386 ILE A C 1
ATOM 3169 O O . ILE A 1 386 ? 23.149 -8.497 -30.449 1.00 94.25 386 ILE A O 1
ATOM 3173 N N . THR A 1 387 ? 23.794 -9.441 -28.508 1.00 93.25 387 THR A N 1
ATOM 3174 C CA . THR A 1 387 ? 23.006 -8.578 -27.639 1.00 93.25 387 THR A CA 1
ATOM 3175 C C . THR A 1 387 ? 23.911 -7.791 -26.705 1.00 93.25 387 THR A C 1
ATOM 3177 O O . THR A 1 387 ? 24.996 -8.250 -26.339 1.00 93.25 387 THR A O 1
ATOM 3180 N N . TRP A 1 388 ? 23.471 -6.594 -26.335 1.00 90.31 388 TRP A N 1
ATOM 3181 C CA . TRP A 1 388 ? 24.158 -5.743 -25.372 1.00 90.31 388 TRP A CA 1
ATOM 3182 C C . TRP A 1 388 ? 23.188 -5.262 -24.303 1.00 90.31 388 TRP A C 1
ATOM 3184 O O . TRP A 1 388 ? 22.080 -4.822 -24.610 1.00 90.31 388 TRP A O 1
ATOM 3194 N N . GLY A 1 389 ? 23.624 -5.347 -23.053 1.00 83.75 389 GLY A N 1
ATOM 3195 C CA . GLY A 1 389 ? 22.902 -4.840 -21.900 1.00 83.75 389 GLY A CA 1
ATOM 3196 C C . GLY A 1 389 ? 23.710 -3.730 -21.223 1.00 83.75 389 GLY A C 1
ATOM 3197 O O . GLY A 1 389 ? 24.923 -3.883 -21.052 1.00 83.75 389 GLY A O 1
ATOM 3198 N N . PRO A 1 390 ? 23.071 -2.627 -20.812 1.00 73.25 390 PRO A N 1
ATOM 3199 C CA . PRO A 1 390 ? 23.703 -1.630 -19.962 1.00 73.25 390 PRO A CA 1
ATOM 3200 C C . PRO A 1 390 ? 24.106 -2.295 -18.644 1.00 73.25 390 PRO A C 1
ATOM 3202 O O . PRO A 1 390 ? 23.299 -2.951 -17.983 1.00 73.25 390 PRO A O 1
ATOM 3205 N N . MET A 1 391 ? 25.381 -2.174 -18.284 1.00 64.44 391 MET A N 1
ATOM 3206 C CA . MET A 1 391 ? 25.930 -2.851 -17.116 1.00 64.44 391 MET A CA 1
ATOM 3207 C C . MET A 1 391 ? 25.427 -2.180 -15.838 1.00 64.44 391 MET A C 1
ATOM 3209 O O . MET A 1 391 ? 25.954 -1.162 -15.397 1.00 64.44 391 MET A O 1
ATOM 3213 N N . GLY A 1 392 ? 24.391 -2.759 -15.234 1.00 53.12 392 GLY A N 1
ATOM 3214 C CA . GLY A 1 392 ? 24.012 -2.429 -13.869 1.00 53.12 392 GLY A CA 1
ATOM 3215 C C . GLY A 1 392 ? 25.122 -2.843 -12.901 1.00 53.12 392 GLY A C 1
ATOM 3216 O O . GLY A 1 392 ? 25.723 -3.910 -13.043 1.00 53.12 392 GLY A O 1
ATOM 3217 N N . LEU A 1 393 ? 25.344 -2.034 -11.861 1.00 38.97 393 LEU A N 1
ATOM 3218 C CA . LEU A 1 393 ? 26.167 -2.373 -10.687 1.00 38.97 393 LEU A CA 1
ATOM 3219 C C . LEU A 1 393 ? 25.802 -3.734 -10.044 1.00 38.97 393 LEU A C 1
ATOM 3221 O O . LEU A 1 393 ? 26.566 -4.246 -9.233 1.00 38.97 393 LEU A O 1
ATOM 3225 N N . SER A 1 394 ? 24.675 -4.351 -10.416 1.00 38.72 394 SER A N 1
ATOM 3226 C CA . SER A 1 394 ? 24.275 -5.699 -9.999 1.00 38.72 394 SER A CA 1
ATOM 3227 C C . SER A 1 394 ? 25.176 -6.823 -10.527 1.00 38.72 394 SER A C 1
ATOM 3229 O O . SER A 1 394 ? 25.213 -7.884 -9.912 1.00 38.72 394 SER A O 1
ATOM 3231 N N . ASN A 1 395 ? 25.954 -6.611 -11.596 1.00 36.78 395 ASN A N 1
ATOM 3232 C CA . ASN A 1 395 ? 26.872 -7.635 -12.122 1.00 36.78 395 ASN A CA 1
ATOM 3233 C C . ASN A 1 395 ? 28.277 -7.610 -11.489 1.00 36.78 395 ASN A C 1
ATOM 3235 O O . ASN A 1 395 ? 29.110 -8.455 -11.809 1.00 36.78 395 ASN A O 1
ATOM 3239 N N . LEU A 1 396 ? 28.542 -6.692 -10.551 1.00 34.53 396 LEU A N 1
ATOM 3240 C CA . LEU A 1 396 ? 29.778 -6.680 -9.752 1.00 34.53 396 LEU A CA 1
ATOM 3241 C C . LEU A 1 396 ? 29.748 -7.657 -8.560 1.00 34.53 396 LEU A C 1
ATOM 3243 O O . LEU A 1 396 ? 30.754 -7.797 -7.869 1.00 34.53 396 LEU A O 1
ATOM 3247 N N . LEU A 1 397 ? 28.648 -8.396 -8.363 1.00 28.39 397 LEU A N 1
ATOM 3248 C CA . LEU A 1 397 ? 28.558 -9.491 -7.386 1.00 28.39 397 LEU A CA 1
ATOM 3249 C C . LEU A 1 397 ? 29.199 -10.815 -7.850 1.00 28.39 397 LEU A C 1
ATOM 3251 O O . LEU A 1 397 ? 29.212 -11.773 -7.089 1.00 28.39 397 LEU A O 1
ATOM 3255 N N . CYS A 1 398 ? 29.828 -10.870 -9.031 1.00 28.36 398 CYS A N 1
ATOM 3256 C CA . CYS A 1 398 ? 30.683 -12.002 -9.430 1.00 28.36 398 CYS A CA 1
ATOM 3257 C C . CYS A 1 398 ? 32.129 -11.916 -8.891 1.00 28.36 398 CYS A C 1
ATOM 3259 O O . CYS A 1 398 ? 33.037 -12.519 -9.457 1.00 28.36 398 CYS A O 1
ATOM 3261 N N . LYS A 1 399 ? 32.358 -11.192 -7.788 1.00 31.16 399 LYS A N 1
ATOM 3262 C CA . LYS A 1 399 ? 33.548 -11.354 -6.936 1.00 31.16 399 LYS A CA 1
ATOM 3263 C C . LYS A 1 399 ? 33.139 -11.955 -5.591 1.00 31.16 399 LYS A C 1
ATOM 3265 O O . LYS A 1 399 ? 33.249 -11.281 -4.580 1.00 31.16 399 LYS A O 1
ATOM 3270 N N . LEU A 1 400 ? 32.622 -13.181 -5.605 1.00 30.14 400 LEU A N 1
ATOM 3271 C CA . LEU A 1 400 ? 32.532 -14.089 -4.453 1.00 30.14 400 LEU A CA 1
ATOM 3272 C C . LEU A 1 400 ? 32.283 -15.510 -4.995 1.00 30.14 400 LEU A C 1
ATOM 3274 O O . LEU A 1 400 ? 31.160 -16.010 -4.980 1.00 30.14 400 LEU A O 1
ATOM 3278 N N . ILE A 1 401 ? 33.343 -16.121 -5.526 1.00 32.16 401 ILE A N 1
ATOM 3279 C CA . ILE A 1 401 ? 33.627 -17.558 -5.402 1.00 32.16 401 ILE A CA 1
ATOM 3280 C C . ILE A 1 401 ? 35.092 -17.658 -4.999 1.00 32.16 401 ILE A C 1
ATOM 3282 O O . ILE A 1 401 ? 35.905 -16.960 -5.652 1.00 32.16 401 ILE A O 1
#

Sequence (401 aa):
MNEDKEISGKSSKDKFDKSESSLRSALLDVYNYKCFYTGMPVDFDDLNVDHIIPESLNNKKKDLKDYLSKVGLDEDFNLNSLYNLVPAKMRINRDKSDDLFEEDYAKYLLNRAKLNAEKVLEKYKNFKSKKITTKTLEAIRSGIHEKGVGNAEEYYNFLANENQPFPEIDRKVENNKYFKSKPTVSLEATLPMYPRLEGSCSLRFRSLKVRNCMVNLGHKEIVEVLFEGLGTPFELELRGFIDATIQHEEEKVFFIQLSNSTFPLNQTEVKDLCDIIDDFSGIYLNERRKLDNILGTNRFRKTEKNNYKLIQIKRETWQMLINFANRHDYEAGTTKWHMFEPNNLLLKIITHNTSRYEAGLHAMLQPEQVDSTLAGMLKPDDKIWITWGPMGLSNLLCKLI

Radius of gyration: 41.97 Å; chains: 1; bounding box: 85×49×113 Å

pLDDT: mean 84.69, std 15.25, range [26.77, 98.44]

Foldseek 3Di:
DDDPPPPDDDDLQDADDQPDLLLLVLQCVLLVQAALPPRHGHDSVQKGWAFLQDPVCVVVLVVLQVLCVLLVHDSNRDSRALLGTHIHGPVVRVVCDNDHDDNVVSNVSSVVSVVRRVSSVVSSVVSVVVVVVVVVVVVLVVQCVVPHPVSVLVVVCVVVVVNFFDDQDPWDADPQWTWGDDRFKIKIKRAQDPPRRKMKMWMAGSPPFQHPDTQIGIRCQLVQQLVQQQPHDVVVVRHSQFDDWDDDPPWIWTWGDRDNDTDIDGPVNVVRSNVVSNVVCVVRVVNSVVVCVVVVQVPFDADPVRWTQDD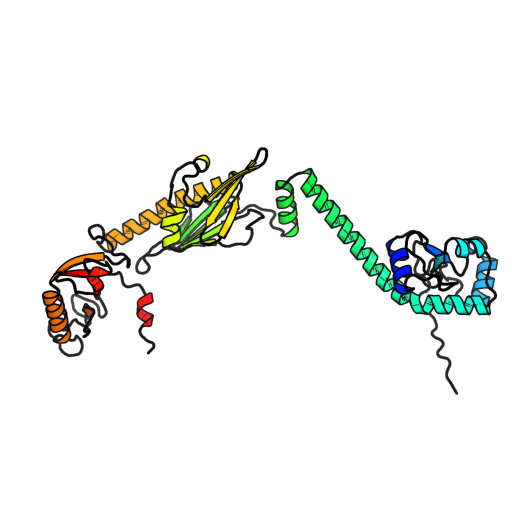KDFPVVVQVLLVQQQVLPLVPDDDPSVQFHRDRFKTWGAHDCDPVDHGGTDFIWGWAAPDPDPVCVVPPDRMTTTTTDSDDPVVVVVPDD

Secondary structure (DSSP, 8-state):
-----------TT----TT-HHHHHHHHHHTTTB-TTT--B--TTTEEEEESS-GGGGG-HHHHHHHHHHHT--TT--TTSTTTEEEEEHHHHHHHTTPPPPHHHHHHHHHHHHHHHHHHHHHHHHHHHHHHHHHHHHHHHHHHHHH-HHHHHHHHHHHHT--SPPP-EEEEEETTEEEEE-SSEEEEEEPP-SS----EEEEEE--TTTTT-EEEE-HHHIIIIISTTTT--GGGT-STTEEEEEEETTEEEEEEEETTEEEEE-HHHHHHHHHHHHHHHHHHHHHHHHHHHHHT-TTSEEPTTS-EEEEEEEHHHHHHHHHHHHHSBTTT--STT--EE--SS-EEEEE-S-SSS-SEEEEEEEEEES--SGGGGTS--SEEEEEE----GGGGGG---